Protein AF-A0A9C7SFV2-F1 (afdb_monomer)

Structure (mmCIF, N/CA/C/O backbone):
data_AF-A0A9C7SFV2-F1
#
_entry.id   AF-A0A9C7SFV2-F1
#
loop_
_atom_site.group_PDB
_atom_site.id
_atom_site.type_symbol
_atom_site.label_atom_id
_atom_site.label_alt_id
_atom_site.label_comp_id
_atom_site.label_asym_id
_atom_site.label_entity_id
_atom_site.label_seq_id
_atom_site.pdbx_PDB_ins_code
_atom_site.Cartn_x
_atom_site.Cartn_y
_atom_site.Cartn_z
_atom_site.occupancy
_atom_site.B_iso_or_equiv
_atom_site.auth_seq_id
_atom_site.auth_comp_id
_atom_site.auth_asym_id
_atom_site.auth_atom_id
_atom_site.pdbx_PDB_model_num
ATOM 1 N N . ARG A 1 1 ? -19.597 -15.035 5.549 1.00 70.75 1 ARG A N 1
ATOM 2 C CA . ARG A 1 1 ? -18.941 -16.147 6.290 1.00 70.75 1 ARG A CA 1
ATOM 3 C C . ARG A 1 1 ? -18.843 -15.930 7.818 1.00 70.75 1 ARG A C 1
ATOM 5 O O . ARG A 1 1 ? -18.248 -16.754 8.489 1.00 70.75 1 ARG A O 1
ATOM 12 N N . GLY A 1 2 ? -19.430 -14.870 8.405 1.00 85.75 2 GLY A N 1
ATOM 13 C CA . GLY A 1 2 ? -19.580 -14.756 9.872 1.00 85.75 2 GLY A CA 1
ATOM 14 C C . GLY A 1 2 ? -18.321 -14.407 10.684 1.00 85.75 2 GLY A C 1
ATOM 15 O O . GLY A 1 2 ? -18.354 -14.499 11.907 1.00 85.75 2 GLY A O 1
ATOM 16 N N . TYR A 1 3 ? -17.222 -13.999 10.039 1.00 90.50 3 TYR A N 1
ATOM 17 C CA . TYR A 1 3 ? -15.955 -13.683 10.717 1.00 90.50 3 TYR A CA 1
ATOM 18 C C . TYR A 1 3 ? -15.870 -12.260 11.283 1.00 90.50 3 TYR A C 1
ATOM 20 O O . TYR A 1 3 ? -15.064 -12.026 12.174 1.00 90.50 3 TYR A O 1
ATOM 28 N N . ALA A 1 4 ? -16.742 -11.353 10.839 1.00 96.12 4 ALA A N 1
ATOM 29 C CA . ALA A 1 4 ? -16.866 -9.987 11.348 1.00 96.12 4 ALA A CA 1
ATOM 30 C C . ALA A 1 4 ? -18.292 -9.700 11.870 1.00 96.12 4 ALA A C 1
ATOM 32 O O . ALA A 1 4 ? -19.032 -8.902 11.286 1.00 96.12 4 ALA A O 1
ATOM 33 N N . PRO A 1 5 ? -18.764 -10.437 12.895 1.00 97.31 5 PRO A N 1
ATOM 34 C CA . PRO A 1 5 ? -20.148 -10.347 13.352 1.00 97.31 5 PRO A CA 1
ATOM 35 C C . PRO A 1 5 ? -20.505 -8.988 13.965 1.00 97.31 5 PRO A C 1
ATOM 37 O O . PRO A 1 5 ? -21.679 -8.616 13.931 1.00 97.31 5 PRO A O 1
ATOM 40 N N . TYR A 1 6 ? -19.547 -8.258 14.547 1.00 97.88 6 TYR A N 1
ATOM 41 C CA . TYR A 1 6 ? -19.823 -6.934 15.096 1.00 97.88 6 TYR A CA 1
ATOM 42 C C . TYR A 1 6 ? -19.957 -5.885 13.998 1.00 97.88 6 TYR A C 1
ATOM 44 O O . TYR A 1 6 ? -20.965 -5.185 13.964 1.00 97.88 6 TYR A O 1
ATOM 52 N N . MET A 1 7 ? -19.015 -5.840 13.055 1.00 97.50 7 MET A N 1
ATOM 53 C CA . MET A 1 7 ? -19.108 -4.950 11.895 1.00 97.50 7 MET A CA 1
ATOM 54 C C . MET A 1 7 ? -20.394 -5.202 11.101 1.00 97.50 7 MET A C 1
ATOM 56 O O . MET A 1 7 ? -21.111 -4.255 10.791 1.00 97.50 7 MET A O 1
ATOM 60 N N . LYS A 1 8 ? -20.767 -6.474 10.873 1.00 97.25 8 LYS A N 1
ATOM 61 C CA . LYS A 1 8 ? -22.055 -6.813 10.241 1.00 97.25 8 LYS A CA 1
ATOM 62 C C . LYS A 1 8 ? -23.239 -6.227 11.015 1.00 97.25 8 LYS A C 1
ATOM 64 O O . LYS A 1 8 ? -24.141 -5.665 10.412 1.00 97.25 8 LYS A O 1
ATOM 69 N N . ARG A 1 9 ? -23.230 -6.323 12.347 1.00 97.19 9 ARG A N 1
ATOM 70 C CA . ARG A 1 9 ? -24.301 -5.778 13.192 1.00 97.19 9 ARG A CA 1
ATOM 71 C C . ARG A 1 9 ? -24.433 -4.259 13.060 1.00 97.19 9 ARG A C 1
ATOM 73 O O . ARG A 1 9 ? -25.557 -3.774 13.066 1.00 97.19 9 ARG A O 1
ATOM 80 N N . LEU A 1 10 ? -23.322 -3.528 12.951 1.00 97.00 10 LEU A N 1
ATOM 81 C CA . LEU A 1 10 ? -23.346 -2.075 12.736 1.00 97.00 10 LEU A CA 1
ATOM 82 C C . LEU A 1 10 ? -24.000 -1.713 11.392 1.00 97.00 10 LEU A C 1
ATOM 84 O O . LEU A 1 10 ? -24.747 -0.739 11.323 1.00 97.00 10 LEU A O 1
ATOM 88 N N . LEU A 1 11 ? -23.780 -2.529 10.353 1.00 96.50 11 LEU A N 1
ATOM 89 C CA . LEU A 1 11 ? -24.451 -2.382 9.054 1.00 96.50 11 LEU A CA 1
ATOM 90 C C . LEU A 1 11 ? -25.938 -2.734 9.134 1.00 96.50 11 LEU A C 1
ATOM 92 O O . LEU A 1 11 ? -26.773 -1.963 8.673 1.00 96.50 11 LEU A O 1
ATOM 96 N N . ASP A 1 12 ? -26.275 -3.871 9.752 1.00 96.88 12 ASP A N 1
ATOM 97 C CA . ASP A 1 12 ? -27.659 -4.349 9.878 1.00 96.88 12 ASP A CA 1
ATOM 98 C C . ASP A 1 12 ? -28.542 -3.349 10.647 1.00 96.88 12 ASP A C 1
ATOM 100 O O . ASP A 1 12 ? -29.736 -3.239 10.383 1.00 96.88 12 ASP A O 1
ATOM 104 N N . ARG A 1 13 ? -27.958 -2.606 11.597 1.00 95.94 13 ARG A N 1
ATOM 105 C CA . ARG A 1 13 ? -28.638 -1.544 12.357 1.00 95.94 13 ARG A CA 1
ATOM 106 C C . ARG A 1 13 ? -28.690 -0.195 11.638 1.00 95.94 13 ARG A C 1
ATOM 108 O O . ARG A 1 13 ? -29.302 0.733 12.152 1.00 95.94 13 ARG A O 1
ATOM 115 N N . GLY A 1 14 ? -28.028 -0.066 10.490 1.00 94.44 14 GLY A N 1
ATOM 116 C CA . GLY A 1 14 ? -27.928 1.190 9.751 1.00 94.44 14 GLY A CA 1
ATOM 117 C C . GLY A 1 14 ? -27.063 2.261 10.424 1.00 94.44 14 GLY A C 1
ATOM 118 O O . GLY A 1 14 ? -27.128 3.415 10.006 1.00 94.44 14 GLY A O 1
ATOM 119 N N . GLU A 1 15 ? -26.255 1.901 11.429 1.00 94.94 15 GLU A N 1
ATOM 120 C CA . GLU A 1 15 ? -25.358 2.833 12.129 1.00 94.94 15 GLU A CA 1
ATOM 121 C C . GLU A 1 15 ? -24.201 3.269 11.209 1.00 94.94 15 GLU A C 1
ATOM 123 O O . GLU A 1 15 ? -23.866 4.454 11.123 1.00 94.94 15 GLU A O 1
ATOM 128 N N . LEU A 1 16 ? -23.630 2.312 10.467 1.00 96.94 16 LEU A N 1
ATOM 129 C CA . LEU A 1 16 ? -22.589 2.552 9.468 1.00 96.94 16 LEU A CA 1
ATOM 130 C C . LEU A 1 16 ? -23.074 2.174 8.060 1.00 96.94 16 LEU A C 1
ATOM 132 O O . LEU A 1 16 ? -23.883 1.261 7.888 1.00 96.94 16 LEU A O 1
ATOM 136 N N . ALA A 1 17 ? -22.545 2.859 7.050 1.00 96.81 17 ALA A N 1
ATOM 137 C CA . ALA A 1 17 ? -22.591 2.454 5.648 1.00 96.81 17 ALA A CA 1
ATOM 138 C C . ALA A 1 17 ? -21.253 1.809 5.261 1.00 96.81 17 ALA A C 1
ATOM 140 O O . ALA A 1 17 ? -20.227 2.167 5.831 1.00 96.81 17 ALA A O 1
ATOM 141 N N . LEU A 1 18 ? -21.265 0.864 4.317 1.00 96.75 18 LEU A N 1
ATOM 142 C CA . LEU A 1 18 ? -20.073 0.219 3.759 1.00 96.75 18 LEU A CA 1
ATOM 143 C C . LEU A 1 18 ? -19.935 0.625 2.296 1.00 96.75 18 LEU A C 1
ATOM 145 O O . LEU A 1 18 ? -20.880 0.450 1.528 1.00 96.75 18 LEU A O 1
ATOM 149 N N . ALA A 1 19 ? -18.752 1.080 1.905 1.00 96.06 19 ALA A N 1
ATOM 150 C CA . ALA A 1 19 ? -18.443 1.384 0.518 1.00 96.06 19 ALA A CA 1
ATOM 151 C C . ALA A 1 19 ? -17.022 0.938 0.156 1.00 96.06 19 ALA A C 1
ATOM 153 O O . ALA A 1 19 ? -16.149 0.790 1.018 1.00 96.06 19 ALA A O 1
ATOM 154 N N . ARG A 1 20 ? -16.820 0.688 -1.138 1.00 95.31 20 ARG A N 1
ATOM 155 C CA . ARG A 1 20 ? -15.498 0.500 -1.741 1.00 95.31 20 ARG A CA 1
ATOM 156 C C . ARG A 1 20 ? -14.969 1.858 -2.191 1.00 95.31 20 ARG A C 1
ATOM 158 O O . ARG A 1 20 ? -15.758 2.725 -2.553 1.00 95.31 20 ARG A O 1
ATOM 165 N N . TRP A 1 21 ? -13.656 2.018 -2.168 1.00 95.75 21 TRP A N 1
ATOM 166 C CA . TRP A 1 21 ? -12.962 3.219 -2.632 1.00 95.75 21 TRP A CA 1
ATOM 167 C C . TRP A 1 21 ? -11.650 2.811 -3.317 1.00 95.75 21 TRP A C 1
ATOM 169 O O . TRP A 1 21 ? -11.270 1.644 -3.210 1.00 95.75 21 TRP A O 1
ATOM 179 N N . ARG A 1 22 ? -10.983 3.719 -4.045 1.00 95.81 22 ARG A N 1
ATOM 180 C CA . ARG A 1 22 ? -9.689 3.426 -4.689 1.00 95.81 22 ARG A CA 1
ATOM 181 C C . ARG A 1 22 ? -8.538 4.019 -3.884 1.00 95.81 22 ARG A C 1
ATOM 183 O O . ARG A 1 22 ? -8.490 5.229 -3.675 1.00 95.81 22 ARG A O 1
ATOM 190 N N . CYS A 1 23 ? -7.587 3.181 -3.468 1.00 94.62 23 CYS A N 1
ATOM 191 C CA . CYS A 1 23 ? -6.387 3.654 -2.762 1.00 94.62 23 CYS A CA 1
ATOM 192 C C . CYS A 1 23 ? -5.416 4.426 -3.658 1.00 94.62 23 CYS A C 1
ATOM 194 O O . CYS A 1 23 ? -4.643 5.243 -3.155 1.00 94.62 23 CYS A O 1
ATOM 196 N N . GLY A 1 24 ? -5.497 4.210 -4.972 1.00 95.12 24 GLY A N 1
ATOM 197 C CA . GLY A 1 24 ? -4.515 4.684 -5.938 1.00 95.12 24 GLY A CA 1
ATOM 198 C C . GLY A 1 24 ? -3.248 3.828 -5.935 1.00 95.12 24 GLY A C 1
ATOM 199 O O . GLY A 1 24 ? -3.134 2.852 -5.184 1.00 95.12 24 GLY A O 1
ATOM 200 N N . LEU A 1 25 ? -2.302 4.201 -6.795 1.00 95.38 25 LEU A N 1
ATOM 201 C CA . LEU A 1 25 ? -1.016 3.530 -6.942 1.00 95.38 25 LEU A CA 1
ATOM 202 C C . LEU A 1 25 ? 0.107 4.378 -6.294 1.00 95.38 25 LEU A C 1
ATOM 204 O O . LEU A 1 25 ? 0.155 5.594 -6.515 1.00 95.38 25 LEU A O 1
ATOM 208 N N . PRO A 1 26 ? 0.999 3.768 -5.491 1.00 96.38 26 PRO A N 1
ATOM 209 C CA . PRO A 1 26 ? 1.027 2.349 -5.135 1.00 96.38 26 PRO A CA 1
ATOM 210 C C . PRO A 1 26 ? -0.010 1.981 -4.059 1.00 96.38 26 PRO A C 1
ATOM 212 O O . PRO A 1 26 ? -0.221 2.725 -3.100 1.00 96.38 26 PRO A O 1
ATOM 215 N N . SER A 1 27 ? -0.596 0.783 -4.157 1.00 95.06 27 SER A N 1
ATOM 216 C CA . SER A 1 27 ? -1.582 0.251 -3.197 1.00 95.06 27 SER A CA 1
ATOM 217 C C . SER A 1 27 ? -0.908 -0.260 -1.908 1.00 95.06 27 SER A C 1
ATOM 219 O O . SER A 1 27 ? -0.926 -1.444 -1.568 1.00 95.06 27 SER A O 1
ATOM 221 N N . THR A 1 28 ? -0.224 0.640 -1.196 1.00 94.25 28 THR A N 1
ATOM 222 C CA . THR A 1 28 ? 0.614 0.327 -0.025 1.00 94.25 28 THR A CA 1
ATOM 223 C C . THR A 1 28 ? 0.261 1.191 1.181 1.00 94.25 28 THR A C 1
ATOM 225 O O . THR A 1 28 ? -0.110 2.356 1.037 1.00 94.25 28 THR A O 1
ATOM 228 N N . THR A 1 29 ? 0.461 0.655 2.388 1.00 92.06 29 THR A N 1
ATOM 229 C CA . THR A 1 29 ? 0.274 1.390 3.649 1.00 92.06 29 THR A CA 1
ATOM 230 C C . THR A 1 29 ? 0.966 2.756 3.712 1.00 92.06 29 THR A C 1
ATOM 232 O O . THR A 1 29 ? 0.291 3.709 4.098 1.00 92.06 29 THR A O 1
ATOM 235 N N . PRO A 1 30 ? 2.263 2.931 3.363 1.00 93.06 30 PRO A N 1
ATOM 236 C CA . PRO A 1 30 ? 2.891 4.252 3.412 1.00 93.06 30 PRO A CA 1
ATOM 237 C C . PRO A 1 30 ? 2.193 5.269 2.503 1.00 93.06 30 PRO A C 1
ATOM 239 O O . PRO A 1 30 ? 1.894 6.363 2.971 1.00 93.06 30 PRO A O 1
ATOM 242 N N . ALA A 1 31 ? 1.869 4.916 1.255 1.00 95.69 31 ALA A N 1
ATOM 243 C CA . ALA A 1 31 ? 1.201 5.831 0.328 1.00 95.69 31 ALA A CA 1
ATOM 244 C C . ALA A 1 31 ? -0.256 6.122 0.726 1.00 95.69 31 ALA A C 1
ATOM 246 O O . ALA A 1 31 ? -0.725 7.257 0.611 1.00 95.69 31 ALA A O 1
ATOM 247 N N . ALA A 1 32 ? -0.971 5.120 1.236 1.00 96.44 32 ALA A N 1
ATOM 248 C CA . ALA A 1 32 ? -2.342 5.292 1.694 1.00 96.44 32 ALA A CA 1
ATOM 249 C C . ALA A 1 32 ? -2.419 6.146 2.970 1.00 96.44 32 ALA A C 1
ATOM 251 O O . ALA A 1 32 ? -3.215 7.080 3.035 1.00 96.44 32 ALA A O 1
ATOM 252 N N . GLN A 1 33 ? -1.567 5.882 3.968 1.00 95.62 33 GLN A N 1
ATOM 253 C CA . GLN A 1 33 ? -1.532 6.684 5.196 1.00 95.62 33 GLN A CA 1
ATOM 254 C C . GLN A 1 33 ? -1.042 8.107 4.942 1.00 95.62 33 GLN A C 1
ATOM 256 O O . GLN A 1 33 ? -1.628 9.030 5.495 1.00 95.62 33 GLN A O 1
ATOM 261 N N . ALA A 1 34 ? -0.038 8.297 4.082 1.00 95.88 34 ALA A N 1
ATOM 262 C CA . ALA A 1 34 ? 0.384 9.614 3.609 1.00 95.88 34 ALA A CA 1
ATOM 263 C C . ALA A 1 34 ? -0.806 10.416 3.067 1.00 95.88 34 ALA A C 1
ATOM 265 O O . ALA A 1 34 ? -1.126 11.491 3.580 1.00 95.88 34 ALA A O 1
ATOM 266 N N . GLY A 1 35 ? -1.524 9.823 2.107 1.00 96.44 35 GLY A N 1
ATOM 267 C CA . GLY A 1 35 ? -2.679 10.446 1.473 1.00 96.44 35 GLY A CA 1
ATOM 268 C C . GLY A 1 35 ? -3.774 10.769 2.484 1.00 96.44 35 GLY A C 1
ATOM 269 O O . GLY A 1 35 ? -4.193 11.916 2.577 1.00 96.44 35 GLY A O 1
ATOM 270 N N . ILE A 1 36 ? -4.189 9.794 3.297 1.00 96.56 36 ILE A N 1
ATOM 271 C CA . ILE A 1 36 ? -5.265 9.974 4.284 1.00 96.56 36 ILE A CA 1
ATOM 272 C C . ILE A 1 36 ? -4.888 11.004 5.355 1.00 96.56 36 ILE A C 1
ATOM 274 O O . ILE A 1 36 ? -5.740 11.792 5.763 1.00 96.56 36 ILE A O 1
ATOM 278 N N . MET A 1 37 ? -3.644 10.984 5.848 1.00 95.81 37 MET A N 1
ATOM 279 C CA . MET A 1 37 ? -3.244 11.764 7.022 1.00 95.81 37 MET A CA 1
ATOM 280 C C . MET A 1 37 ? -2.739 13.164 6.699 1.00 95.81 37 MET A C 1
ATOM 282 O O . MET A 1 37 ? -2.879 14.028 7.559 1.00 95.81 37 MET A O 1
ATOM 286 N N . TYR A 1 38 ? -2.182 13.393 5.509 1.00 95.62 38 TYR A N 1
ATOM 287 C CA . TYR A 1 38 ? -1.574 14.673 5.124 1.00 95.62 38 TYR A CA 1
ATOM 288 C C . TYR A 1 38 ? -2.113 15.248 3.809 1.00 95.62 38 TYR A C 1
ATOM 290 O O . TYR A 1 38 ? -1.727 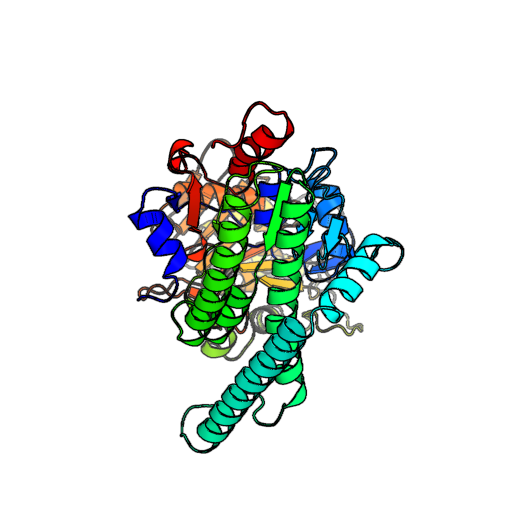16.352 3.438 1.00 95.62 38 TYR A O 1
ATOM 298 N N . GLY A 1 39 ? -2.984 14.530 3.093 1.00 95.56 39 GLY A N 1
ATOM 299 C CA . GLY A 1 39 ? -3.533 14.989 1.812 1.00 95.56 39 GLY A CA 1
ATOM 300 C C . GLY A 1 39 ? -2.531 14.937 0.663 1.00 95.56 39 GLY A C 1
ATOM 301 O O . GLY A 1 39 ? -2.774 15.520 -0.390 1.00 95.56 39 GLY A O 1
ATOM 302 N N . GLU A 1 40 ? -1.413 14.238 0.851 1.00 94.62 40 GLU A N 1
ATOM 303 C CA . GLU A 1 40 ? -0.369 14.067 -0.149 1.00 94.62 40 GLU A CA 1
ATOM 304 C C . GLU A 1 40 ? 0.247 12.678 -0.039 1.00 94.62 40 GLU A C 1
ATOM 306 O O . GLU A 1 40 ? 0.431 12.152 1.053 1.00 94.62 40 GLU A O 1
ATOM 311 N N . ASN A 1 41 ? 0.586 12.088 -1.176 1.00 95.19 41 ASN A N 1
ATOM 312 C CA . ASN A 1 41 ? 1.361 10.852 -1.260 1.00 95.19 41 ASN A CA 1
ATOM 313 C C . ASN A 1 41 ? 2.217 10.799 -2.533 1.00 95.19 41 ASN A C 1
ATOM 315 O O . ASN A 1 41 ? 2.470 9.723 -3.077 1.00 95.19 41 ASN A O 1
ATOM 319 N N . PHE A 1 42 ? 2.594 11.965 -3.059 1.00 94.94 42 PHE A N 1
ATOM 320 C CA . PHE A 1 42 ? 3.573 12.105 -4.127 1.00 94.94 42 PHE A CA 1
ATOM 321 C C . PHE A 1 42 ? 4.944 11.597 -3.676 1.00 94.94 42 PHE A C 1
ATOM 323 O O . PHE A 1 42 ? 5.315 11.754 -2.512 1.00 94.94 42 PHE A O 1
ATOM 330 N N . ASP A 1 43 ? 5.680 10.997 -4.612 1.00 94.62 43 ASP A N 1
ATOM 331 C CA . ASP A 1 43 ? 7.052 10.528 -4.402 1.00 94.62 43 ASP A CA 1
ATOM 332 C C . ASP A 1 43 ? 7.197 9.438 -3.315 1.00 94.62 43 ASP A C 1
ATOM 334 O O . ASP A 1 43 ? 8.226 9.289 -2.659 1.00 94.62 43 ASP A O 1
ATOM 338 N N . ILE A 1 44 ? 6.149 8.623 -3.150 1.00 95.88 44 ILE A N 1
ATOM 339 C CA . ILE A 1 44 ? 6.198 7.331 -2.454 1.00 95.88 44 ILE A CA 1
ATOM 340 C C . ILE A 1 44 ? 5.945 6.249 -3.509 1.00 95.88 44 ILE A C 1
ATOM 342 O O . ILE A 1 44 ? 4.791 5.874 -3.725 1.00 95.88 44 ILE A O 1
ATOM 346 N N . PRO A 1 45 ? 6.983 5.765 -4.209 1.00 95.88 45 PRO A N 1
ATOM 347 C CA . PRO A 1 45 ? 6.805 4.880 -5.360 1.00 95.88 45 PRO A CA 1
ATOM 348 C C . PRO A 1 45 ? 6.357 3.468 -4.969 1.00 95.88 45 PRO A C 1
ATOM 350 O O . PRO A 1 45 ? 5.607 2.832 -5.698 1.00 95.88 45 PRO A O 1
ATOM 353 N N . ALA A 1 46 ? 6.761 2.971 -3.797 1.00 94.44 46 ALA A N 1
ATOM 354 C CA . ALA A 1 46 ? 6.416 1.631 -3.332 1.00 94.44 46 ALA A CA 1
ATOM 355 C C . ALA A 1 46 ? 6.634 1.482 -1.818 1.00 94.44 46 ALA A C 1
ATOM 357 O O . ALA A 1 46 ? 7.027 2.420 -1.129 1.00 94.44 46 ALA A O 1
ATOM 358 N N . PHE A 1 47 ? 6.448 0.269 -1.286 1.00 88.06 47 PHE A N 1
ATOM 359 C CA . PHE A 1 47 ? 6.830 -0.052 0.095 1.00 88.06 47 PHE A CA 1
ATOM 360 C C . PHE A 1 47 ? 8.360 -0.074 0.294 1.00 88.06 47 PHE A C 1
ATOM 362 O O . PHE A 1 47 ? 8.868 0.165 1.398 1.00 88.06 47 PHE A O 1
ATOM 369 N N . ARG A 1 48 ? 9.102 -0.381 -0.779 1.00 88.81 48 ARG A N 1
ATOM 370 C CA . ARG A 1 48 ? 10.567 -0.350 -0.847 1.00 88.81 48 ARG A CA 1
ATOM 371 C C . ARG A 1 48 ? 11.010 0.235 -2.179 1.00 88.81 48 ARG A C 1
ATOM 373 O O . ARG A 1 48 ? 10.540 -0.223 -3.216 1.00 88.81 48 ARG A O 1
ATOM 380 N N . TRP A 1 49 ? 11.964 1.155 -2.153 1.00 93.50 49 TRP A N 1
ATOM 381 C CA . TRP A 1 49 ? 12.528 1.773 -3.354 1.00 93.50 49 TRP A CA 1
ATOM 382 C C . TRP A 1 49 ? 13.995 2.137 -3.142 1.00 93.50 49 TRP A C 1
ATOM 384 O O . TRP A 1 49 ? 14.562 1.832 -2.089 1.00 93.50 49 TRP A O 1
ATOM 394 N N . TYR A 1 50 ? 14.619 2.713 -4.162 1.00 92.44 50 TYR A N 1
ATOM 395 C CA . TYR A 1 50 ? 15.998 3.179 -4.123 1.00 92.44 50 TYR A CA 1
ATOM 396 C C . TYR A 1 50 ? 16.051 4.629 -4.607 1.00 92.44 50 TYR A C 1
ATOM 398 O O . TYR A 1 50 ? 15.431 4.967 -5.611 1.00 92.44 50 TYR A O 1
ATOM 406 N N . GLU A 1 51 ? 16.742 5.487 -3.867 1.00 92.06 51 GLU A N 1
ATOM 407 C CA . GLU A 1 51 ? 16.939 6.897 -4.213 1.00 92.06 51 GLU A CA 1
ATOM 408 C C . GLU A 1 51 ? 18.323 7.034 -4.871 1.00 92.06 51 GLU A C 1
ATOM 410 O O . GLU A 1 51 ? 19.341 6.867 -4.194 1.00 92.06 51 GLU A O 1
ATOM 415 N N . LYS A 1 52 ? 18.371 7.240 -6.202 1.00 91.19 52 LYS A N 1
ATOM 416 C CA . LYS A 1 52 ? 19.626 7.254 -6.993 1.00 91.19 52 LYS A CA 1
ATOM 417 C C . LYS A 1 52 ? 20.553 8.409 -6.608 1.00 91.19 52 LYS A C 1
ATOM 419 O O . LYS A 1 52 ? 21.766 8.228 -6.571 1.00 91.19 52 LYS A O 1
ATOM 424 N N . ASP A 1 53 ? 19.972 9.557 -6.283 1.00 87.81 53 ASP A N 1
ATOM 425 C CA . ASP A 1 53 ? 20.657 10.784 -5.869 1.00 87.81 53 ASP A CA 1
ATOM 426 C C . ASP A 1 53 ? 21.459 10.609 -4.567 1.00 87.81 53 ASP A C 1
ATOM 428 O O . ASP A 1 53 ? 22.569 11.124 -4.439 1.00 87.81 53 ASP A O 1
ATOM 432 N N . SER A 1 54 ? 20.924 9.846 -3.612 1.00 86.38 54 SER A N 1
ATOM 433 C CA . SER A 1 54 ? 21.545 9.609 -2.304 1.00 86.38 54 SER A CA 1
ATOM 434 C C . SER A 1 54 ? 22.176 8.221 -2.151 1.00 86.38 54 SER A C 1
ATOM 436 O O . SER A 1 54 ? 22.863 7.960 -1.161 1.00 86.38 54 SER A O 1
ATOM 438 N N . GLY A 1 55 ? 21.925 7.306 -3.090 1.00 85.56 55 GLY A N 1
ATOM 439 C CA . GLY A 1 55 ? 22.306 5.898 -2.985 1.00 85.56 55 GLY A CA 1
ATOM 440 C C . GLY A 1 55 ? 21.579 5.145 -1.862 1.00 85.56 55 GLY A C 1
ATOM 441 O O . GLY A 1 55 ? 22.084 4.140 -1.344 1.00 85.56 55 GLY A O 1
ATOM 442 N N . THR A 1 56 ? 20.413 5.637 -1.429 1.00 84.81 56 THR A N 1
ATOM 443 C CA . THR A 1 56 ? 19.707 5.119 -0.250 1.00 84.81 56 THR A CA 1
ATOM 444 C C . THR A 1 56 ? 18.651 4.087 -0.632 1.00 84.81 56 THR A C 1
ATOM 446 O O . THR A 1 56 ? 17.711 4.357 -1.373 1.00 84.81 56 THR A O 1
ATOM 449 N N . SER A 1 57 ? 18.756 2.892 -0.046 1.00 85.25 57 SER A N 1
ATOM 450 C CA . SER A 1 57 ? 17.735 1.841 -0.128 1.00 85.25 57 SER A CA 1
ATOM 451 C C . SER A 1 57 ? 16.653 2.104 0.921 1.00 85.25 57 SER A C 1
ATOM 453 O O . SER A 1 57 ? 16.860 1.884 2.120 1.00 85.25 57 SER A O 1
ATOM 455 N N . VAL A 1 58 ? 15.496 2.603 0.485 1.00 80.81 58 VAL A N 1
ATOM 456 C CA . VAL A 1 58 ? 14.382 2.926 1.377 1.00 80.81 58 VAL A CA 1
ATOM 457 C C . VAL A 1 58 ? 13.501 1.700 1.607 1.00 80.81 58 VAL A C 1
ATOM 459 O O . VAL A 1 58 ? 13.163 0.945 0.690 1.00 80.81 58 VAL A O 1
ATOM 462 N N . VAL A 1 59 ? 13.138 1.482 2.873 1.00 79.44 59 VAL A N 1
ATOM 463 C CA . VAL A 1 59 ? 12.181 0.462 3.314 1.00 79.44 59 VAL A CA 1
ATOM 464 C C . VAL A 1 59 ? 11.291 1.075 4.384 1.00 79.44 59 VAL A C 1
ATOM 466 O O . VAL A 1 59 ? 11.777 1.430 5.465 1.00 79.44 59 VAL A O 1
ATOM 469 N N . CYS A 1 60 ? 9.980 1.108 4.139 1.00 69.44 60 CYS A N 1
ATOM 470 C CA . CYS A 1 60 ? 8.965 1.568 5.094 1.00 69.44 60 CYS A CA 1
ATOM 471 C C . CYS A 1 60 ? 8.734 0.565 6.244 1.00 69.44 60 CYS A C 1
ATOM 473 O O . CYS A 1 60 ? 7.614 0.222 6.589 1.00 69.44 60 CYS A O 1
ATOM 475 N N . LYS A 1 61 ? 9.813 0.056 6.839 1.00 62.84 61 LYS A N 1
ATOM 476 C CA . LYS A 1 61 ? 9.846 -0.648 8.133 1.00 62.84 61 LYS A CA 1
ATOM 477 C C . LYS A 1 61 ? 10.870 -0.029 9.077 1.00 62.84 61 LYS A C 1
ATOM 479 O O . LYS A 1 61 ? 10.838 -0.300 10.272 1.00 62.84 61 LYS A O 1
ATOM 484 N N . VAL A 1 62 ? 11.786 0.785 8.546 1.00 60.56 62 VAL A N 1
ATOM 485 C CA . VAL A 1 62 ? 12.848 1.426 9.314 1.00 60.56 62 VAL A CA 1
ATOM 486 C C . VAL A 1 62 ? 12.339 2.775 9.823 1.00 60.56 62 VAL A C 1
ATOM 488 O O . VAL A 1 62 ? 12.080 3.657 9.002 1.00 60.56 62 VAL A O 1
ATOM 491 N N . PRO A 1 63 ? 12.237 2.983 11.149 1.00 66.31 63 PRO A N 1
ATOM 492 C CA . PRO A 1 63 ? 11.689 4.208 11.732 1.00 66.31 63 PRO A CA 1
ATOM 493 C C . PRO A 1 63 ? 12.273 5.512 11.185 1.00 66.31 63 PRO A C 1
ATOM 495 O O . PRO A 1 63 ? 11.539 6.411 10.784 1.00 66.31 63 PRO A O 1
ATOM 498 N N . LYS A 1 64 ? 13.608 5.591 11.094 1.00 64.44 64 LYS A N 1
ATOM 499 C CA . LYS A 1 64 ? 14.317 6.774 10.584 1.00 64.44 64 LYS A CA 1
ATOM 500 C C . LYS A 1 64 ? 13.916 7.114 9.143 1.00 64.44 64 LYS A C 1
ATOM 502 O O . LYS A 1 64 ? 13.759 8.285 8.823 1.00 64.44 64 LYS A O 1
ATOM 507 N N . LEU A 1 65 ? 13.738 6.100 8.297 1.00 68.88 65 LEU A N 1
ATOM 508 C CA . LEU A 1 65 ? 13.361 6.285 6.895 1.00 68.88 65 LEU A CA 1
ATOM 509 C C . LEU A 1 65 ? 11.875 6.628 6.764 1.00 68.88 65 LEU A C 1
ATOM 511 O O . LEU A 1 65 ? 11.532 7.568 6.059 1.00 68.88 65 LEU A O 1
ATOM 515 N N . ALA A 1 66 ? 11.002 5.948 7.514 1.00 72.31 66 ALA A N 1
ATOM 516 C CA . ALA A 1 66 ? 9.579 6.289 7.578 1.00 72.31 66 ALA A CA 1
ATOM 517 C C . ALA A 1 66 ? 9.357 7.745 8.027 1.00 72.31 66 ALA A C 1
ATOM 519 O O . ALA A 1 66 ? 8.468 8.427 7.523 1.00 72.31 66 ALA A O 1
ATOM 520 N N . ARG A 1 67 ? 10.201 8.244 8.939 1.00 77.06 67 ARG A N 1
ATOM 521 C CA . ARG A 1 67 ? 10.194 9.643 9.363 1.00 77.06 67 ARG A CA 1
ATOM 522 C C . ARG A 1 67 ? 10.615 10.606 8.256 1.00 77.06 67 ARG A C 1
ATOM 524 O O . ARG A 1 67 ? 9.930 11.601 8.060 1.00 77.06 67 ARG A O 1
ATOM 531 N N . ALA A 1 68 ? 11.702 10.316 7.543 1.00 81.81 68 ALA A N 1
ATOM 532 C CA . ALA A 1 68 ? 12.155 11.160 6.437 1.00 81.81 68 ALA A CA 1
ATOM 533 C C . ALA A 1 68 ? 11.067 11.291 5.353 1.00 81.81 68 ALA A C 1
ATOM 535 O O . ALA A 1 68 ? 10.795 12.385 4.865 1.00 81.81 68 ALA A O 1
ATOM 536 N N . VAL A 1 69 ? 10.378 10.184 5.059 1.00 85.50 69 VAL A N 1
ATOM 537 C CA . VAL A 1 69 ? 9.226 10.156 4.146 1.00 85.50 69 VAL A CA 1
ATOM 538 C C . VAL A 1 69 ? 8.080 11.018 4.678 1.00 85.50 69 VAL A C 1
ATOM 540 O O . VAL A 1 69 ? 7.529 11.823 3.936 1.00 85.50 69 VAL A O 1
ATOM 543 N N . GLN A 1 70 ? 7.739 10.906 5.966 1.00 88.12 70 GLN A N 1
ATOM 544 C CA . GLN A 1 70 ? 6.693 11.736 6.569 1.00 88.12 70 GLN A CA 1
ATOM 545 C C . GLN A 1 70 ? 7.028 13.234 6.504 1.00 88.12 70 GLN A C 1
ATOM 547 O O . GLN A 1 70 ? 6.155 14.032 6.174 1.00 88.12 70 GLN A O 1
ATOM 552 N N . GLU A 1 71 ? 8.267 13.626 6.813 1.00 87.38 71 GLU A N 1
ATOM 553 C CA . GLU A 1 71 ? 8.702 15.029 6.768 1.00 87.38 71 GLU A CA 1
ATOM 554 C C . GLU A 1 71 ? 8.590 15.596 5.338 1.00 87.38 71 GLU A C 1
ATOM 556 O O . GLU A 1 71 ? 8.081 16.706 5.163 1.00 87.38 71 GLU A O 1
ATOM 561 N N . ARG A 1 72 ? 8.952 14.800 4.318 1.00 88.50 72 ARG A N 1
ATOM 562 C CA . ARG A 1 72 ? 8.802 15.152 2.894 1.00 88.50 72 ARG A CA 1
ATOM 563 C C . ARG A 1 72 ? 7.335 15.320 2.486 1.00 88.50 72 ARG A C 1
ATOM 565 O O . ARG A 1 72 ? 6.991 16.291 1.824 1.00 88.50 72 ARG A O 1
ATOM 572 N N . VAL A 1 73 ? 6.472 14.391 2.894 1.00 88.81 73 VAL A N 1
ATOM 573 C CA . VAL A 1 73 ? 5.047 14.363 2.518 1.00 88.81 73 VAL A CA 1
ATOM 574 C C . VAL A 1 73 ? 4.243 15.443 3.228 1.00 88.81 73 VAL A C 1
ATOM 576 O O . VAL A 1 73 ? 3.390 16.083 2.613 1.00 88.81 73 VAL A O 1
ATOM 579 N N . SER A 1 74 ? 4.489 15.638 4.527 1.00 88.25 74 SER A N 1
ATOM 580 C CA . SER A 1 74 ? 3.807 16.673 5.296 1.00 88.25 74 SER A CA 1
ATOM 581 C C . SER A 1 74 ? 4.067 18.025 4.643 1.00 88.25 74 SER A C 1
ATOM 583 O O . SER A 1 74 ? 3.102 18.721 4.358 1.00 88.25 74 SER A O 1
ATOM 585 N N . ALA A 1 75 ? 5.322 18.375 4.328 1.00 85.56 75 ALA A N 1
ATOM 586 C CA . ALA A 1 75 ? 5.673 19.634 3.656 1.00 85.56 75 ALA A CA 1
ATOM 587 C C . ALA A 1 75 ? 4.984 20.879 4.271 1.00 85.56 75 ALA A C 1
ATOM 589 O O . ALA A 1 75 ? 4.626 21.821 3.568 1.00 85.56 75 ALA A O 1
ATOM 590 N N . GLY A 1 76 ? 4.751 20.869 5.591 1.00 79.38 76 GLY A N 1
ATOM 591 C CA . GLY A 1 76 ? 4.045 21.934 6.314 1.00 79.38 76 GLY A CA 1
ATOM 592 C C . GLY A 1 76 ? 2.514 21.808 6.365 1.00 79.38 76 GLY A C 1
ATOM 593 O O . GLY A 1 76 ? 1.870 22.631 7.012 1.00 79.38 76 GLY A O 1
ATOM 594 N N . ARG A 1 77 ? 1.919 20.786 5.738 1.00 87.69 77 ARG A N 1
ATOM 595 C CA . ARG A 1 77 ? 0.493 20.438 5.859 1.00 87.69 77 ARG A CA 1
ATOM 596 C C . ARG A 1 77 ? 0.191 19.888 7.246 1.00 87.69 77 ARG A C 1
ATOM 598 O O . ARG A 1 77 ? 0.983 19.131 7.810 1.00 87.69 77 ARG A O 1
ATOM 605 N N . GLU A 1 78 ? -0.990 20.221 7.759 1.00 90.12 78 GLU A N 1
ATOM 606 C CA . GLU A 1 78 ? -1.441 19.742 9.065 1.00 90.12 78 GLU A CA 1
ATOM 607 C C . GLU A 1 78 ? -1.954 18.301 8.986 1.00 90.12 78 GLU A C 1
ATOM 609 O O . GLU A 1 78 ? -2.840 17.982 8.190 1.00 90.12 78 GLU A O 1
ATOM 614 N N . GLY A 1 79 ? -1.424 17.426 9.835 1.00 93.62 79 GLY A N 1
ATOM 615 C CA . GLY A 1 79 ? -1.876 16.045 9.926 1.00 93.62 79 GLY A CA 1
ATOM 616 C C . GLY A 1 79 ? -3.242 15.905 10.609 1.00 93.62 79 GLY A C 1
ATOM 617 O O . GLY A 1 79 ? -3.527 16.599 11.588 1.00 93.62 79 GLY A O 1
ATOM 618 N N . ILE A 1 80 ? -4.069 14.948 10.158 1.00 94.88 80 ILE A N 1
ATOM 619 C CA . ILE A 1 80 ? -5.442 14.715 10.674 1.00 94.88 80 ILE A CA 1
ATOM 620 C C . ILE A 1 80 ? -5.518 14.355 12.173 1.00 94.88 80 ILE A C 1
ATOM 622 O O . ILE A 1 80 ? -6.608 14.290 12.744 1.00 94.88 80 ILE A O 1
ATOM 626 N N . LEU A 1 81 ? -4.382 14.081 12.822 1.00 93.75 81 LEU A N 1
ATOM 627 C CA . LEU A 1 81 ? -4.288 13.685 14.230 1.00 93.75 81 LEU A CA 1
ATOM 628 C C . LEU A 1 81 ? -3.670 14.770 15.108 1.00 93.75 81 LEU A C 1
ATOM 630 O O . LEU A 1 81 ? -3.327 14.477 16.255 1.00 93.75 81 LEU A O 1
ATOM 634 N N . LYS A 1 82 ? -3.568 16.018 14.636 1.00 90.56 82 LYS A N 1
ATOM 635 C CA . LYS A 1 82 ? -3.052 17.149 15.417 1.00 90.56 82 LYS A CA 1
ATOM 636 C C . LYS A 1 82 ? -3.681 17.217 16.816 1.00 90.56 82 LYS A C 1
ATOM 638 O O . LYS A 1 82 ? -4.891 17.354 16.993 1.00 90.56 82 LYS A O 1
ATOM 643 N N . GLY A 1 83 ? -2.844 17.082 17.848 1.00 85.75 83 GLY A N 1
ATOM 644 C CA . GLY A 1 83 ? -3.275 17.073 19.257 1.00 85.75 83 GLY A CA 1
ATOM 645 C C . GLY A 1 83 ? -3.926 15.766 19.747 1.00 85.75 83 GLY A C 1
ATOM 646 O O . GLY A 1 83 ? -4.224 15.650 20.937 1.00 85.75 83 GLY A O 1
ATOM 647 N N . GLY A 1 84 ? -4.123 14.800 18.852 1.00 91.50 84 GLY A N 1
ATOM 648 C CA . GLY A 1 84 ? -4.725 13.488 19.059 1.00 91.50 84 GLY A CA 1
ATOM 649 C C . GLY A 1 84 ? -3.709 12.375 19.303 1.00 91.50 84 GLY A C 1
ATOM 650 O O . GLY A 1 84 ? -2.653 12.588 19.915 1.00 91.50 84 GLY A O 1
ATOM 651 N N . SER A 1 85 ? -4.055 11.156 18.889 1.00 90.06 85 SER A N 1
ATOM 652 C CA . SER A 1 85 ? -3.294 9.942 19.206 1.00 90.06 85 SER A CA 1
ATOM 653 C C . SER A 1 85 ? -3.199 8.971 18.028 1.00 90.06 85 SER A C 1
ATOM 655 O O . SER A 1 85 ? -4.181 8.716 17.333 1.00 90.06 85 SER A O 1
ATOM 657 N N . SER A 1 86 ? -2.000 8.429 17.821 1.00 89.44 86 SER A N 1
ATOM 658 C CA . SER A 1 86 ? -1.639 7.520 16.732 1.00 89.44 86 SER A CA 1
ATOM 659 C C . SER A 1 86 ? -1.077 6.218 17.312 1.00 89.44 86 SER A C 1
ATOM 661 O O . SER A 1 86 ? -0.175 6.242 18.154 1.00 89.44 86 SER A O 1
ATOM 663 N N . TYR A 1 87 ? -1.628 5.080 16.888 1.00 85.19 87 TYR A N 1
ATOM 664 C CA . TYR A 1 87 ? -1.270 3.751 17.383 1.00 85.19 87 TYR A CA 1
ATOM 665 C C . TYR A 1 87 ? -0.882 2.811 16.241 1.00 85.19 87 TYR A C 1
ATOM 667 O O . TYR A 1 87 ? -1.726 2.460 15.416 1.00 85.19 87 TYR A O 1
ATOM 675 N N . ALA A 1 88 ? 0.372 2.348 16.253 1.00 80.69 88 ALA A N 1
ATOM 676 C CA . ALA A 1 88 ? 0.923 1.363 15.314 1.00 80.69 88 ALA A CA 1
ATOM 677 C C . ALA A 1 88 ? 0.797 1.732 13.825 1.00 80.69 88 ALA A C 1
ATOM 679 O O . ALA A 1 88 ? 0.700 0.868 12.951 1.00 80.69 88 ALA A O 1
ATOM 680 N N . ASN A 1 89 ? 0.796 3.032 13.538 1.00 85.75 89 ASN A N 1
ATOM 681 C CA . ASN A 1 89 ? 0.745 3.555 12.181 1.00 85.75 89 ASN A CA 1
ATOM 682 C C . ASN A 1 89 ? 2.151 3.644 11.566 1.00 85.75 89 ASN A C 1
ATOM 684 O O . ASN A 1 89 ? 3.164 3.601 12.265 1.00 85.75 89 ASN A O 1
ATOM 688 N N . MET A 1 90 ? 2.229 3.786 10.246 1.00 82.19 90 MET A N 1
ATOM 689 C CA . MET A 1 90 ? 3.477 4.162 9.585 1.00 82.19 90 MET A CA 1
ATOM 690 C C . MET A 1 90 ? 3.808 5.624 9.876 1.00 82.19 90 MET A C 1
ATOM 692 O O . MET A 1 90 ? 4.956 5.945 10.176 1.00 82.19 90 MET A O 1
ATOM 696 N N . MET A 1 91 ? 2.779 6.473 9.813 1.00 85.88 91 MET A N 1
ATOM 697 C CA . MET A 1 91 ? 2.854 7.917 10.005 1.00 85.88 91 MET A CA 1
ATOM 698 C C . MET A 1 91 ? 2.109 8.353 11.268 1.00 85.88 91 MET A C 1
ATOM 700 O O . MET A 1 91 ? 1.153 7.706 11.702 1.00 85.88 91 MET A O 1
ATOM 704 N N . ASP A 1 92 ? 2.551 9.442 11.897 1.00 85.25 92 ASP A N 1
ATOM 705 C CA . ASP A 1 92 ? 1.960 9.913 13.150 1.00 85.25 92 ASP A CA 1
ATOM 706 C C . ASP A 1 92 ? 0.792 10.883 12.962 1.00 85.25 92 ASP A C 1
ATOM 708 O O . ASP A 1 92 ? 0.028 11.057 13.911 1.00 85.25 92 ASP A O 1
ATOM 712 N N . GLY A 1 93 ? 0.610 11.460 11.770 1.00 88.25 93 GLY A N 1
ATOM 713 C CA . GLY A 1 93 ? -0.479 12.392 11.477 1.00 88.25 93 GLY A CA 1
ATOM 714 C C . GLY A 1 93 ? -0.462 13.629 12.379 1.00 88.25 93 GLY A C 1
ATOM 715 O O . GLY A 1 93 ? -1.525 14.170 12.670 1.00 88.25 93 GLY A O 1
ATOM 716 N N . ASP A 1 94 ? 0.709 14.027 12.884 1.00 86.31 94 ASP A N 1
ATOM 717 C CA . ASP A 1 94 ? 0.912 15.088 13.883 1.00 86.31 94 ASP A CA 1
ATOM 718 C C . ASP A 1 94 ? 0.286 14.796 15.260 1.00 86.31 94 ASP A C 1
ATOM 720 O O . ASP A 1 94 ? -0.014 15.699 16.058 1.00 86.31 94 ASP A O 1
ATOM 724 N N . ALA A 1 95 ? 0.116 13.512 15.585 1.00 84.50 95 ALA A N 1
ATOM 725 C CA . ALA A 1 95 ? -0.389 13.084 16.879 1.00 84.50 95 ALA A CA 1
ATOM 726 C C . ALA A 1 95 ? 0.496 13.548 18.042 1.00 84.50 95 ALA A C 1
ATOM 728 O O . ALA A 1 95 ? 1.724 13.425 18.046 1.00 84.50 95 ALA A O 1
ATOM 729 N N . ARG A 1 96 ? -0.155 14.010 19.116 1.00 75.56 96 ARG A N 1
ATOM 730 C CA . ARG A 1 96 ? 0.529 14.364 20.367 1.00 75.56 96 ARG A CA 1
ATOM 731 C C . ARG A 1 96 ? 1.079 13.126 21.074 1.00 75.56 96 ARG A C 1
ATOM 733 O O . ARG A 1 96 ? 2.135 13.199 21.706 1.00 75.56 96 ARG A O 1
ATOM 740 N N . LEU A 1 97 ? 0.338 12.021 21.014 1.00 61.53 97 LEU A N 1
ATOM 741 C CA . LEU A 1 97 ? 0.753 10.714 21.510 1.00 61.53 97 LEU A CA 1
ATOM 742 C C . LEU A 1 97 ? 0.894 9.766 20.323 1.00 61.53 97 LEU A C 1
ATOM 744 O O . LEU A 1 97 ? -0.066 9.545 19.597 1.00 61.53 97 LEU A O 1
ATOM 748 N N . SER A 1 98 ? 2.074 9.185 20.155 1.00 59.94 98 SER A N 1
ATOM 749 C CA . SER A 1 98 ? 2.344 8.230 19.087 1.00 59.94 98 SER A CA 1
ATOM 750 C C . SER A 1 98 ? 2.986 6.992 19.703 1.00 59.94 98 SER A C 1
ATOM 752 O O . SER A 1 98 ? 4.078 7.079 20.269 1.00 59.94 98 SER A O 1
ATOM 754 N N . LEU A 1 99 ? 2.272 5.865 19.698 1.00 57.84 99 LEU A N 1
ATOM 755 C CA . LEU A 1 99 ? 2.698 4.615 20.335 1.00 57.84 99 LEU A CA 1
ATOM 756 C C . LEU A 1 99 ? 2.836 3.521 19.279 1.00 57.84 99 LEU A C 1
ATOM 758 O O . LEU A 1 99 ? 1.883 3.204 18.573 1.00 57.84 99 LEU A O 1
ATOM 762 N N . PHE A 1 100 ? 4.034 2.939 19.185 1.00 54.69 100 PHE A N 1
ATOM 763 C CA . PHE A 1 100 ? 4.416 1.956 18.157 1.00 54.69 100 PHE A CA 1
ATOM 764 C C . PHE A 1 100 ? 4.286 2.448 16.707 1.00 54.69 100 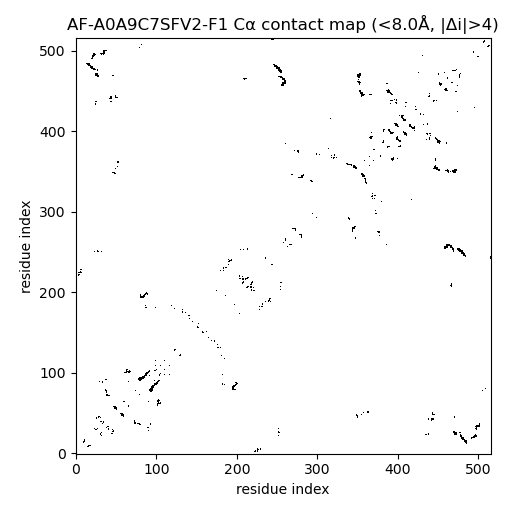PHE A C 1
ATOM 766 O O . PHE A 1 100 ? 4.324 1.644 15.783 1.00 54.69 100 PHE A O 1
ATOM 773 N N . THR A 1 101 ? 4.156 3.756 16.496 1.00 47.38 101 THR A N 1
ATOM 774 C CA . THR A 1 101 ? 4.140 4.357 15.163 1.00 47.38 101 THR A CA 1
ATOM 775 C C . THR A 1 101 ? 5.560 4.470 14.625 1.00 47.38 101 THR A C 1
ATOM 777 O O . THR A 1 101 ? 6.422 5.065 15.279 1.00 47.38 101 THR A O 1
ATOM 780 N N . LEU A 1 102 ? 5.814 3.899 13.447 1.00 43.19 102 LEU A N 1
ATOM 781 C CA . LEU A 1 102 ? 7.169 3.719 12.921 1.00 43.19 102 LEU A CA 1
ATOM 782 C C . LEU A 1 102 ? 7.896 5.053 12.697 1.00 43.19 102 LEU A C 1
ATOM 784 O O . LEU A 1 102 ? 9.026 5.177 13.154 1.00 43.19 102 LEU A O 1
ATOM 788 N N . SER A 1 103 ? 7.265 6.076 12.113 1.00 33.88 103 SER A N 1
ATOM 789 C CA . SER A 1 103 ? 7.888 7.403 11.926 1.00 33.88 103 SER A CA 1
ATOM 790 C C . SER A 1 103 ? 8.205 8.151 13.233 1.00 33.88 103 SER A C 1
ATOM 792 O O . SER A 1 103 ? 9.068 9.030 13.259 1.00 33.88 103 SER A O 1
ATOM 794 N N . ALA A 1 104 ? 7.548 7.793 14.340 1.00 43.53 104 ALA A N 1
ATOM 795 C CA . ALA A 1 104 ? 7.757 8.410 15.650 1.00 43.53 104 ALA A CA 1
ATOM 796 C C . ALA A 1 104 ? 8.801 7.671 16.515 1.00 43.53 104 ALA A C 1
ATOM 798 O O . ALA A 1 104 ? 9.262 8.221 17.526 1.00 43.53 104 ALA A O 1
ATOM 799 N N . LEU A 1 105 ? 9.200 6.445 16.138 1.00 42.59 105 LEU A N 1
ATOM 800 C CA . LEU A 1 105 ? 10.264 5.694 16.812 1.00 42.59 105 LEU A CA 1
ATOM 801 C C . LEU A 1 105 ? 11.614 6.404 16.590 1.00 42.59 105 LEU A C 1
ATOM 803 O O . LEU A 1 105 ? 12.106 6.504 15.471 1.00 42.59 105 LEU A O 1
ATOM 807 N N . GLY A 1 106 ? 12.231 6.896 17.667 1.00 37.62 106 GLY A N 1
ATOM 808 C CA . GLY A 1 106 ? 13.514 7.615 17.613 1.00 37.62 106 GLY A CA 1
ATOM 809 C C . GLY A 1 106 ? 13.427 9.108 17.931 1.00 37.62 106 GLY A C 1
ATOM 810 O O . GLY A 1 106 ? 14.455 9.769 18.065 1.00 37.62 106 GLY A O 1
ATOM 811 N N . ARG A 1 107 ? 12.227 9.655 18.161 1.00 39.88 107 ARG A N 1
ATOM 812 C CA . ARG A 1 107 ? 12.116 10.848 19.011 1.00 39.88 107 ARG A CA 1
ATOM 813 C C . ARG A 1 107 ? 12.577 10.433 20.415 1.00 39.88 107 ARG A C 1
ATOM 815 O O . ARG A 1 107 ? 12.236 9.331 20.848 1.00 39.88 107 ARG A O 1
ATOM 822 N N . GLN A 1 108 ? 13.292 11.290 21.141 1.00 39.28 108 GLN A N 1
ATOM 823 C CA . GLN A 1 108 ? 13.589 11.150 22.580 1.00 39.28 108 GLN A CA 1
ATOM 824 C C . GLN A 1 108 ? 12.298 11.102 23.444 1.00 39.28 108 GLN A C 1
ATOM 826 O O . GLN A 1 108 ? 12.170 11.796 24.427 1.00 39.28 108 GLN A O 1
ATOM 831 N N . ARG A 1 109 ? 11.237 10.379 23.061 1.00 44.91 109 ARG A N 1
ATOM 832 C CA . ARG A 1 109 ? 9.894 10.472 23.663 1.00 44.91 109 ARG A CA 1
ATOM 833 C C . ARG A 1 109 ? 9.230 9.131 23.957 1.00 44.91 109 ARG A C 1
ATOM 835 O O . ARG A 1 109 ? 8.169 9.134 24.581 1.00 44.91 109 ARG A O 1
ATOM 842 N N . PHE A 1 110 ? 9.839 8.005 23.570 1.00 39.81 110 PHE A N 1
ATOM 843 C CA . PHE A 1 110 ? 9.292 6.681 23.894 1.00 39.81 110 PHE A CA 1
ATOM 844 C C . PHE A 1 110 ? 9.329 6.418 25.410 1.00 39.81 110 PHE A C 1
ATOM 846 O O . PHE A 1 110 ? 8.354 5.924 25.968 1.00 39.81 110 PHE A O 1
ATOM 853 N N . PHE A 1 111 ? 10.405 6.852 26.082 1.00 37.22 111 PHE A N 1
ATOM 854 C CA . PHE A 1 111 ? 10.572 6.744 27.538 1.00 37.22 111 PHE A CA 1
ATOM 855 C C . PHE A 1 111 ? 10.532 8.082 28.297 1.00 37.22 111 PHE A C 1
ATOM 857 O O . PHE A 1 111 ? 10.232 8.076 29.485 1.00 37.22 111 PHE A O 1
ATOM 864 N N . GLU A 1 112 ? 10.749 9.233 27.647 1.00 38.50 112 GLU A N 1
ATOM 865 C CA . GLU A 1 112 ? 10.702 10.537 28.342 1.00 38.50 112 GLU A CA 1
ATOM 866 C C . GLU A 1 112 ? 9.286 11.110 28.491 1.00 38.50 112 GLU A C 1
ATOM 868 O O . GLU A 1 112 ? 9.049 11.986 29.324 1.00 38.50 112 GLU A O 1
ATOM 873 N N . SER A 1 113 ? 8.293 10.618 27.738 1.00 45.06 113 SER A N 1
ATOM 874 C CA . SER A 1 113 ? 6.913 10.977 28.055 1.00 45.06 113 SER A CA 1
ATOM 875 C C . SER A 1 113 ? 6.469 10.171 29.280 1.00 45.06 113 SER A C 1
ATOM 877 O O . SER A 1 113 ? 6.153 8.987 29.190 1.00 45.06 113 SER A O 1
ATOM 879 N N . VAL A 1 114 ? 6.372 10.830 30.438 1.00 46.62 114 VAL A N 1
ATOM 880 C CA . VAL A 1 114 ? 5.785 10.292 31.690 1.00 46.62 114 VAL A CA 1
ATOM 881 C C . VAL A 1 114 ? 4.446 9.559 31.437 1.00 46.62 114 VAL A C 1
ATOM 883 O O . VAL A 1 114 ? 4.056 8.648 32.164 1.00 46.62 114 VAL A O 1
ATOM 886 N N . ARG A 1 115 ? 3.752 9.906 30.344 1.00 51.69 115 ARG A N 1
ATOM 887 C CA . ARG A 1 115 ? 2.508 9.281 29.875 1.00 51.69 115 ARG A CA 1
ATOM 888 C C . ARG A 1 115 ? 2.673 7.922 29.179 1.00 51.69 115 ARG A C 1
ATOM 890 O O . ARG A 1 115 ? 1.771 7.104 29.334 1.00 51.69 115 ARG A O 1
ATOM 897 N N . GLY A 1 116 ? 3.756 7.666 28.439 1.00 53.94 116 GLY A N 1
ATOM 898 C CA . GLY A 1 116 ? 4.009 6.377 27.776 1.00 53.94 116 GLY A CA 1
ATOM 899 C C . GLY A 1 116 ? 4.356 5.274 28.778 1.00 53.94 116 GLY A C 1
ATOM 900 O O . GLY A 1 116 ? 3.744 4.206 28.770 1.00 53.94 116 GLY A O 1
ATOM 901 N N . VAL A 1 117 ? 5.241 5.586 29.731 1.00 55.16 117 VAL A N 1
ATOM 902 C CA . VAL A 1 117 ? 5.559 4.702 30.867 1.00 55.16 117 VAL A CA 1
ATOM 903 C C . VAL A 1 117 ? 4.334 4.512 31.764 1.00 55.16 117 VAL A C 1
ATOM 905 O O . VAL A 1 117 ? 3.999 3.383 32.110 1.00 55.16 117 VAL A O 1
ATOM 908 N N . GLY A 1 118 ? 3.594 5.587 32.064 1.00 58.59 118 GLY A N 1
ATOM 909 C CA . GLY A 1 118 ? 2.336 5.498 32.810 1.00 58.59 118 GLY A CA 1
ATOM 910 C C . GLY A 1 118 ? 1.284 4.620 32.122 1.00 58.59 118 GLY A C 1
ATOM 911 O O . GLY A 1 118 ? 0.556 3.898 32.794 1.00 58.59 118 GLY A O 1
ATOM 912 N N . PHE A 1 119 ? 1.224 4.621 30.789 1.00 64.88 119 PHE A N 1
ATOM 913 C CA . PHE A 1 119 ? 0.333 3.747 30.026 1.00 64.88 119 PHE A CA 1
ATOM 914 C C . PHE A 1 119 ? 0.753 2.271 30.092 1.00 64.88 119 PHE A C 1
ATOM 916 O O . PHE A 1 119 ? -0.090 1.407 30.338 1.00 64.88 119 PHE A O 1
ATOM 923 N N . PHE A 1 120 ? 2.047 1.984 29.932 1.00 63.16 120 PHE A N 1
ATOM 924 C CA . PHE A 1 120 ? 2.581 0.628 30.071 1.00 63.16 120 PHE A CA 1
ATOM 925 C C . PHE A 1 120 ? 2.362 0.078 31.489 1.00 63.16 120 PHE A C 1
ATOM 927 O O . PHE A 1 120 ? 1.888 -1.046 31.653 1.00 63.16 120 PHE A O 1
ATOM 934 N N . LEU A 1 121 ? 2.594 0.903 32.514 1.00 63.91 121 LEU A N 1
ATOM 935 C CA . LEU A 1 121 ? 2.292 0.564 33.905 1.00 63.91 121 LEU A CA 1
ATOM 936 C C . LEU A 1 121 ? 0.791 0.334 34.125 1.00 63.91 121 LEU A C 1
ATOM 938 O O . LEU A 1 121 ? 0.421 -0.667 34.728 1.00 63.91 121 LEU A O 1
ATOM 942 N N . LEU A 1 122 ? -0.091 1.188 33.593 1.00 68.94 122 LEU A N 1
ATOM 943 C CA . LEU A 1 122 ? -1.546 0.987 33.670 1.00 68.94 122 LEU A CA 1
ATOM 944 C C . LEU A 1 122 ? -1.996 -0.329 33.023 1.00 68.94 122 LEU A C 1
ATOM 946 O O . LEU A 1 122 ? -2.921 -0.973 33.519 1.00 68.94 122 LEU A O 1
ATOM 950 N N . PHE A 1 123 ? -1.354 -0.733 31.927 1.00 70.25 123 PHE A N 1
ATOM 951 C CA . PHE A 1 123 ? -1.630 -2.013 31.285 1.00 70.25 123 PHE A CA 1
ATOM 952 C C . PHE A 1 123 ? -1.183 -3.188 32.166 1.00 70.25 123 PHE A C 1
ATOM 954 O O . PHE A 1 123 ? -1.973 -4.105 32.396 1.00 70.25 123 PHE A O 1
ATOM 961 N N . LEU A 1 124 ? 0.039 -3.133 32.711 1.00 68.88 124 LEU A N 1
ATOM 962 C CA . LEU A 1 124 ? 0.564 -4.152 33.629 1.00 68.88 124 LEU A CA 1
ATOM 963 C C . LEU A 1 124 ? -0.263 -4.270 34.916 1.00 68.88 124 LEU A C 1
ATOM 965 O O . LEU A 1 124 ? -0.480 -5.372 35.415 1.00 68.88 124 LEU A O 1
ATOM 969 N N . LEU A 1 125 ? -0.796 -3.152 35.409 1.00 74.38 125 LEU A N 1
ATOM 970 C CA . LEU A 1 125 ? -1.695 -3.095 36.564 1.00 74.38 125 LEU A CA 1
ATOM 971 C C . LEU A 1 125 ? -3.116 -3.602 36.258 1.00 74.38 125 LEU A C 1
ATOM 973 O O . LEU A 1 125 ? -3.984 -3.556 37.128 1.00 74.38 125 LEU A O 1
ATOM 977 N N . SER A 1 126 ? -3.380 -4.106 35.047 1.00 74.81 126 SER A N 1
ATOM 978 C CA . SER A 1 126 ? -4.632 -4.771 34.683 1.00 74.81 126 SER A CA 1
ATOM 979 C C . SER A 1 126 ? -4.446 -6.300 34.651 1.00 74.81 126 SER A C 1
ATOM 981 O O . SER A 1 126 ? -4.364 -6.888 33.567 1.00 74.81 126 SER A O 1
ATOM 983 N N . PRO A 1 127 ? -4.416 -6.987 35.813 1.00 72.56 127 PRO A N 1
ATOM 984 C CA . PRO A 1 127 ? -4.011 -8.394 35.916 1.00 72.56 127 PRO A CA 1
ATOM 985 C C . PRO A 1 127 ? -4.864 -9.337 35.062 1.00 72.56 127 PRO A C 1
ATOM 987 O O . PRO A 1 127 ? -4.340 -10.260 34.447 1.00 72.56 127 PRO A O 1
ATOM 990 N N . LEU A 1 128 ? -6.168 -9.069 34.932 1.00 77.38 128 LEU A N 1
ATOM 991 C CA . LEU A 1 128 ? -7.058 -9.860 34.074 1.00 77.38 128 LEU A CA 1
ATOM 992 C C . LEU A 1 128 ? -6.742 -9.705 32.579 1.00 77.38 128 LEU A C 1
ATOM 994 O O . LEU A 1 128 ? -6.877 -10.669 31.825 1.00 77.38 128 LEU A O 1
ATOM 998 N N . ARG A 1 129 ? -6.322 -8.514 32.128 1.00 73.25 129 ARG A N 1
ATOM 999 C CA . ARG A 1 129 ? -5.911 -8.309 30.729 1.00 73.25 129 ARG A CA 1
ATOM 1000 C C . ARG A 1 129 ? -4.576 -8.971 30.459 1.00 73.25 129 ARG A C 1
ATOM 1002 O O . ARG A 1 129 ? -4.463 -9.668 29.458 1.00 73.25 129 ARG A O 1
ATOM 1009 N N . VAL A 1 130 ? -3.612 -8.802 31.364 1.00 76.94 130 VAL A N 1
ATOM 1010 C CA . VAL A 1 130 ? -2.301 -9.451 31.264 1.00 76.94 130 VAL A CA 1
ATOM 1011 C C . VAL A 1 130 ? -2.477 -10.969 31.196 1.00 76.94 130 VAL A C 1
ATOM 1013 O O . VAL A 1 130 ? -2.010 -11.589 30.245 1.00 76.94 130 VAL A O 1
ATOM 1016 N N . ALA A 1 131 ? -3.246 -11.560 32.116 1.00 76.81 131 ALA A N 1
ATOM 1017 C CA . ALA A 1 131 ? -3.538 -12.993 32.107 1.00 76.81 131 ALA A CA 1
ATOM 1018 C C . ALA A 1 131 ? -4.211 -13.437 30.799 1.00 76.81 131 ALA A C 1
ATOM 1020 O O . ALA A 1 131 ? -3.805 -14.427 30.195 1.00 76.81 131 ALA A O 1
ATOM 1021 N N . ARG A 1 132 ? -5.203 -12.682 30.312 1.00 78.75 132 ARG A N 1
ATOM 1022 C CA . ARG A 1 132 ? -5.872 -12.978 29.038 1.00 78.75 132 ARG A CA 1
ATOM 1023 C C . ARG A 1 132 ? -4.907 -12.948 27.853 1.00 78.75 132 ARG A C 1
ATOM 1025 O O . ARG A 1 132 ? -4.983 -13.830 27.004 1.00 78.75 132 ARG A O 1
ATOM 1032 N N . VAL A 1 133 ? -4.030 -11.951 27.782 1.00 76.94 133 VAL A N 1
ATOM 1033 C CA . VAL A 1 133 ? -3.029 -11.811 26.714 1.00 76.94 133 VAL A CA 1
ATOM 1034 C C . VAL A 1 133 ? -2.043 -12.972 26.752 1.00 76.94 133 VAL A C 1
ATOM 1036 O O . VAL A 1 133 ? -1.795 -13.582 25.714 1.00 76.94 133 VAL A O 1
ATOM 1039 N N . VAL A 1 134 ? -1.548 -13.329 27.940 1.00 77.81 134 VAL A N 1
ATOM 1040 C CA . VAL A 1 134 ? -0.651 -14.476 28.137 1.00 77.81 134 VAL A CA 1
ATOM 1041 C C . VAL A 1 134 ? -1.326 -15.776 27.696 1.00 77.81 134 VAL A C 1
ATOM 1043 O O . VAL A 1 134 ? -0.757 -16.517 26.900 1.00 77.81 134 VAL A O 1
ATOM 1046 N N . LEU A 1 135 ? -2.563 -16.027 28.136 1.00 81.44 135 LEU A N 1
ATOM 1047 C CA . LEU A 1 135 ? -3.303 -17.244 27.788 1.00 81.44 135 LEU A CA 1
ATOM 1048 C C . LEU A 1 135 ? -3.631 -17.330 26.293 1.00 81.44 135 LEU A C 1
ATOM 1050 O O . LEU A 1 135 ? -3.496 -18.400 25.704 1.00 81.44 135 LEU A O 1
ATOM 1054 N N . LEU A 1 136 ? -4.040 -16.223 25.663 1.00 77.56 136 LEU A N 1
ATOM 1055 C CA . LEU A 1 136 ? -4.304 -16.187 24.220 1.00 77.56 136 LEU A CA 1
ATOM 1056 C C . LEU A 1 136 ? -3.027 -16.411 23.406 1.00 77.56 136 LEU A C 1
ATOM 1058 O O . LEU A 1 136 ? -3.058 -17.179 22.450 1.00 77.56 136 LEU A O 1
ATOM 1062 N N . SER A 1 137 ? -1.917 -15.787 23.807 1.00 72.62 137 SER A N 1
ATOM 1063 C CA . SER A 1 137 ? -0.622 -15.952 23.133 1.00 72.62 137 SER A CA 1
ATOM 1064 C C . SER A 1 137 ? -0.114 -17.388 23.261 1.00 72.62 137 SER A C 1
ATOM 1066 O O . SER A 1 137 ? 0.306 -17.985 22.272 1.00 72.62 137 SER A O 1
ATOM 1068 N N . LEU A 1 138 ? -0.227 -17.978 24.459 1.00 78.44 138 LEU A N 1
ATOM 1069 C CA . LEU A 1 138 ? 0.114 -19.380 24.698 1.00 78.44 138 LEU A CA 1
ATOM 1070 C C . LEU A 1 138 ? -0.761 -20.316 23.857 1.00 78.44 138 LEU A C 1
ATOM 1072 O O . LEU A 1 138 ? -0.249 -21.242 23.234 1.00 78.44 138 LEU A O 1
ATOM 1076 N N . TRP A 1 139 ? -2.069 -20.067 23.800 1.00 79.88 139 TRP A N 1
ATOM 1077 C CA . TRP A 1 139 ? -2.987 -20.866 22.994 1.00 79.88 139 TRP A CA 1
ATOM 1078 C C . TRP A 1 139 ? -2.668 -20.794 21.495 1.00 79.88 139 TRP A C 1
ATOM 1080 O O . TRP A 1 139 ? -2.594 -21.833 20.840 1.00 79.88 139 TRP A O 1
ATOM 1090 N N . GLU A 1 140 ? -2.458 -19.596 20.941 1.00 74.06 140 GLU A N 1
ATOM 1091 C CA . GLU A 1 140 ? -2.100 -19.435 19.525 1.00 74.06 140 GLU A CA 1
ATOM 1092 C C . GLU A 1 140 ? -0.771 -20.130 19.198 1.00 74.06 140 GLU A C 1
ATOM 1094 O O . GLU A 1 140 ? -0.680 -20.831 18.188 1.00 74.06 140 GLU A O 1
ATOM 1099 N N . TYR A 1 141 ? 0.215 -20.034 20.092 1.00 75.75 141 TYR A N 1
ATOM 1100 C CA . TYR A 1 141 ? 1.480 -20.751 19.965 1.00 75.75 141 TYR A CA 1
ATOM 1101 C C . TYR A 1 141 ? 1.302 -22.278 19.964 1.00 75.75 141 TYR A C 1
ATOM 1103 O O . TYR A 1 141 ? 1.833 -22.959 19.086 1.00 75.75 141 TYR A O 1
ATOM 1111 N N . LEU A 1 142 ? 0.515 -22.828 20.895 1.00 79.06 142 LEU A N 1
ATOM 1112 C CA . LEU A 1 142 ? 0.239 -24.269 20.957 1.00 79.06 142 LEU A CA 1
ATOM 1113 C C . LEU A 1 142 ? -0.470 -24.774 19.692 1.00 79.06 142 LEU A C 1
ATOM 1115 O O . LEU A 1 142 ? -0.133 -25.841 19.177 1.00 79.06 142 LEU A O 1
ATOM 1119 N N . VAL A 1 143 ? -1.418 -24.000 19.155 1.00 77.75 143 VAL A N 1
ATOM 1120 C CA . VAL A 1 143 ? -2.103 -24.327 17.895 1.00 77.75 143 VAL A CA 1
ATOM 1121 C C . VAL A 1 143 ? -1.125 -24.335 16.716 1.00 77.75 143 VAL A C 1
ATOM 1123 O O . VAL A 1 143 ? -1.194 -25.237 15.879 1.00 77.75 143 VAL A O 1
ATOM 1126 N N . GLU A 1 144 ? -0.214 -23.364 16.637 1.00 73.94 144 GLU A N 1
ATOM 1127 C CA . GLU A 1 144 ? 0.801 -23.302 15.578 1.00 73.94 144 GLU A CA 1
ATOM 1128 C C . GLU A 1 144 ? 1.793 -24.473 15.670 1.00 73.94 144 GLU A C 1
ATOM 1130 O O . GLU A 1 144 ? 2.097 -25.111 14.659 1.00 73.94 144 GLU A O 1
ATOM 1135 N N . MET A 1 145 ? 2.229 -24.829 16.881 1.00 75.62 145 MET A N 1
ATOM 1136 C CA . MET A 1 145 ? 3.063 -26.013 17.121 1.00 75.62 145 MET A CA 1
ATOM 1137 C C . MET A 1 145 ? 2.353 -27.305 16.702 1.00 75.62 145 MET A C 1
ATOM 1139 O O . MET A 1 145 ? 2.942 -28.128 16.000 1.00 75.62 145 MET A O 1
ATOM 1143 N N . ALA A 1 146 ? 1.071 -27.464 17.042 1.00 79.19 146 ALA A N 1
ATOM 1144 C CA . ALA A 1 146 ? 0.286 -28.631 16.640 1.00 79.19 146 ALA A CA 1
ATOM 1145 C C . ALA A 1 146 ? 0.137 -28.733 15.112 1.00 79.19 146 ALA A C 1
ATOM 1147 O O . ALA A 1 146 ? 0.309 -29.812 14.545 1.00 79.19 146 ALA A O 1
ATOM 1148 N N . LYS A 1 147 ? -0.130 -27.615 14.421 1.00 74.62 147 LYS A N 1
ATOM 1149 C CA . LYS A 1 147 ? -0.205 -27.580 12.949 1.00 74.62 147 LYS A CA 1
ATOM 1150 C C . LYS A 1 147 ? 1.098 -28.032 12.294 1.00 74.62 147 LYS A C 1
ATOM 1152 O O . LYS A 1 147 ? 1.053 -28.776 11.315 1.00 74.62 147 LYS A O 1
ATOM 1157 N N . ARG A 1 148 ? 2.239 -27.597 12.831 1.00 73.19 148 ARG A N 1
ATOM 1158 C CA . ARG A 1 148 ? 3.567 -27.986 12.336 1.00 73.19 148 ARG A CA 1
ATOM 1159 C C . ARG A 1 148 ? 3.860 -29.450 12.595 1.00 73.19 148 ARG A C 1
ATOM 1161 O O . ARG A 1 148 ? 4.293 -30.134 11.676 1.00 73.19 148 ARG A O 1
ATOM 1168 N N . ALA A 1 149 ? 3.559 -29.931 13.800 1.00 75.06 149 ALA A N 1
ATOM 1169 C CA . ALA A 1 149 ? 3.690 -31.341 14.135 1.00 75.06 149 ALA A CA 1
ATOM 1170 C C . ALA A 1 149 ? 2.867 -32.203 13.167 1.00 75.06 149 ALA A C 1
ATOM 1172 O O . ALA A 1 149 ? 3.408 -33.122 12.570 1.00 75.06 149 ALA A O 1
ATOM 1173 N N . ILE A 1 150 ? 1.603 -31.844 12.910 1.00 76.50 150 ILE A N 1
ATOM 1174 C CA . ILE A 1 150 ? 0.756 -32.536 11.925 1.00 76.50 150 ILE A CA 1
ATOM 1175 C C . ILE A 1 150 ? 1.363 -32.465 10.515 1.00 76.50 150 ILE A C 1
ATOM 1177 O O . ILE A 1 150 ? 1.362 -33.463 9.802 1.00 76.50 150 ILE A O 1
ATOM 1181 N N . ALA A 1 151 ? 1.897 -31.312 10.101 1.00 69.75 151 ALA A N 1
ATOM 1182 C CA . ALA A 1 151 ? 2.490 -31.139 8.774 1.00 69.75 151 ALA A CA 1
ATOM 1183 C C . ALA A 1 151 ? 3.714 -32.043 8.526 1.00 69.75 151 ALA A C 1
ATOM 1185 O O . ALA A 1 151 ? 3.944 -32.420 7.381 1.00 69.75 151 ALA A O 1
ATOM 1186 N N . LEU A 1 152 ? 4.444 -32.456 9.571 1.00 70.62 152 LEU A N 1
ATOM 1187 C CA . LEU A 1 152 ? 5.532 -33.439 9.455 1.00 70.62 152 LEU A CA 1
ATOM 1188 C C . LEU A 1 152 ? 5.041 -34.832 9.034 1.00 70.62 152 LEU A C 1
ATOM 1190 O O . LEU A 1 152 ? 5.802 -35.590 8.439 1.00 70.62 152 LEU A O 1
ATOM 1194 N N . PHE A 1 153 ? 3.778 -35.160 9.315 1.00 73.50 153 PHE A N 1
ATOM 1195 C CA . PHE A 1 153 ? 3.182 -36.470 9.032 1.00 73.50 153 PHE A CA 1
ATOM 1196 C C . PHE A 1 153 ? 2.218 -36.459 7.836 1.00 73.50 153 PHE A C 1
ATOM 1198 O O . PHE A 1 153 ? 1.702 -37.508 7.461 1.00 73.50 153 PHE A O 1
ATOM 1205 N N . VAL A 1 154 ? 1.964 -35.295 7.224 1.00 69.94 154 VAL A N 1
ATOM 1206 C CA . VAL A 1 154 ? 1.056 -35.156 6.074 1.00 69.94 154 VAL A CA 1
ATOM 1207 C C . VAL A 1 154 ? 1.865 -34.887 4.797 1.00 69.94 154 VAL A C 1
ATOM 1209 O O . VAL A 1 154 ? 2.426 -33.795 4.650 1.00 69.94 154 VAL A O 1
ATOM 1212 N N . PRO A 1 155 ? 1.894 -35.831 3.834 1.00 47.38 155 PRO A N 1
ATOM 1213 C CA . PRO A 1 155 ? 2.570 -35.635 2.554 1.00 47.38 155 PRO A CA 1
ATOM 1214 C C . PRO A 1 155 ? 2.052 -34.382 1.833 1.00 47.38 155 PRO A C 1
ATOM 1216 O O . PRO A 1 155 ? 0.847 -34.193 1.681 1.00 47.38 155 PRO A O 1
ATOM 1219 N N . GLY A 1 156 ? 2.963 -33.507 1.399 1.00 54.41 156 GLY A N 1
ATOM 1220 C CA . GLY A 1 156 ? 2.638 -32.294 0.634 1.00 54.41 156 GLY A CA 1
ATOM 1221 C C . GLY A 1 156 ? 2.494 -30.997 1.446 1.00 54.41 156 GLY A C 1
ATOM 1222 O O . GLY A 1 156 ? 2.482 -29.923 0.847 1.00 54.41 156 GLY A O 1
ATOM 1223 N N . ARG A 1 157 ? 2.468 -31.037 2.788 1.00 53.03 157 ARG A N 1
ATOM 1224 C CA . ARG A 1 157 ? 2.522 -29.822 3.630 1.00 53.03 157 ARG A CA 1
ATOM 1225 C C . ARG A 1 157 ? 3.953 -29.538 4.094 1.00 53.03 157 ARG A C 1
ATOM 1227 O O . ARG A 1 157 ? 4.365 -29.975 5.160 1.00 53.03 157 ARG A O 1
ATOM 1234 N N . ARG A 1 158 ? 4.725 -28.779 3.310 1.00 50.78 158 ARG A N 1
ATOM 1235 C CA . ARG A 1 158 ? 6.080 -28.349 3.707 1.00 50.78 158 ARG A CA 1
ATOM 1236 C C . ARG A 1 158 ? 6.040 -26.989 4.405 1.00 50.78 158 ARG A C 1
ATOM 1238 O O . ARG A 1 158 ? 5.834 -25.968 3.759 1.00 50.78 158 ARG A O 1
ATOM 1245 N N . TYR A 1 159 ? 6.290 -26.968 5.714 1.00 52.94 159 TYR A N 1
ATOM 1246 C CA . TYR A 1 159 ? 6.703 -25.744 6.407 1.00 52.94 159 TYR A CA 1
ATOM 1247 C C . TYR A 1 159 ? 8.186 -25.497 6.110 1.00 52.94 159 TYR A C 1
ATOM 1249 O O . TYR A 1 159 ? 9.001 -26.392 6.311 1.00 52.94 159 TYR A O 1
ATOM 1257 N N . ARG A 1 160 ? 8.554 -24.295 5.640 1.00 48.50 160 ARG A N 1
ATOM 1258 C CA . ARG A 1 160 ? 9.943 -23.971 5.244 1.00 48.50 160 ARG A CA 1
ATOM 1259 C C . ARG A 1 160 ? 10.958 -24.049 6.392 1.00 48.50 160 ARG A C 1
ATOM 1261 O O . ARG A 1 160 ? 12.139 -24.242 6.133 1.00 48.50 160 ARG A O 1
ATOM 1268 N N . ARG A 1 161 ? 10.507 -23.925 7.646 1.00 49.94 161 ARG A N 1
ATOM 1269 C CA . ARG A 1 161 ? 11.319 -24.107 8.861 1.00 49.94 161 ARG A CA 1
ATOM 1270 C C . ARG A 1 161 ? 10.533 -24.879 9.927 1.00 49.94 161 ARG A C 1
ATOM 1272 O O . ARG A 1 161 ? 9.941 -24.264 10.813 1.00 49.94 161 ARG A O 1
ATOM 1279 N N . PRO A 1 162 ? 10.482 -26.217 9.856 1.00 50.25 162 PRO A N 1
ATOM 1280 C CA . PRO A 1 162 ? 9.673 -27.012 10.781 1.00 50.25 162 PRO A CA 1
ATOM 1281 C C . PRO A 1 162 ? 10.177 -26.944 12.234 1.00 50.25 162 PRO A C 1
ATOM 1283 O O . PRO A 1 162 ? 9.381 -27.100 13.154 1.00 50.25 162 PRO A O 1
ATOM 1286 N N . PHE A 1 163 ? 11.466 -26.642 12.436 1.00 48.12 163 PHE A N 1
ATOM 1287 C CA . PHE A 1 163 ? 12.135 -26.611 13.744 1.00 48.12 163 PHE A CA 1
ATOM 1288 C C . PHE A 1 163 ? 12.385 -25.198 14.306 1.00 48.12 163 PHE A C 1
ATOM 1290 O O . PHE A 1 163 ? 13.001 -25.061 15.359 1.00 48.12 163 PHE A O 1
ATOM 1297 N N . ASP A 1 164 ? 11.930 -24.134 13.634 1.00 49.62 164 ASP A N 1
ATOM 1298 C CA . ASP A 1 164 ? 12.072 -22.759 14.138 1.00 49.62 164 ASP A CA 1
ATOM 1299 C C . ASP A 1 164 ? 10.929 -22.444 15.111 1.00 49.62 164 ASP A C 1
ATOM 1301 O O . ASP A 1 164 ? 9.807 -22.144 14.698 1.00 49.62 164 ASP A O 1
ATOM 1305 N N . VAL A 1 165 ? 11.200 -22.597 16.407 1.00 54.84 165 VAL A N 1
ATOM 1306 C CA . VAL A 1 165 ? 10.209 -22.491 17.492 1.00 54.84 165 VAL A CA 1
ATOM 1307 C C . VAL A 1 165 ? 10.117 -21.067 18.059 1.00 54.84 165 VAL A C 1
ATOM 1309 O O . VAL A 1 165 ? 9.044 -20.625 18.470 1.00 54.84 165 VAL A O 1
ATOM 1312 N N . LEU A 1 166 ? 11.225 -20.321 18.038 1.00 46.38 166 LEU A N 1
ATOM 1313 C CA . LEU A 1 166 ? 11.361 -19.010 18.686 1.00 46.38 166 LEU A CA 1
ATOM 1314 C C . LEU A 1 166 ? 10.823 -17.853 17.836 1.00 46.38 166 LEU A C 1
ATOM 1316 O O . LEU A 1 166 ? 10.107 -16.999 18.360 1.00 46.38 166 LEU A O 1
ATOM 1320 N N . SER A 1 167 ? 11.119 -17.826 16.532 1.00 49.25 167 SER A N 1
ATOM 1321 C CA . SER A 1 167 ? 10.651 -16.756 15.636 1.00 49.25 167 SER A CA 1
ATOM 1322 C C . SER A 1 167 ? 9.112 -16.651 15.554 1.00 49.25 167 SER A C 1
ATOM 1324 O O . SER A 1 167 ? 8.583 -15.545 15.698 1.00 49.25 167 SER A O 1
ATOM 1326 N N . PRO A 1 168 ? 8.354 -17.760 15.430 1.00 55.38 168 PRO A N 1
ATOM 1327 C CA . PRO A 1 168 ? 6.892 -17.720 15.387 1.00 55.38 168 PRO A CA 1
ATOM 1328 C C . PRO A 1 168 ? 6.263 -17.415 16.745 1.00 55.38 168 PRO A C 1
ATOM 1330 O O . PRO A 1 168 ? 5.250 -16.725 16.796 1.00 55.38 168 PRO A O 1
ATOM 1333 N N . PHE A 1 169 ? 6.855 -17.903 17.845 1.00 55.78 169 PHE A N 1
ATOM 1334 C CA . PHE A 1 169 ? 6.412 -17.555 19.198 1.00 55.78 169 PHE A CA 1
ATOM 1335 C C . PHE A 1 169 ? 6.470 -16.044 19.410 1.00 55.78 169 PHE A C 1
ATOM 1337 O O . PHE A 1 169 ? 5.492 -15.443 19.852 1.00 55.78 169 PHE A O 1
ATOM 1344 N N . LEU A 1 170 ? 7.596 -15.429 19.044 1.00 48.97 170 LEU A N 1
ATOM 1345 C CA . LEU A 1 170 ? 7.795 -13.997 19.201 1.00 48.97 170 LEU A CA 1
ATOM 1346 C C . LEU A 1 170 ? 6.842 -13.196 18.301 1.00 48.97 170 LEU A C 1
ATOM 1348 O O . LEU A 1 170 ? 6.239 -12.241 18.779 1.00 48.97 170 LEU A O 1
ATOM 1352 N N . GLY A 1 171 ? 6.631 -13.616 17.047 1.00 52.34 171 GLY A N 1
ATOM 1353 C CA . GLY A 1 171 ? 5.678 -12.973 16.132 1.00 52.34 171 GLY A CA 1
ATOM 1354 C C . GLY A 1 171 ? 4.226 -13.043 16.621 1.00 52.34 171 GLY A C 1
ATOM 1355 O O . GLY A 1 171 ? 3.548 -12.023 16.707 1.00 52.34 171 GLY A O 1
ATOM 1356 N N . ILE A 1 172 ? 3.762 -14.224 17.039 1.00 59.59 172 ILE A N 1
ATOM 1357 C CA . ILE A 1 172 ? 2.402 -14.429 17.570 1.00 59.59 172 ILE A CA 1
ATOM 1358 C C . ILE A 1 172 ? 2.194 -13.640 18.868 1.00 59.59 172 ILE A C 1
ATOM 1360 O O . ILE A 1 172 ? 1.186 -12.946 19.018 1.00 59.59 172 ILE A O 1
ATOM 1364 N N . LEU A 1 173 ? 3.159 -13.705 19.791 1.00 57.03 173 LEU A N 1
ATOM 1365 C CA . LEU A 1 173 ? 3.123 -12.951 21.041 1.00 57.03 173 LEU A CA 1
ATOM 1366 C C . LEU A 1 173 ? 3.043 -11.450 20.757 1.00 57.03 173 LEU A C 1
ATOM 1368 O O . LEU A 1 173 ? 2.159 -10.783 21.285 1.00 57.03 173 LEU A O 1
ATOM 1372 N N . ILE A 1 174 ? 3.903 -10.924 19.883 1.00 55.78 174 ILE A N 1
ATOM 1373 C CA . ILE A 1 174 ? 3.894 -9.510 19.494 1.00 55.78 174 ILE A CA 1
ATOM 1374 C C . ILE A 1 174 ? 2.545 -9.134 18.866 1.00 55.78 174 ILE A C 1
ATOM 1376 O O . ILE A 1 174 ? 1.964 -8.131 19.263 1.00 55.78 174 ILE A O 1
ATOM 1380 N N . ASN A 1 175 ? 1.980 -9.955 17.983 1.00 60.62 175 ASN A N 1
ATOM 1381 C CA . ASN A 1 175 ? 0.725 -9.643 17.292 1.00 60.62 175 ASN A CA 1
ATOM 1382 C C . ASN A 1 175 ? -0.500 -9.645 18.211 1.00 60.62 175 ASN A C 1
ATOM 1384 O O . ASN A 1 175 ? -1.375 -8.780 18.097 1.00 60.62 175 ASN A O 1
ATOM 1388 N N . VAL A 1 176 ? -0.572 -10.590 19.151 1.00 69.19 176 VAL A N 1
ATOM 1389 C CA . VAL A 1 176 ? -1.659 -10.654 20.138 1.00 69.19 176 VAL A CA 1
ATOM 1390 C C . VAL A 1 176 ? -1.511 -9.547 21.179 1.00 69.19 176 VAL A C 1
ATOM 1392 O O . VAL A 1 176 ? -2.490 -8.858 21.483 1.00 69.19 176 VAL A O 1
ATOM 1395 N N . VAL A 1 177 ? -0.297 -9.357 21.702 1.00 70.50 177 VAL A N 1
ATOM 1396 C CA . VAL A 1 177 ? 0.013 -8.360 22.732 1.00 70.50 177 VAL A CA 1
ATOM 1397 C C . VAL A 1 177 ? -0.167 -6.949 22.180 1.00 70.50 177 VAL A C 1
ATOM 1399 O O . VAL A 1 177 ? -0.896 -6.163 22.785 1.00 70.50 177 VAL A O 1
ATOM 1402 N N . LEU A 1 178 ? 0.425 -6.622 21.024 1.00 73.62 178 LEU A N 1
ATOM 1403 C CA . LEU A 1 178 ? 0.331 -5.283 20.438 1.00 73.62 178 LEU A CA 1
ATOM 1404 C C . LEU A 1 178 ? -1.118 -4.909 20.140 1.00 73.62 178 LEU A C 1
ATOM 1406 O O . LEU A 1 178 ? -1.525 -3.807 20.496 1.00 73.62 178 LEU A O 1
ATOM 1410 N N . ARG A 1 179 ? -1.929 -5.824 19.597 1.00 82.19 179 ARG A N 1
ATOM 1411 C CA . ARG A 1 179 ? -3.359 -5.572 19.352 1.00 82.19 179 ARG A CA 1
ATOM 1412 C C . ARG A 1 179 ? -4.118 -5.195 20.632 1.00 82.19 179 ARG A C 1
ATOM 1414 O O . ARG A 1 179 ? -4.933 -4.271 20.619 1.00 82.19 179 ARG A O 1
ATOM 1421 N N . GLU A 1 180 ? -3.879 -5.900 21.736 1.00 82.19 180 GLU A N 1
ATOM 1422 C CA . GLU A 1 180 ? -4.546 -5.624 23.020 1.00 82.19 180 GLU A CA 1
ATOM 1423 C C . GLU A 1 180 ? -4.022 -4.333 23.673 1.00 82.19 180 GLU A C 1
ATOM 1425 O O . GLU A 1 180 ? -4.809 -3.549 24.210 1.00 82.19 180 GLU A O 1
ATOM 1430 N N . ILE A 1 181 ? -2.717 -4.057 23.564 1.00 79.69 181 ILE A N 1
ATOM 1431 C CA . ILE A 1 181 ? -2.107 -2.804 24.028 1.00 79.69 181 ILE A CA 1
ATOM 1432 C C . ILE A 1 181 ? -2.661 -1.608 23.239 1.00 79.69 181 ILE A C 1
ATOM 1434 O O . ILE A 1 181 ? -3.101 -0.633 23.844 1.00 79.69 181 ILE A O 1
ATOM 1438 N N . GLN A 1 182 ? -2.704 -1.685 21.908 1.00 85.81 182 GLN A N 1
ATOM 1439 C CA . GLN A 1 182 ? -3.272 -0.644 21.041 1.00 85.81 182 GLN A CA 1
ATOM 1440 C C . GLN A 1 182 ? -4.737 -0.367 21.401 1.00 85.81 182 GLN A C 1
ATOM 1442 O O . GLN A 1 182 ? -5.115 0.782 21.623 1.00 85.81 182 GLN A O 1
ATOM 1447 N N . THR A 1 183 ? -5.548 -1.422 21.549 1.00 90.25 183 THR A N 1
ATOM 1448 C CA . THR A 1 183 ? -6.967 -1.287 21.915 1.00 90.25 183 THR A CA 1
ATOM 1449 C C . THR A 1 183 ? -7.134 -0.617 23.275 1.00 90.25 183 THR A C 1
ATOM 1451 O O . THR A 1 183 ? -7.987 0.256 23.448 1.00 90.25 183 THR A O 1
ATOM 1454 N N . PHE A 1 184 ? -6.314 -1.000 24.256 1.00 86.00 184 PHE A N 1
ATOM 1455 C CA . PHE A 1 184 ? -6.332 -0.362 25.566 1.00 86.00 184 PHE A CA 1
ATOM 1456 C C . PHE A 1 184 ? -5.969 1.124 25.488 1.00 86.00 184 PHE A C 1
ATOM 1458 O O . PHE A 1 184 ? -6.618 1.932 26.152 1.00 86.00 184 PHE A O 1
ATOM 1465 N N . GLY A 1 185 ? -4.995 1.480 24.650 1.00 85.12 185 GLY A N 1
ATOM 1466 C CA . GLY A 1 185 ? -4.601 2.862 24.377 1.00 85.12 185 GLY A CA 1
ATOM 1467 C C . GLY A 1 185 ? -5.771 3.697 23.895 1.00 85.12 185 GLY A C 1
ATOM 1468 O O . GLY A 1 185 ? -6.148 4.670 24.547 1.00 85.12 185 GLY A O 1
ATOM 1469 N N . VAL A 1 186 ? -6.424 3.228 22.834 1.00 92.31 186 VAL A N 1
ATOM 1470 C CA . VAL A 1 186 ? -7.614 3.873 22.270 1.00 92.31 186 VAL A CA 1
ATOM 1471 C C . VAL A 1 186 ? -8.702 4.057 23.327 1.00 92.31 186 VAL A C 1
ATOM 1473 O O . VAL A 1 186 ? -9.275 5.136 23.445 1.00 92.31 186 VAL A O 1
ATOM 1476 N N . ILE A 1 187 ? -8.969 3.030 24.139 1.00 91.19 187 ILE A N 1
ATOM 1477 C CA . ILE A 1 187 ? -9.963 3.108 25.217 1.00 91.19 187 ILE A CA 1
ATOM 1478 C C . ILE A 1 187 ? -9.606 4.223 26.211 1.00 91.19 187 ILE A C 1
ATOM 1480 O O . ILE A 1 187 ? -10.466 5.042 26.535 1.00 91.19 187 ILE A O 1
ATOM 1484 N N . VAL A 1 188 ? -8.356 4.281 26.681 1.00 87.12 188 VAL A N 1
ATOM 1485 C CA . VAL A 1 188 ? -7.877 5.317 27.615 1.00 87.12 188 VAL A CA 1
ATOM 1486 C C . VAL A 1 188 ? -7.993 6.716 27.008 1.00 87.12 188 VAL A C 1
ATOM 1488 O O . VAL A 1 188 ? -8.386 7.655 27.701 1.00 87.12 188 VAL A O 1
ATOM 1491 N N . ASP A 1 189 ? -7.700 6.870 25.724 1.00 90.44 189 ASP A N 1
ATOM 1492 C CA . ASP A 1 189 ? -7.764 8.173 25.067 1.00 90.44 189 ASP A CA 1
ATOM 1493 C C . ASP A 1 189 ? -9.199 8.627 24.774 1.00 90.44 189 ASP A C 1
ATOM 1495 O O . ASP A 1 189 ? -9.490 9.823 24.891 1.00 90.44 189 ASP A O 1
ATOM 1499 N N . ILE A 1 190 ? -10.132 7.690 24.560 1.00 92.44 190 ILE A N 1
ATOM 1500 C CA . ILE A 1 190 ? -11.573 7.984 24.582 1.00 92.44 190 ILE A CA 1
ATOM 1501 C C . ILE A 1 190 ? -11.973 8.547 25.952 1.00 92.44 190 ILE A C 1
ATOM 1503 O O . ILE A 1 190 ? -12.599 9.607 26.007 1.00 92.44 190 ILE A O 1
ATOM 1507 N N . TYR A 1 191 ? -11.560 7.912 27.059 1.00 89.31 191 TYR A N 1
ATOM 1508 C CA . TYR A 1 191 ? -11.827 8.416 28.418 1.00 89.31 191 TYR A CA 1
ATOM 1509 C C . TYR A 1 191 ? -11.259 9.821 28.656 1.00 89.31 191 TYR A C 1
ATOM 1511 O O . TYR A 1 191 ? -11.884 10.641 29.335 1.00 89.31 191 TYR A O 1
ATOM 1519 N N . ARG A 1 192 ? -10.074 10.104 28.107 1.00 87.94 192 ARG A N 1
ATOM 1520 C CA . ARG A 1 192 ? 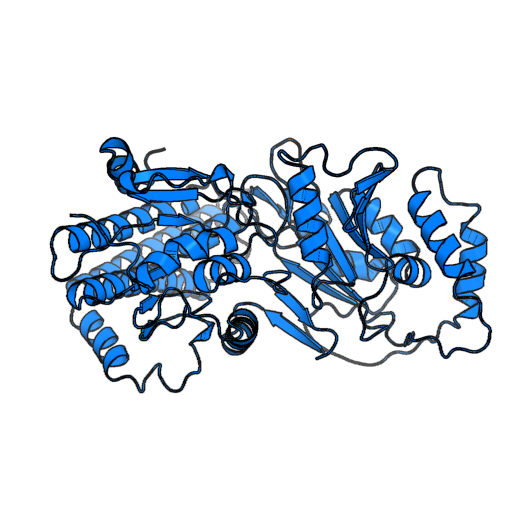-9.415 11.413 28.216 1.00 87.94 192 ARG A CA 1
ATOM 1521 C C . ARG A 1 192 ? -10.032 12.480 27.310 1.00 87.94 192 ARG A C 1
ATOM 1523 O O . ARG A 1 192 ? -9.772 13.660 27.535 1.00 87.94 192 ARG A O 1
ATOM 1530 N N . GLY A 1 193 ? -10.845 12.094 26.328 1.00 90.25 193 GLY A N 1
ATOM 1531 C CA . GLY A 1 193 ? -11.449 13.017 25.368 1.00 90.25 193 GLY A CA 1
ATOM 1532 C C . GLY A 1 193 ? -10.451 13.556 24.338 1.00 90.25 193 GLY A C 1
ATOM 1533 O O . GLY A 1 193 ? -10.532 14.736 23.987 1.00 90.25 193 GLY A O 1
ATOM 1534 N N . MET A 1 194 ? -9.486 12.735 23.902 1.00 90.50 194 MET A N 1
ATOM 1535 C CA . MET A 1 194 ? -8.519 13.125 22.865 1.00 90.50 194 MET A CA 1
ATOM 1536 C C . MET A 1 194 ? -9.220 13.534 21.560 1.00 90.50 194 MET A C 1
ATOM 1538 O O . MET A 1 194 ? -10.266 12.991 21.234 1.00 90.50 194 MET A O 1
ATOM 1542 N N . PRO A 1 195 ? -8.701 14.516 20.804 1.00 91.31 195 PRO A N 1
ATOM 1543 C CA . PRO A 1 195 ? -9.454 15.089 19.695 1.00 91.31 195 PRO A CA 1
ATOM 1544 C C . PRO A 1 195 ? -9.661 14.173 18.498 1.00 91.31 195 PRO A C 1
ATOM 1546 O O . PRO A 1 195 ? -10.742 14.180 17.914 1.00 91.31 195 PRO A O 1
ATOM 1549 N N . ALA A 1 196 ? -8.651 13.375 18.180 1.00 94.25 196 ALA A N 1
ATOM 1550 C CA . ALA A 1 196 ? -8.669 12.395 17.112 1.00 94.25 196 ALA A CA 1
ATOM 1551 C C . ALA A 1 196 ? -7.834 11.189 17.551 1.00 94.25 196 ALA A C 1
ATOM 1553 O O . ALA A 1 196 ? -6.838 11.347 18.262 1.00 94.25 196 ALA A O 1
ATOM 1554 N N . ILE A 1 197 ? -8.255 9.987 17.166 1.00 95.25 197 ILE A N 1
ATOM 1555 C CA . ILE A 1 197 ? -7.563 8.742 17.503 1.00 95.25 197 ILE A CA 1
ATOM 1556 C C . ILE A 1 197 ? -7.539 7.866 16.253 1.00 95.25 197 ILE A C 1
ATOM 1558 O O . ILE A 1 197 ? -8.597 7.559 15.707 1.00 95.25 197 ILE A O 1
ATOM 1562 N N . TYR A 1 198 ? -6.350 7.439 15.831 1.00 95.75 198 TYR A N 1
ATOM 1563 C CA . TYR A 1 198 ? -6.168 6.510 14.715 1.00 95.75 198 TYR A CA 1
ATOM 1564 C C . TYR A 1 198 ? -5.353 5.305 15.170 1.00 95.75 198 TYR A C 1
ATOM 1566 O O . TYR A 1 198 ? -4.264 5.450 15.730 1.00 95.75 198 TYR A O 1
ATOM 1574 N N . VAL A 1 199 ? -5.864 4.106 14.907 1.00 94.50 199 VAL A N 1
ATOM 1575 C CA . VAL A 1 199 ? -5.214 2.841 15.260 1.00 94.50 199 VAL A CA 1
ATOM 1576 C C . VAL A 1 199 ? -5.171 1.919 14.052 1.00 94.50 199 VAL A C 1
ATOM 1578 O O . VAL A 1 199 ? -6.185 1.737 13.381 1.00 94.50 199 VAL A O 1
ATOM 1581 N N . ASN A 1 200 ? -4.010 1.318 13.803 1.00 92.50 200 ASN A N 1
ATOM 1582 C CA . ASN A 1 200 ? -3.821 0.345 12.735 1.00 92.50 200 ASN A CA 1
ATOM 1583 C C . ASN A 1 200 ? -3.608 -1.073 13.289 1.00 92.50 200 ASN A C 1
ATOM 1585 O O . ASN A 1 200 ? -2.757 -1.296 14.150 1.00 92.50 200 ASN A O 1
ATOM 1589 N N . TYR A 1 201 ? -4.360 -2.041 12.756 1.00 91.44 201 TYR A N 1
ATOM 1590 C CA . TYR A 1 201 ? -4.269 -3.458 13.117 1.00 91.44 201 TYR A CA 1
ATOM 1591 C C . TYR A 1 201 ? -3.765 -4.296 11.934 1.00 91.44 201 TYR A C 1
ATOM 1593 O O . TYR A 1 201 ? -4.548 -4.786 11.126 1.00 91.44 201 TYR A O 1
ATOM 1601 N N . TYR A 1 202 ? -2.460 -4.554 11.889 1.00 84.12 202 TYR A N 1
ATOM 1602 C CA . TYR A 1 202 ? -1.779 -5.225 10.769 1.00 84.12 202 TYR A CA 1
ATOM 1603 C C . TYR A 1 202 ? -1.980 -6.757 10.701 1.00 84.12 202 TYR A C 1
ATOM 1605 O O . TYR A 1 202 ? -1.600 -7.401 9.730 1.00 84.12 202 TYR A O 1
ATOM 1613 N N . SER A 1 203 ? -2.608 -7.371 11.713 1.00 84.25 203 SER A N 1
ATOM 1614 C CA . SER A 1 203 ? -2.680 -8.842 11.829 1.00 84.25 203 SER A CA 1
ATOM 1615 C C . SER A 1 203 ? -3.401 -9.563 10.677 1.00 84.25 203 SER A C 1
ATOM 1617 O O . SER A 1 203 ? -3.139 -10.741 10.449 1.00 84.25 203 SER A O 1
ATOM 1619 N N . TYR A 1 204 ? -4.332 -8.898 9.979 1.00 91.19 204 TYR A N 1
ATOM 1620 C CA . TYR A 1 204 ? -4.988 -9.491 8.806 1.00 91.19 204 TYR A CA 1
ATOM 1621 C C . TYR A 1 204 ? -4.038 -9.547 7.612 1.00 91.19 204 TYR A C 1
ATOM 1623 O O . TYR A 1 204 ? -3.962 -10.580 6.955 1.00 91.19 204 TYR A O 1
ATOM 1631 N N . ASP A 1 205 ? -3.323 -8.453 7.368 1.00 90.12 205 ASP A N 1
ATOM 1632 C CA . ASP A 1 205 ? -2.399 -8.296 6.250 1.00 90.12 205 ASP A CA 1
ATOM 1633 C C . ASP A 1 205 ? -1.266 -9.333 6.306 1.00 90.12 205 ASP A C 1
ATOM 1635 O O . ASP A 1 205 ? -1.086 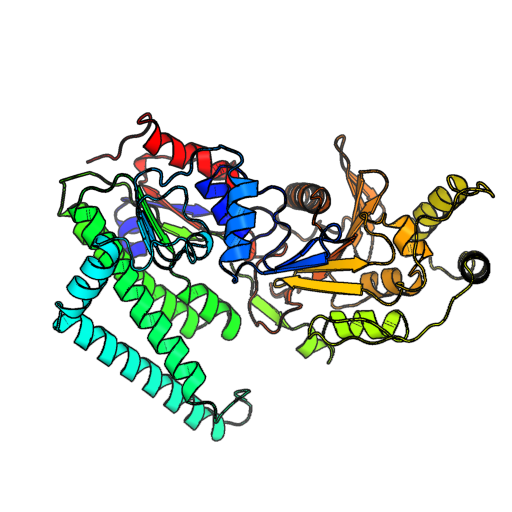-10.126 5.382 1.00 90.12 205 ASP A O 1
ATOM 1639 N N . GLU A 1 206 ? -0.619 -9.453 7.469 1.00 82.19 206 GLU A N 1
ATOM 1640 C CA . GLU A 1 206 ? 0.435 -10.445 7.707 1.00 82.19 206 GLU A CA 1
ATOM 1641 C C . GLU A 1 206 ? -0.059 -11.883 7.473 1.00 82.19 206 GLU A C 1
ATOM 1643 O O . GLU A 1 206 ? 0.595 -12.686 6.805 1.00 82.19 206 GLU A O 1
ATOM 1648 N N . ALA A 1 207 ? -1.252 -12.215 7.976 1.00 83.62 207 ALA A N 1
ATOM 1649 C CA . ALA A 1 207 ? -1.843 -13.530 7.754 1.00 83.62 207 ALA A CA 1
ATOM 1650 C C . ALA A 1 207 ? -2.218 -13.752 6.278 1.00 83.62 207 ALA A C 1
ATOM 1652 O O . ALA A 1 207 ? -2.055 -14.858 5.757 1.00 83.62 207 ALA A O 1
ATOM 1653 N N . ALA A 1 208 ? -2.715 -12.724 5.592 1.00 89.00 208 ALA A N 1
ATOM 1654 C CA . ALA A 1 208 ? -3.116 -12.820 4.198 1.00 89.00 208 ALA A CA 1
ATOM 1655 C C . ALA A 1 208 ? -1.911 -13.047 3.273 1.00 89.00 208 ALA A C 1
ATOM 1657 O O . ALA A 1 208 ? -2.000 -13.914 2.405 1.00 89.00 208 ALA A O 1
ATOM 1658 N N . HIS A 1 209 ? -0.778 -12.378 3.505 1.00 84.75 209 HIS A N 1
ATOM 1659 C CA . HIS A 1 209 ? 0.457 -12.595 2.742 1.00 84.75 209 HIS A CA 1
ATOM 1660 C C . HIS A 1 209 ? 0.965 -14.042 2.795 1.00 84.75 209 HIS A C 1
ATOM 1662 O O . HIS A 1 209 ? 1.449 -14.569 1.789 1.00 84.75 209 HIS A O 1
ATOM 1668 N N . HIS A 1 210 ? 0.844 -14.694 3.956 1.00 78.75 210 HIS A N 1
ATOM 1669 C CA . HIS A 1 210 ? 1.359 -16.049 4.177 1.00 78.75 210 HIS A CA 1
ATOM 1670 C C . HIS A 1 210 ? 0.374 -17.164 3.820 1.00 78.75 210 HIS A C 1
ATOM 1672 O O . HIS A 1 210 ? 0.796 -18.229 3.371 1.00 78.75 210 HIS A O 1
ATOM 1678 N N . PHE A 1 211 ? -0.926 -16.948 4.032 1.00 83.12 211 PHE A N 1
ATOM 1679 C CA . PHE A 1 211 ? -1.939 -18.005 3.908 1.00 83.12 211 PHE A CA 1
ATOM 1680 C C . PHE A 1 211 ? -2.972 -17.747 2.805 1.00 83.12 211 PHE A C 1
ATOM 1682 O O . PHE A 1 211 ? -3.732 -18.652 2.456 1.00 83.12 211 PHE A O 1
ATOM 1689 N N . GLY A 1 212 ? -3.019 -16.538 2.248 1.00 88.69 212 GLY A N 1
ATOM 1690 C CA . GLY A 1 212 ? -4.022 -16.095 1.284 1.00 88.69 212 GLY A CA 1
ATOM 1691 C C . GLY A 1 212 ? -5.138 -15.260 1.933 1.00 88.69 212 GLY A C 1
ATOM 1692 O O . GLY A 1 212 ? -5.456 -15.455 3.114 1.00 88.69 212 GLY A O 1
ATOM 1693 N N . PRO A 1 213 ? -5.807 -14.373 1.169 1.00 92.19 213 PRO A N 1
ATOM 1694 C CA . PRO A 1 213 ? -6.751 -13.392 1.717 1.00 92.19 213 PRO A CA 1
ATOM 1695 C C . PRO A 1 213 ? -8.046 -14.025 2.241 1.00 92.19 213 PRO A C 1
ATOM 1697 O O . PRO A 1 213 ? -8.698 -13.490 3.130 1.00 92.19 213 PRO A O 1
ATOM 1700 N N . THR A 1 214 ? -8.430 -15.194 1.724 1.00 92.81 214 THR A N 1
ATOM 1701 C CA . THR A 1 214 ? -9.645 -15.911 2.150 1.00 92.81 214 THR A CA 1
ATOM 1702 C C . THR A 1 214 ? -9.354 -17.131 3.023 1.00 92.81 214 THR A C 1
ATOM 1704 O O . THR A 1 214 ? -10.213 -18.009 3.158 1.00 92.81 214 THR A O 1
ATOM 1707 N N . SER A 1 215 ? -8.139 -17.225 3.567 1.00 88.50 215 SER A N 1
ATOM 1708 C CA . SER A 1 215 ? -7.720 -18.324 4.435 1.00 88.50 215 SER A CA 1
ATOM 1709 C C . SER A 1 215 ? -8.420 -18.285 5.793 1.00 88.50 215 SER A C 1
ATOM 1711 O O . SER A 1 215 ? -8.944 -17.259 6.240 1.00 88.50 215 SER A O 1
ATOM 1713 N N . VAL A 1 216 ? -8.429 -19.428 6.479 1.00 88.44 216 VAL A N 1
ATOM 1714 C CA . VAL A 1 216 ? -8.965 -19.516 7.843 1.00 88.44 216 VAL A CA 1
ATOM 1715 C C . VAL A 1 216 ? -8.142 -18.641 8.793 1.00 88.44 216 VAL A C 1
ATOM 1717 O O . VAL A 1 216 ? -8.702 -18.041 9.708 1.00 88.44 216 VAL A O 1
ATOM 1720 N N . GLU A 1 217 ? -6.835 -18.550 8.573 1.00 85.44 217 GLU A N 1
ATOM 1721 C CA . GLU A 1 217 ? -5.874 -17.740 9.318 1.00 85.44 217 GLU A CA 1
ATOM 1722 C C . GLU A 1 217 ? -6.169 -16.243 9.171 1.00 85.44 217 GLU A C 1
ATOM 1724 O O . GLU A 1 217 ? -6.393 -15.574 10.184 1.00 85.44 217 GLU A O 1
ATOM 1729 N N . ALA A 1 218 ? -6.292 -15.742 7.937 1.00 89.00 218 ALA A N 1
ATOM 1730 C CA . ALA A 1 218 ? -6.653 -14.347 7.675 1.00 89.00 218 ALA A CA 1
ATOM 1731 C C . ALA A 1 218 ? -8.018 -14.001 8.293 1.00 89.00 218 ALA A C 1
ATOM 1733 O O . ALA A 1 218 ? -8.172 -13.008 9.007 1.00 89.00 218 ALA A O 1
ATOM 1734 N N . PHE A 1 219 ? -9.017 -14.873 8.142 1.00 93.75 219 PHE A N 1
ATOM 1735 C CA . PHE A 1 219 ? -10.330 -14.643 8.743 1.00 93.75 219 PHE A CA 1
ATOM 1736 C C . PHE A 1 219 ? -10.359 -14.763 10.276 1.00 93.75 219 PHE A C 1
ATOM 1738 O O . PHE A 1 219 ? -11.171 -14.096 10.929 1.00 93.75 219 PHE A O 1
ATOM 1745 N N . LYS A 1 220 ? -9.483 -15.568 10.888 1.00 89.12 220 LYS A N 1
ATOM 1746 C CA . LYS A 1 220 ? -9.288 -15.577 12.348 1.00 89.12 220 LYS A CA 1
ATOM 1747 C C . LYS A 1 220 ? -8.694 -14.253 12.827 1.00 89.12 220 LYS A C 1
ATOM 1749 O O . LYS A 1 220 ? -9.191 -13.719 13.822 1.00 89.12 220 LYS A O 1
ATOM 1754 N N . ALA A 1 221 ? -7.708 -13.707 12.113 1.00 88.75 221 ALA A N 1
ATOM 1755 C CA . ALA A 1 221 ? -7.148 -12.390 12.405 1.00 88.75 221 ALA A CA 1
ATOM 1756 C C . ALA A 1 221 ? -8.224 -11.294 12.304 1.00 88.75 221 ALA A C 1
ATOM 1758 O O . ALA A 1 221 ? -8.425 -10.552 13.268 1.00 88.75 221 ALA A O 1
ATOM 1759 N N . LEU A 1 222 ? -9.020 -11.292 11.224 1.00 94.00 222 LEU A N 1
ATOM 1760 C CA . LEU A 1 222 ? -10.160 -10.381 11.049 1.00 94.00 222 LEU A CA 1
ATOM 1761 C C . LEU A 1 222 ? -11.165 -10.476 12.205 1.00 94.00 222 LEU A C 1
ATOM 1763 O O . LEU A 1 222 ? -11.624 -9.460 12.722 1.00 94.00 222 LEU A O 1
ATOM 1767 N N . ARG A 1 223 ? -11.473 -11.691 12.672 1.00 93.69 223 ARG A N 1
ATOM 1768 C CA . ARG A 1 223 ? -12.352 -11.895 13.833 1.00 93.69 223 ARG A CA 1
ATOM 1769 C C . ARG A 1 223 ? -11.751 -11.356 15.130 1.00 93.69 223 ARG A C 1
ATOM 1771 O O . ARG A 1 223 ? -12.488 -10.939 16.025 1.00 93.69 223 ARG A O 1
ATOM 1778 N N . GLY A 1 224 ? -10.429 -11.394 15.265 1.00 90.94 224 GLY A N 1
ATOM 1779 C CA . GLY A 1 224 ? -9.713 -10.746 16.359 1.00 90.94 224 GLY A CA 1
ATOM 1780 C C . GLY A 1 224 ? -9.852 -9.224 16.311 1.00 90.94 224 GLY A C 1
ATOM 1781 O O . GLY A 1 224 ? -10.156 -8.621 17.338 1.00 90.94 224 GLY A O 1
ATOM 1782 N N . ILE A 1 225 ? -9.717 -8.625 15.124 1.00 94.62 225 ILE A N 1
ATOM 1783 C CA . ILE A 1 225 ? -9.904 -7.183 14.890 1.00 94.62 225 ILE A CA 1
ATOM 1784 C C . ILE A 1 225 ? -11.357 -6.764 15.179 1.00 94.62 225 ILE A C 1
ATOM 1786 O O . ILE A 1 225 ? -11.580 -5.821 15.936 1.00 94.62 225 ILE A O 1
ATOM 1790 N N . ASP A 1 226 ? -12.353 -7.518 14.698 1.00 97.00 226 ASP A N 1
ATOM 1791 C CA . ASP A 1 226 ? -13.787 -7.274 14.954 1.00 97.00 226 ASP A CA 1
ATOM 1792 C C . ASP A 1 226 ? -14.115 -7.219 16.460 1.00 97.00 226 ASP A C 1
ATOM 1794 O O . ASP A 1 226 ? -14.903 -6.384 16.915 1.00 97.00 226 ASP A O 1
ATOM 1798 N N . LYS A 1 227 ? -13.451 -8.055 17.273 1.00 95.12 227 LYS A N 1
ATOM 1799 C CA . LYS A 1 227 ? -13.573 -8.002 18.739 1.00 95.12 227 LYS A CA 1
ATOM 1800 C C . LYS A 1 227 ? -12.996 -6.714 19.333 1.00 95.12 227 LYS A C 1
ATOM 1802 O O . LYS A 1 227 ? -13.562 -6.238 20.316 1.00 95.12 227 LYS A O 1
ATOM 1807 N N . GLN A 1 228 ? -11.906 -6.170 18.791 1.00 95.19 228 GLN A N 1
ATOM 1808 C CA . GLN A 1 228 ? -11.339 -4.904 19.275 1.00 95.19 228 GLN A CA 1
ATOM 1809 C C . GLN A 1 228 ? -12.210 -3.715 18.887 1.00 95.19 228 GLN A C 1
ATOM 1811 O O . GLN A 1 228 ? -12.526 -2.891 19.744 1.00 95.19 228 GLN A O 1
ATOM 1816 N N . ILE A 1 229 ? -12.708 -3.694 17.648 1.00 97.31 229 ILE A N 1
ATOM 1817 C CA . ILE A 1 229 ? -13.678 -2.694 17.181 1.00 97.31 229 ILE A CA 1
ATOM 1818 C C . ILE A 1 229 ? -14.900 -2.676 18.107 1.00 97.31 229 ILE A C 1
ATOM 1820 O O . ILE A 1 229 ? -15.307 -1.614 18.573 1.00 97.31 229 ILE A O 1
ATOM 1824 N N . LYS A 1 230 ? -15.428 -3.852 18.476 1.00 97.44 230 LYS A N 1
ATOM 1825 C CA . LYS A 1 230 ? -16.521 -3.967 19.453 1.00 97.44 230 LYS A CA 1
ATOM 1826 C C . LYS A 1 230 ? -16.196 -3.347 20.810 1.00 97.44 230 LYS A C 1
ATOM 1828 O O . LYS A 1 230 ? -17.076 -2.757 21.437 1.00 97.44 230 LYS A O 1
ATOM 1833 N N . GLN A 1 231 ? -14.978 -3.537 21.313 1.00 95.69 231 GLN A N 1
ATOM 1834 C CA . GLN A 1 231 ? -14.570 -2.959 22.594 1.00 95.69 231 GLN A CA 1
ATOM 1835 C C . GLN A 1 231 ? -14.491 -1.434 22.503 1.00 95.69 231 GLN A C 1
ATOM 1837 O O . GLN A 1 231 ? -15.066 -0.756 23.353 1.00 95.69 231 GLN A O 1
ATOM 1842 N N . ILE A 1 232 ? -13.850 -0.914 21.455 1.00 96.50 232 ILE A N 1
ATOM 1843 C CA . ILE A 1 232 ? -13.711 0.524 21.200 1.00 96.50 232 ILE A CA 1
ATOM 1844 C C . ILE A 1 232 ? -15.087 1.177 21.078 1.00 96.50 232 ILE A C 1
ATOM 1846 O O . ILE A 1 232 ? -15.385 2.119 21.808 1.00 96.50 232 ILE A O 1
ATOM 1850 N N . ASP A 1 233 ? -15.961 0.635 20.233 1.00 96.50 233 ASP A N 1
ATOM 1851 C CA . ASP A 1 233 ? -17.283 1.206 19.982 1.00 96.50 233 ASP A CA 1
ATOM 1852 C C . ASP A 1 233 ? -18.200 1.158 21.219 1.00 96.50 233 ASP A C 1
ATOM 1854 O O . ASP A 1 233 ? -18.934 2.102 21.517 1.00 96.50 233 ASP A O 1
ATOM 1858 N N . ARG A 1 234 ? -18.099 0.099 22.033 1.00 95.25 234 ARG A N 1
ATOM 1859 C CA . ARG A 1 234 ? -18.811 0.020 23.317 1.00 95.25 234 ARG A CA 1
ATOM 1860 C C . ARG A 1 234 ? -18.363 1.104 24.300 1.00 95.25 234 ARG A C 1
ATOM 1862 O O . ARG A 1 234 ? -19.189 1.588 25.071 1.00 95.25 234 ARG A O 1
ATOM 1869 N N . ILE A 1 235 ? -17.075 1.445 24.332 1.00 94.44 235 ILE A N 1
ATOM 1870 C CA . ILE A 1 235 ? -16.564 2.521 25.193 1.00 94.44 235 ILE A CA 1
ATOM 1871 C C . ILE A 1 235 ? -16.964 3.878 24.613 1.00 94.44 235 ILE A C 1
ATOM 1873 O O . ILE A 1 235 ? -17.520 4.690 25.349 1.00 94.44 235 ILE A O 1
ATOM 1877 N N . ARG A 1 236 ? -16.792 4.077 23.301 1.00 94.00 236 ARG A N 1
ATOM 1878 C CA . ARG A 1 236 ? -17.222 5.273 22.558 1.00 94.00 236 ARG A CA 1
ATOM 1879 C C . ARG A 1 236 ? -18.679 5.643 22.840 1.00 94.00 236 ARG A C 1
ATOM 1881 O O . ARG A 1 236 ? -18.983 6.793 23.123 1.00 94.00 236 ARG A O 1
ATOM 1888 N N . THR A 1 237 ? -19.582 4.666 22.788 1.00 92.31 237 THR A N 1
ATOM 1889 C CA . THR A 1 237 ? -21.024 4.902 22.973 1.00 92.31 237 THR A CA 1
ATOM 1890 C C . THR A 1 237 ? -21.419 5.152 24.429 1.00 92.31 237 THR A C 1
ATOM 1892 O O . THR A 1 237 ? -22.377 5.885 24.677 1.00 92.31 237 THR A O 1
ATOM 1895 N N . ARG A 1 238 ? -20.693 4.572 25.397 1.00 91.00 238 ARG A N 1
ATOM 1896 C CA . ARG A 1 238 ? -20.981 4.699 26.839 1.00 91.00 238 ARG A CA 1
ATOM 1897 C C . ARG A 1 238 ? -20.374 5.941 27.480 1.00 91.00 238 ARG A C 1
ATOM 1899 O O . ARG A 1 238 ? -20.973 6.494 28.396 1.00 91.00 238 ARG A O 1
ATOM 1906 N N . TYR A 1 239 ? -19.186 6.349 27.046 1.00 87.56 239 TYR A N 1
ATOM 1907 C CA . TYR A 1 239 ? -18.458 7.470 27.629 1.00 87.56 239 TYR A CA 1
ATOM 1908 C C . TYR A 1 239 ? -18.553 8.685 26.718 1.00 87.56 239 TYR A C 1
ATOM 1910 O O . TYR A 1 239 ? -17.856 8.783 25.717 1.00 87.56 239 TYR A O 1
ATOM 1918 N N . ARG A 1 240 ? -19.411 9.634 27.099 1.00 83.62 240 ARG A N 1
ATOM 1919 C CA . ARG A 1 240 ? -19.754 10.816 26.295 1.00 83.62 240 ARG A CA 1
ATOM 1920 C C . ARG A 1 240 ? -19.023 12.093 26.731 1.00 83.62 240 ARG A C 1
ATOM 1922 O O . ARG A 1 240 ? -19.529 13.187 26.531 1.00 83.62 240 ARG A O 1
ATOM 1929 N N . ARG A 1 241 ? -17.820 11.978 27.322 1.00 86.94 241 ARG A N 1
ATOM 1930 C CA . ARG A 1 241 ? -16.980 13.158 27.639 1.00 86.94 241 ARG A CA 1
ATOM 1931 C C . ARG A 1 241 ? -16.637 13.950 26.371 1.00 86.94 241 ARG A C 1
ATOM 1933 O O . ARG A 1 241 ? -16.576 15.173 26.407 1.00 86.94 241 ARG A O 1
ATOM 1940 N N . ARG A 1 242 ? -16.395 13.231 25.275 1.00 89.50 242 ARG A N 1
ATOM 1941 C CA . ARG A 1 242 ? -16.278 13.746 23.913 1.00 89.50 242 ARG A CA 1
ATOM 1942 C C . ARG A 1 242 ? -16.969 12.759 22.986 1.00 89.50 242 ARG A C 1
ATOM 1944 O O . ARG A 1 242 ? -16.890 11.553 23.210 1.00 89.50 242 ARG A O 1
ATOM 1951 N N . GLU A 1 243 ? -17.632 13.271 21.964 1.00 90.94 243 GLU A N 1
ATOM 1952 C CA . GLU A 1 243 ? -18.263 12.443 20.945 1.00 90.94 243 GLU A CA 1
ATOM 1953 C C . GLU A 1 243 ? -17.276 12.104 19.834 1.00 90.94 243 GLU A C 1
ATOM 1955 O O . GLU A 1 243 ? -16.409 12.909 19.498 1.00 90.94 243 GLU A O 1
ATOM 1960 N N . TYR A 1 244 ? -17.406 10.906 19.269 1.00 94.19 244 TYR A N 1
ATOM 1961 C CA . TYR A 1 244 ? -16.543 10.437 18.191 1.00 94.19 244 TYR A CA 1
ATOM 1962 C C . TYR A 1 244 ? -17.369 9.761 17.118 1.00 94.19 244 TYR A C 1
ATOM 1964 O O . TYR A 1 244 ? -18.245 8.948 17.421 1.00 94.19 244 TYR A O 1
ATOM 1972 N N . ASP A 1 245 ? -16.995 10.006 15.872 1.00 95.69 245 ASP A N 1
ATOM 1973 C CA . ASP A 1 245 ? -17.439 9.211 14.741 1.00 95.69 245 ASP A CA 1
ATOM 1974 C C . ASP A 1 245 ? -16.503 8.035 14.512 1.00 95.69 245 ASP A C 1
ATOM 1976 O O . ASP A 1 245 ? -15.284 8.194 14.450 1.00 95.69 245 ASP A O 1
ATOM 1980 N N . LEU A 1 246 ? -17.083 6.842 14.388 1.00 96.75 246 LEU A N 1
ATOM 1981 C CA . LEU A 1 246 ? -16.328 5.624 14.135 1.00 96.75 246 LEU A CA 1
ATOM 1982 C C . LEU A 1 246 ? -16.197 5.393 12.630 1.00 96.75 246 LEU A C 1
ATOM 1984 O O . LEU A 1 246 ? -17.188 5.110 11.961 1.00 96.75 246 LEU A O 1
ATOM 1988 N N . HIS A 1 247 ? -14.963 5.446 12.142 1.00 97.62 247 HIS A N 1
ATOM 1989 C CA . HIS A 1 247 ? -14.591 5.015 10.799 1.00 97.62 247 HIS A CA 1
ATOM 1990 C C . HIS A 1 247 ? -13.785 3.717 10.901 1.00 97.62 247 HIS A C 1
ATOM 1992 O O . HIS A 1 247 ? -12.925 3.586 11.773 1.00 97.62 247 HIS A O 1
ATOM 1998 N N . ILE A 1 248 ? -14.078 2.747 10.036 1.00 98.06 248 ILE A N 1
ATOM 1999 C CA . ILE A 1 248 ? -13.343 1.480 9.938 1.00 98.06 248 ILE A CA 1
ATOM 2000 C C . ILE A 1 248 ? -12.956 1.312 8.478 1.00 98.06 248 ILE A C 1
ATOM 2002 O O . ILE A 1 248 ? -13.836 1.137 7.645 1.00 98.06 248 ILE A O 1
ATOM 2006 N N . LEU A 1 249 ? -11.672 1.359 8.150 1.00 97.25 249 LEU A N 1
ATOM 2007 C CA . LEU A 1 249 ? -11.214 1.266 6.766 1.00 97.25 249 LEU A CA 1
ATOM 2008 C C . LEU A 1 249 ? -10.056 0.287 6.618 1.00 97.25 249 LEU A C 1
ATOM 2010 O O . LEU A 1 249 ? -9.342 0.011 7.581 1.00 97.25 249 LEU A O 1
ATOM 2014 N N . SER A 1 250 ? -9.903 -0.218 5.400 1.00 97.00 250 SER A N 1
ATOM 2015 C CA . SER A 1 250 ? -8.663 -0.811 4.907 1.00 97.00 250 SER A CA 1
ATOM 2016 C C . SER A 1 250 ? -7.928 0.263 4.109 1.00 97.00 250 SER A C 1
ATOM 2018 O O . SER A 1 250 ? -8.572 1.010 3.376 1.00 97.00 250 SER A O 1
ATOM 2020 N N . ASP A 1 251 ? -6.617 0.366 4.265 1.00 95.06 251 ASP A N 1
ATOM 2021 C CA . ASP A 1 251 ? -5.753 1.298 3.533 1.00 95.06 251 ASP A CA 1
ATOM 2022 C C . ASP A 1 251 ? -5.508 0.843 2.084 1.00 95.06 251 ASP A C 1
ATOM 2024 O O . ASP A 1 251 ? -5.448 1.666 1.174 1.00 95.06 251 ASP A O 1
ATOM 2028 N N . HIS A 1 252 ? -5.454 -0.469 1.868 1.00 96.12 252 HIS A N 1
ATOM 2029 C CA . HIS A 1 252 ? -5.457 -1.121 0.560 1.00 96.12 252 HIS A CA 1
ATOM 2030 C C . HIS A 1 252 ? -6.266 -2.425 0.603 1.00 96.12 252 HIS A C 1
ATOM 2032 O O . HIS A 1 252 ? -6.721 -2.871 1.664 1.00 96.12 252 HIS A O 1
ATOM 2038 N N . GLY A 1 253 ? -6.500 -3.029 -0.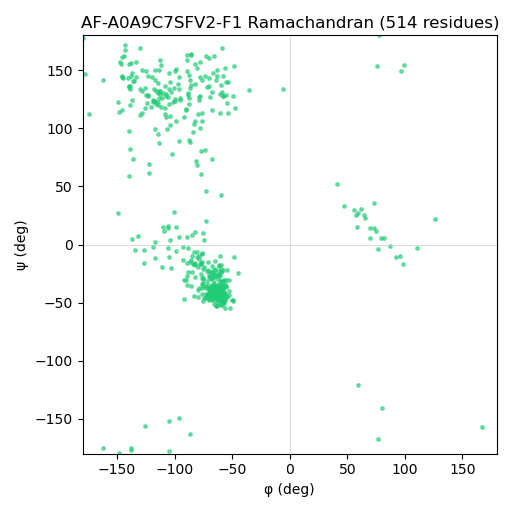561 1.00 95.50 253 GLY A N 1
ATOM 2039 C CA . GLY A 1 253 ? -7.040 -4.381 -0.647 1.00 95.50 253 GLY A CA 1
ATOM 2040 C C . GLY A 1 253 ? -5.950 -5.456 -0.600 1.00 95.50 253 GLY A C 1
ATOM 2041 O O . GLY A 1 253 ? -4.808 -5.202 -0.227 1.00 95.50 253 GLY A O 1
ATOM 2042 N N . MET A 1 254 ? -6.293 -6.675 -1.020 1.00 95.50 254 MET A N 1
ATOM 2043 C CA . MET A 1 254 ? -5.347 -7.792 -1.095 1.00 95.50 254 MET A CA 1
ATOM 2044 C C . MET A 1 254 ? -5.728 -8.748 -2.228 1.00 95.50 254 MET A C 1
ATOM 2046 O O . MET A 1 254 ? -6.832 -9.302 -2.219 1.00 95.50 254 MET A O 1
ATOM 2050 N N . THR A 1 255 ? -4.814 -8.987 -3.168 1.00 96.19 255 THR A N 1
ATOM 2051 C CA . THR A 1 255 ? -5.036 -9.885 -4.311 1.00 96.19 255 THR A CA 1
ATOM 2052 C C . THR A 1 255 ? -4.318 -11.221 -4.078 1.00 96.19 255 THR A C 1
ATOM 2054 O O . THR A 1 255 ? -3.141 -11.219 -3.717 1.00 96.19 255 THR A O 1
ATOM 2057 N N . PRO A 1 256 ? -4.977 -12.382 -4.270 1.00 96.06 256 PRO A N 1
ATOM 2058 C CA . PRO A 1 256 ? -4.291 -13.673 -4.306 1.00 96.06 256 PRO A CA 1
ATOM 2059 C C . PRO A 1 256 ? -3.152 -13.677 -5.331 1.00 96.06 256 PRO A C 1
ATOM 2061 O O . PRO A 1 256 ? -3.315 -13.165 -6.438 1.00 96.06 256 PRO A O 1
ATOM 2064 N N . SER A 1 257 ? -2.015 -14.279 -5.007 1.00 95.00 257 SER A N 1
ATOM 2065 C CA . SER A 1 257 ? -0.860 -14.237 -5.899 1.00 95.00 257 SER A CA 1
ATOM 2066 C C . SER A 1 257 ? -0.039 -15.517 -5.903 1.00 95.00 257 SER A C 1
ATOM 2068 O O . SER A 1 257 ? -0.183 -16.388 -5.042 1.00 95.00 257 SER A O 1
ATOM 2070 N N . VAL A 1 258 ? 0.785 -15.660 -6.939 1.00 94.69 258 VAL A N 1
ATOM 2071 C CA . VAL A 1 258 ? 1.746 -16.753 -7.077 1.00 94.69 258 VAL A CA 1
ATOM 2072 C C . VAL A 1 258 ? 3.156 -16.158 -7.108 1.00 94.69 258 VAL A C 1
ATOM 2074 O O . VAL A 1 258 ? 3.424 -15.314 -7.968 1.00 94.69 258 VAL A O 1
ATOM 2077 N N . PRO A 1 259 ? 4.068 -16.577 -6.211 1.00 94.19 259 PRO A N 1
ATOM 2078 C CA . PRO A 1 259 ? 5.446 -16.103 -6.230 1.00 94.19 259 PRO A CA 1
ATOM 2079 C C . PRO A 1 259 ? 6.154 -16.409 -7.555 1.00 94.19 259 PRO A C 1
ATOM 2081 O O . PRO A 1 259 ? 6.185 -17.554 -8.014 1.00 94.19 259 PRO A O 1
ATOM 2084 N N . PHE A 1 260 ? 6.807 -15.403 -8.130 1.00 95.00 260 PHE A N 1
ATOM 2085 C CA . PHE A 1 260 ? 7.613 -15.502 -9.346 1.00 95.00 260 PHE A CA 1
ATOM 2086 C C . PHE A 1 260 ? 8.693 -16.579 -9.196 1.00 95.00 260 PHE A C 1
ATOM 2088 O O . PHE A 1 260 ? 8.859 -17.429 -10.068 1.00 95.00 260 PHE A O 1
ATOM 2095 N N . GLN A 1 261 ? 9.358 -16.619 -8.037 1.00 92.44 261 GLN A N 1
ATOM 2096 C CA . GLN A 1 261 ? 10.376 -17.623 -7.729 1.00 92.44 261 GLN A CA 1
ATOM 2097 C C . GLN A 1 261 ? 9.829 -19.053 -7.729 1.00 92.44 261 GLN A C 1
ATOM 2099 O O . GLN A 1 261 ? 10.536 -19.978 -8.125 1.00 92.44 261 GLN A O 1
ATOM 2104 N N . GLN A 1 262 ? 8.575 -19.251 -7.321 1.00 91.00 262 GLN A N 1
ATOM 2105 C CA . GLN A 1 262 ? 7.953 -20.572 -7.334 1.00 91.00 262 GLN A CA 1
ATOM 2106 C C . GLN A 1 262 ? 7.649 -21.044 -8.763 1.00 91.00 262 GLN A C 1
ATOM 2108 O O . GLN A 1 262 ? 7.751 -22.237 -9.036 1.00 91.00 262 GLN A O 1
ATOM 2113 N N . LEU A 1 263 ? 7.286 -20.125 -9.662 1.00 93.12 263 LEU A N 1
ATOM 2114 C CA . LEU A 1 263 ? 6.975 -20.441 -11.058 1.00 93.12 263 LEU A CA 1
ATOM 2115 C C . LEU A 1 263 ? 8.228 -20.625 -11.919 1.00 93.12 263 LEU A C 1
ATOM 2117 O O . LEU A 1 263 ? 8.255 -21.510 -12.770 1.00 93.12 263 LEU A O 1
ATOM 2121 N N . TYR A 1 264 ? 9.255 -19.802 -11.700 1.00 94.38 264 TYR A N 1
ATOM 2122 C CA . TYR A 1 264 ? 10.404 -19.686 -12.608 1.00 94.38 264 TYR A CA 1
ATOM 2123 C C . TYR A 1 264 ? 11.743 -20.097 -11.976 1.00 94.38 264 TYR A C 1
ATOM 2125 O O . TYR A 1 264 ? 12.789 -19.993 -12.614 1.00 94.38 264 TYR A O 1
ATOM 2133 N N . GLY A 1 265 ? 11.741 -20.557 -10.721 1.00 93.12 265 GLY A N 1
ATOM 2134 C CA . GLY A 1 265 ? 12.923 -21.097 -10.037 1.00 93.12 265 GLY A CA 1
ATOM 2135 C C . GLY A 1 265 ? 14.008 -20.071 -9.681 1.00 93.12 265 GLY A C 1
ATOM 2136 O O . GLY A 1 265 ? 15.075 -20.458 -9.211 1.00 93.12 265 GLY A O 1
ATOM 2137 N N . CYS A 1 266 ? 13.766 -18.777 -9.895 1.00 92.88 266 CYS A N 1
ATOM 2138 C CA . CYS A 1 266 ? 14.681 -17.682 -9.567 1.00 92.88 266 CYS A CA 1
ATOM 2139 C C . CYS A 1 266 ? 13.901 -16.421 -9.177 1.00 92.88 266 CYS A C 1
ATOM 2141 O O . CYS A 1 266 ? 12.733 -16.276 -9.534 1.00 92.88 266 CYS A O 1
ATOM 2143 N N . THR A 1 267 ? 14.516 -15.515 -8.419 1.00 93.06 267 THR A N 1
ATOM 2144 C CA . THR A 1 267 ? 13.908 -14.206 -8.127 1.00 93.06 267 THR A CA 1
ATOM 2145 C C . THR A 1 267 ? 13.941 -13.306 -9.364 1.00 93.06 267 THR A C 1
ATOM 2147 O O . THR A 1 267 ? 14.735 -13.531 -10.277 1.00 93.06 267 THR A O 1
ATOM 2150 N N . LEU A 1 268 ? 13.121 -12.249 -9.395 1.00 94.44 268 LEU A N 1
ATOM 2151 C CA . LEU A 1 268 ? 13.160 -11.268 -10.488 1.00 94.44 268 LEU A CA 1
ATOM 2152 C C . LEU A 1 268 ? 14.559 -10.643 -10.645 1.00 94.44 268 LEU A C 1
ATOM 2154 O O . LEU A 1 268 ? 15.053 -10.513 -11.761 1.00 94.44 268 LEU A O 1
ATOM 2158 N N . GLY A 1 269 ? 15.223 -10.320 -9.530 1.00 91.06 269 GLY A N 1
ATOM 2159 C CA . GLY A 1 269 ? 16.594 -9.802 -9.545 1.00 91.06 269 GLY A CA 1
ATOM 2160 C C . GLY A 1 269 ? 17.594 -10.792 -10.146 1.00 91.06 269 GLY A C 1
ATOM 2161 O O . GLY A 1 269 ? 18.384 -10.414 -11.002 1.00 91.06 269 GLY A O 1
ATOM 2162 N N . GLN A 1 270 ? 17.508 -12.076 -9.779 1.00 91.56 270 GLN A N 1
ATOM 2163 C CA . GLN A 1 270 ? 18.337 -13.132 -10.376 1.00 91.56 270 GLN A CA 1
ATOM 2164 C C . GLN A 1 270 ? 18.039 -13.340 -11.865 1.00 91.56 270 GLN A C 1
ATOM 2166 O O . GLN A 1 270 ? 18.948 -13.653 -12.630 1.00 91.56 270 GLN A O 1
ATOM 2171 N N . TYR A 1 271 ? 16.778 -13.193 -12.280 1.00 94.00 271 TYR A N 1
ATOM 2172 C CA . TYR A 1 271 ? 16.410 -13.249 -13.689 1.00 94.00 271 TYR A CA 1
ATOM 2173 C C . TYR A 1 271 ? 17.079 -12.111 -14.464 1.00 94.00 271 TYR A C 1
ATOM 2175 O O . TYR A 1 271 ? 17.800 -12.403 -15.409 1.00 94.00 271 TYR A O 1
ATOM 2183 N N . ILE A 1 272 ? 16.928 -10.856 -14.022 1.00 92.56 272 ILE A N 1
ATOM 2184 C CA . ILE A 1 272 ? 17.553 -9.674 -14.648 1.00 92.56 272 ILE A CA 1
ATOM 2185 C C . ILE A 1 272 ? 19.079 -9.818 -14.689 1.00 92.56 272 ILE A C 1
ATOM 2187 O O . ILE A 1 272 ? 19.686 -9.604 -15.735 1.00 92.56 272 ILE A O 1
ATOM 2191 N N . ALA A 1 273 ? 19.686 -10.278 -13.591 1.00 87.31 273 ALA A N 1
ATOM 2192 C CA . ALA A 1 273 ? 21.121 -10.536 -13.494 1.00 87.31 273 ALA A CA 1
ATOM 2193 C C . ALA A 1 273 ? 21.659 -11.442 -14.602 1.00 87.31 273 ALA A C 1
ATOM 2195 O O . ALA A 1 273 ? 22.703 -11.170 -15.186 1.00 87.31 273 ALA A O 1
ATOM 2196 N N . ARG A 1 274 ? 20.929 -12.515 -14.919 1.00 88.81 274 ARG A N 1
ATOM 2197 C CA . ARG A 1 274 ? 21.335 -13.471 -15.957 1.00 88.81 274 ARG A CA 1
ATOM 2198 C C . ARG A 1 274 ? 21.290 -12.884 -17.365 1.00 88.81 274 ARG A C 1
ATOM 2200 O O . ARG A 1 274 ? 21.972 -13.406 -18.236 1.00 88.81 274 ARG A O 1
ATOM 2207 N N . GLN A 1 275 ? 20.487 -11.847 -17.589 1.00 85.25 275 GLN A N 1
ATOM 2208 C CA . GLN A 1 275 ? 20.288 -11.265 -18.916 1.00 85.25 275 GLN A CA 1
ATOM 2209 C C . GLN A 1 275 ? 21.296 -10.175 -19.267 1.00 85.25 275 GLN A C 1
ATOM 2211 O O . GLN A 1 275 ? 21.531 -9.921 -20.446 1.00 85.25 275 GLN A O 1
ATOM 2216 N N . VAL A 1 276 ? 21.887 -9.538 -18.255 1.00 81.44 276 VAL A N 1
ATOM 2217 C CA . VAL A 1 276 ? 22.856 -8.449 -18.440 1.00 81.44 276 VAL A CA 1
ATOM 2218 C C . VAL A 1 276 ? 24.289 -8.977 -18.618 1.00 81.44 276 VAL A C 1
ATOM 2220 O O . VAL A 1 276 ? 25.134 -8.258 -19.137 1.00 81.44 276 VAL A O 1
ATOM 2223 N N . GLY A 1 277 ? 24.554 -10.248 -18.282 1.00 63.06 277 GLY A N 1
ATOM 2224 C CA . GLY A 1 277 ? 25.925 -10.752 -18.131 1.00 63.06 277 GLY A CA 1
ATOM 2225 C C . GLY A 1 277 ? 26.520 -10.263 -16.804 1.00 63.06 277 GLY A C 1
ATOM 2226 O O . GLY A 1 277 ? 26.036 -9.294 -16.236 1.00 63.06 277 GLY A O 1
ATOM 2227 N N . GLU A 1 278 ? 27.473 -11.003 -16.241 1.00 39.41 278 GLU A N 1
ATOM 2228 C CA . GLU A 1 278 ? 27.932 -10.930 -14.841 1.00 39.41 278 GLU A CA 1
ATOM 2229 C C . GLU A 1 278 ? 27.951 -9.538 -14.166 1.00 39.41 278 GLU A C 1
ATOM 2231 O O . GLU A 1 278 ? 28.508 -8.577 -14.686 1.00 39.41 278 GLU A O 1
ATOM 2236 N N . GLY A 1 279 ? 27.403 -9.476 -12.938 1.00 40.06 279 GLY A N 1
ATOM 2237 C CA . GLY A 1 279 ? 27.637 -8.369 -12.001 1.00 40.06 279 GLY A CA 1
ATOM 2238 C C . GLY A 1 279 ? 26.418 -7.653 -11.412 1.00 40.06 279 GLY A C 1
ATOM 2239 O O . GLY A 1 279 ? 26.576 -6.520 -10.981 1.00 40.06 279 GLY A O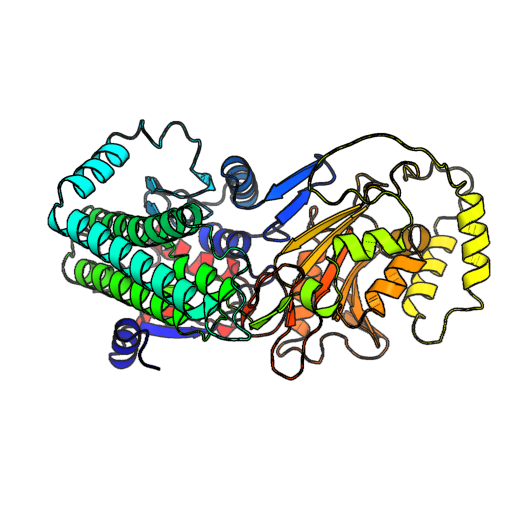 1
ATOM 2240 N N . VAL A 1 280 ? 25.218 -8.248 -11.359 1.00 40.72 280 VAL A N 1
ATOM 2241 C CA . VAL A 1 280 ? 24.057 -7.572 -10.740 1.00 40.72 280 VAL A CA 1
ATOM 2242 C C . VAL A 1 280 ? 24.071 -7.671 -9.217 1.00 40.72 280 VAL A C 1
ATOM 2244 O O . VAL A 1 280 ? 23.865 -8.734 -8.627 1.00 40.72 280 VAL A O 1
ATOM 2247 N N . PHE A 1 281 ? 24.267 -6.513 -8.589 1.00 48.22 281 PHE A N 1
ATOM 2248 C CA . PHE A 1 281 ? 24.192 -6.289 -7.151 1.00 48.22 281 PHE A CA 1
ATOM 2249 C C . PHE A 1 281 ? 22.729 -6.297 -6.676 1.00 48.22 281 PHE A C 1
ATOM 2251 O O . PHE A 1 281 ? 22.093 -5.265 -6.471 1.00 48.22 281 PHE A O 1
ATOM 2258 N N . THR A 1 282 ? 22.166 -7.487 -6.469 1.00 39.78 282 THR A N 1
ATOM 2259 C CA . THR A 1 282 ? 20.930 -7.632 -5.689 1.00 39.78 282 THR A CA 1
ATOM 2260 C C . THR A 1 282 ? 21.238 -7.324 -4.223 1.00 39.78 282 THR A C 1
ATOM 2262 O O . THR A 1 282 ? 22.147 -7.932 -3.670 1.00 39.78 282 THR A O 1
ATOM 2265 N N . ASP A 1 283 ? 20.505 -6.411 -3.582 1.00 39.56 283 ASP A N 1
ATOM 2266 C CA . ASP A 1 283 ? 20.688 -6.031 -2.170 1.00 39.56 283 ASP A CA 1
ATOM 2267 C C . ASP A 1 283 ? 20.321 -7.187 -1.201 1.00 39.56 283 ASP A C 1
ATOM 2269 O O . ASP A 1 283 ? 19.267 -7.182 -0.570 1.00 39.56 283 ASP A O 1
ATOM 2273 N N . GLU A 1 284 ? 21.189 -8.201 -1.127 1.00 37.56 284 GLU A N 1
ATOM 2274 C CA . GLU A 1 284 ? 21.866 -8.637 0.098 1.00 37.56 284 GLU A CA 1
ATOM 2275 C C . GLU A 1 284 ? 23.334 -8.175 -0.050 1.00 37.56 284 GLU A C 1
ATOM 2277 O O . GLU A 1 284 ? 24.112 -8.764 -0.796 1.00 37.56 284 GLU A O 1
ATOM 2282 N N . ARG A 1 285 ? 23.698 -7.044 0.571 1.00 32.69 285 ARG A N 1
ATOM 2283 C CA . ARG A 1 285 ? 25.012 -6.380 0.415 1.00 32.69 285 ARG A CA 1
ATOM 2284 C C . ARG A 1 285 ? 26.233 -7.304 0.578 1.00 32.69 285 ARG A C 1
ATOM 2286 O O . ARG A 1 285 ? 26.441 -7.830 1.666 1.00 32.69 285 ARG A O 1
ATOM 2293 N N . TRP A 1 286 ? 27.139 -7.273 -0.408 1.00 26.38 286 TRP A N 1
ATOM 2294 C CA . TRP A 1 286 ? 28.601 -7.148 -0.241 1.00 26.38 286 TRP A CA 1
ATOM 2295 C C . TRP A 1 286 ? 29.261 -6.710 -1.560 1.00 26.38 286 TRP A C 1
ATOM 2297 O O . TRP A 1 286 ? 28.843 -7.129 -2.633 1.00 26.38 286 TRP A O 1
ATOM 2307 N N . GLY A 1 287 ? 30.279 -5.848 -1.482 1.00 29.66 287 GLY A N 1
ATOM 2308 C CA . GLY A 1 287 ? 31.012 -5.343 -2.648 1.00 29.66 287 GLY A CA 1
ATOM 2309 C C . GLY A 1 287 ? 32.333 -6.070 -2.912 1.00 29.66 287 GLY A C 1
ATOM 2310 O O . GLY A 1 287 ? 32.983 -6.505 -1.962 1.00 29.66 287 GLY A O 1
ATOM 2311 N N . LYS A 1 288 ? 32.744 -6.128 -4.188 1.00 26.48 288 LYS A N 1
ATOM 2312 C CA . LYS A 1 288 ? 34.046 -5.650 -4.701 1.00 26.48 288 LYS A CA 1
ATOM 2313 C C . LYS A 1 288 ? 34.181 -5.819 -6.227 1.00 26.48 288 LYS A C 1
ATOM 2315 O O . LYS A 1 288 ? 33.667 -6.767 -6.799 1.00 26.48 288 LYS A O 1
ATOM 2320 N N . GLU A 1 289 ? 34.902 -4.844 -6.783 1.00 30.22 289 GLU A N 1
ATOM 2321 C CA . GLU A 1 289 ? 35.602 -4.669 -8.070 1.00 30.22 289 GLU A CA 1
ATOM 2322 C C . GLU A 1 289 ? 35.707 -5.835 -9.077 1.00 30.22 289 GLU A C 1
ATOM 2324 O O . GLU A 1 289 ? 36.197 -6.915 -8.758 1.00 30.22 289 GLU A O 1
ATOM 2329 N N . GLY A 1 290 ? 35.432 -5.507 -10.347 1.00 25.89 290 GLY A N 1
ATOM 2330 C CA . GLY A 1 290 ? 35.874 -6.234 -11.542 1.00 25.89 290 GLY A CA 1
ATOM 2331 C C . GLY A 1 290 ? 35.478 -5.482 -12.820 1.00 25.89 290 GLY A C 1
ATOM 2332 O O . GLY A 1 290 ? 34.296 -5.322 -13.089 1.00 25.89 290 GLY A O 1
ATOM 2333 N N . ARG A 1 291 ? 36.469 -4.967 -13.560 1.00 30.08 291 ARG A N 1
ATOM 2334 C CA . ARG A 1 291 ? 36.345 -4.202 -14.818 1.00 30.08 291 ARG A CA 1
ATOM 2335 C C . ARG A 1 291 ? 36.027 -5.105 -16.013 1.00 30.08 291 ARG A C 1
ATOM 2337 O O . ARG A 1 291 ? 36.753 -6.072 -16.185 1.00 30.08 291 ARG A O 1
ATOM 2344 N N . GLU A 1 292 ? 35.168 -4.633 -16.921 1.00 31.03 292 GLU A N 1
ATOM 2345 C CA . GLU A 1 292 ? 35.388 -4.660 -18.381 1.00 31.03 292 GLU A CA 1
ATOM 2346 C C . GLU A 1 292 ? 34.758 -3.398 -19.006 1.00 31.03 292 GLU A C 1
ATOM 2348 O O . GLU A 1 292 ? 33.553 -3.171 -18.919 1.00 31.03 292 GLU A O 1
ATOM 2353 N N . THR A 1 293 ? 35.581 -2.529 -19.597 1.00 31.28 293 THR A N 1
ATOM 2354 C CA . THR A 1 293 ? 35.128 -1.381 -20.397 1.00 31.28 293 THR A CA 1
ATOM 2355 C C . THR A 1 293 ? 34.700 -1.897 -21.765 1.00 31.28 293 THR A C 1
ATOM 2357 O O . THR A 1 293 ? 35.544 -2.154 -22.619 1.00 31.28 293 THR A O 1
ATOM 2360 N N . ILE A 1 294 ? 33.395 -2.062 -21.978 1.00 38.38 294 ILE A N 1
ATOM 2361 C CA . ILE A 1 294 ? 32.849 -2.232 -23.327 1.00 38.38 294 ILE A CA 1
ATOM 2362 C C . ILE A 1 294 ? 32.848 -0.844 -23.970 1.00 38.38 294 ILE A C 1
ATOM 2364 O O . ILE A 1 294 ? 32.144 0.056 -23.511 1.00 38.38 294 ILE A O 1
ATOM 2368 N N . GLU A 1 295 ? 33.679 -0.656 -24.995 1.00 40.16 295 GLU A N 1
ATOM 2369 C CA . GLU A 1 295 ? 33.738 0.584 -25.767 1.00 40.16 295 GLU A CA 1
ATOM 2370 C C . GLU A 1 295 ? 32.357 0.881 -26.371 1.00 40.16 295 GLU A C 1
ATOM 2372 O O . GLU A 1 295 ? 31.764 0.037 -27.044 1.00 40.16 295 GLU A O 1
ATOM 2377 N N . ALA A 1 296 ? 31.836 2.093 -26.146 1.00 38.62 296 ALA A N 1
ATOM 2378 C CA . ALA A 1 296 ? 30.527 2.538 -26.641 1.00 38.62 296 ALA A CA 1
ATOM 2379 C C . ALA A 1 296 ? 30.365 2.378 -28.170 1.00 38.62 296 ALA A C 1
ATOM 2381 O O . ALA A 1 296 ? 29.248 2.257 -28.671 1.00 38.62 296 ALA A O 1
ATOM 2382 N N . GLN A 1 297 ? 31.480 2.314 -28.905 1.00 37.62 297 GLN A N 1
ATOM 2383 C CA . GLN A 1 297 ? 31.523 2.057 -30.345 1.00 37.62 297 GLN A CA 1
ATOM 2384 C C . GLN A 1 297 ? 31.082 0.628 -30.707 1.00 37.62 297 GLN A C 1
ATOM 2386 O O . GLN A 1 297 ? 30.355 0.452 -31.682 1.00 37.62 297 GLN A O 1
ATOM 2391 N N . PHE A 1 298 ? 31.421 -0.373 -29.888 1.00 41.28 298 PHE A N 1
ATOM 2392 C CA . PHE A 1 298 ? 31.034 -1.770 -30.114 1.00 41.28 298 PHE A CA 1
ATOM 2393 C C . PHE A 1 298 ? 29.526 -1.984 -29.907 1.00 41.28 298 PHE A C 1
ATOM 2395 O O . PHE A 1 298 ? 28.874 -2.675 -30.687 1.00 41.28 298 PHE A O 1
ATOM 2402 N N . LEU A 1 299 ? 28.947 -1.310 -28.904 1.00 42.75 299 LEU A N 1
ATOM 2403 C CA . LEU A 1 299 ? 27.502 -1.308 -28.652 1.00 42.75 299 LEU A CA 1
ATOM 2404 C C . LEU A 1 299 ? 26.737 -0.690 -29.838 1.00 42.75 299 LEU A C 1
ATOM 2406 O O . LEU A 1 299 ? 25.731 -1.239 -30.276 1.00 42.75 299 LEU A O 1
ATOM 2410 N N . MET A 1 300 ? 27.247 0.413 -30.398 1.00 40.28 300 MET A N 1
ATOM 2411 C CA . MET A 1 300 ? 26.665 1.091 -31.567 1.00 40.28 300 MET A CA 1
ATOM 2412 C C . MET A 1 300 ? 26.726 0.254 -32.855 1.00 40.28 300 MET A C 1
ATOM 2414 O O . MET A 1 300 ? 25.813 0.320 -33.682 1.00 40.28 300 MET A O 1
ATOM 2418 N N . GLU A 1 301 ? 27.772 -0.551 -33.034 1.00 44.09 301 GLU A N 1
ATOM 2419 C CA . GLU A 1 301 ? 27.922 -1.439 -34.193 1.00 44.09 301 GLU A CA 1
ATOM 2420 C C . GLU A 1 301 ? 27.018 -2.685 -34.083 1.00 44.09 301 GLU A C 1
ATOM 2422 O O . GLU A 1 301 ? 26.381 -3.082 -35.064 1.00 44.09 301 GLU A O 1
ATOM 2427 N N . GLU A 1 302 ? 26.849 -3.232 -32.873 1.00 43.19 302 GLU A N 1
ATOM 2428 C CA . GLU A 1 302 ? 25.898 -4.316 -32.582 1.00 43.19 302 GLU A CA 1
ATOM 2429 C C . GLU A 1 302 ? 24.430 -3.857 -32.738 1.00 43.19 302 GLU A C 1
ATOM 2431 O O . GLU A 1 302 ? 23.585 -4.600 -33.251 1.00 43.19 302 GLU A O 1
ATOM 2436 N N . LEU A 1 303 ? 24.139 -2.596 -32.389 1.00 40.66 303 LEU A N 1
ATOM 2437 C CA . LEU A 1 303 ? 22.829 -1.949 -32.538 1.00 40.66 303 LEU A CA 1
ATOM 2438 C C . LEU A 1 303 ? 22.386 -1.814 -34.006 1.00 40.66 303 LEU A C 1
ATOM 2440 O O . LEU A 1 303 ? 21.239 -2.136 -34.323 1.00 40.66 303 LEU A O 1
ATOM 2444 N N . LYS A 1 304 ? 23.291 -1.446 -34.925 1.00 45.38 304 LYS A N 1
ATOM 2445 C CA . LYS A 1 304 ? 23.003 -1.407 -36.378 1.00 45.38 304 LYS A CA 1
ATOM 2446 C C . LYS A 1 304 ? 22.740 -2.797 -36.973 1.00 45.38 304 LYS A C 1
ATOM 2448 O O . LYS A 1 304 ? 21.984 -2.934 -37.932 1.00 45.38 304 LYS A O 1
ATOM 2453 N N . GLY A 1 305 ? 23.313 -3.851 -36.389 1.00 41.34 305 GLY A N 1
ATOM 2454 C CA . GLY A 1 305 ? 23.058 -5.240 -36.792 1.00 41.34 305 GLY A CA 1
ATOM 2455 C C . GLY A 1 305 ? 21.691 -5.793 -36.355 1.00 41.34 305 GLY A C 1
ATOM 2456 O O . GLY A 1 305 ? 21.208 -6.777 -36.926 1.00 41.34 305 GLY A O 1
ATOM 2457 N N . LEU A 1 306 ? 21.047 -5.175 -35.357 1.00 42.62 306 LEU A N 1
ATOM 2458 C CA . LEU A 1 306 ? 19.772 -5.618 -34.776 1.00 42.62 306 LEU A CA 1
ATOM 2459 C C . LEU A 1 306 ? 18.533 -5.125 -35.542 1.00 42.62 306 LEU A C 1
ATOM 2461 O O . LEU A 1 306 ? 17.505 -5.813 -35.512 1.00 42.62 306 LEU A O 1
ATOM 2465 N N . GLU A 1 307 ? 18.632 -4.024 -36.295 1.00 41.22 307 GLU A N 1
ATOM 2466 C CA . GLU A 1 307 ? 17.543 -3.484 -37.134 1.00 41.22 307 GLU A CA 1
ATOM 2467 C C . GLU A 1 307 ? 16.997 -4.516 -38.139 1.00 41.22 307 GLU A C 1
ATOM 2469 O O . GLU A 1 307 ? 15.802 -4.538 -38.432 1.00 41.22 307 GLU A O 1
ATOM 2474 N N . GLY A 1 308 ? 17.840 -5.447 -38.606 1.00 39.66 308 GLY A N 1
ATOM 2475 C CA . GLY A 1 308 ? 17.456 -6.497 -39.556 1.00 39.66 308 GLY A CA 1
ATOM 2476 C C . GLY A 1 308 ? 16.838 -7.768 -38.947 1.00 39.66 308 GLY A C 1
ATOM 2477 O O . GLY A 1 308 ? 16.356 -8.620 -39.695 1.00 39.66 308 GLY A O 1
ATOM 2478 N N . ARG A 1 309 ? 16.856 -7.946 -37.614 1.00 40.88 309 ARG A N 1
ATOM 2479 C CA . ARG A 1 309 ? 16.458 -9.208 -36.936 1.00 40.88 309 ARG A CA 1
ATOM 2480 C C . ARG A 1 309 ? 15.275 -9.084 -35.970 1.00 40.88 309 ARG A C 1
ATOM 2482 O O . ARG A 1 309 ? 14.839 -10.093 -35.405 1.00 40.88 309 ARG A O 1
ATOM 2489 N N . LEU A 1 310 ? 14.730 -7.887 -35.775 1.00 41.56 310 LEU A N 1
ATOM 2490 C CA . LEU A 1 310 ? 13.608 -7.659 -34.865 1.00 41.56 310 LEU A CA 1
ATOM 2491 C C . LEU A 1 310 ? 12.263 -7.888 -35.578 1.00 41.56 310 LEU A C 1
ATOM 2493 O O . LEU A 1 310 ? 11.940 -7.276 -36.591 1.00 41.56 310 LEU A O 1
ATOM 2497 N N . SER A 1 311 ? 11.466 -8.825 -35.055 1.00 44.41 311 SER A N 1
ATOM 2498 C CA . SER A 1 311 ? 10.142 -9.154 -35.602 1.00 44.41 311 SER A CA 1
ATOM 2499 C C . SER A 1 311 ? 9.146 -7.989 -35.464 1.00 44.41 311 SER A C 1
ATOM 2501 O O . SER A 1 311 ? 9.300 -7.140 -34.586 1.00 44.41 311 SER A O 1
ATOM 2503 N N . LYS A 1 312 ? 8.045 -8.020 -36.242 1.00 43.44 312 LYS A N 1
ATOM 2504 C CA . LYS A 1 312 ? 6.904 -7.067 -36.210 1.00 43.44 312 LYS A CA 1
ATOM 2505 C C . LYS A 1 312 ? 6.323 -6.757 -34.808 1.00 43.44 312 LYS A C 1
ATOM 2507 O O . LYS A 1 312 ? 5.518 -5.843 -34.685 1.00 43.44 312 LYS A O 1
ATOM 2512 N N . ARG A 1 313 ? 6.709 -7.500 -33.762 1.00 41.53 313 ARG A N 1
ATOM 2513 C CA . ARG A 1 313 ? 6.262 -7.352 -32.365 1.00 41.53 313 ARG A CA 1
ATOM 2514 C C . ARG A 1 313 ? 7.059 -6.324 -31.541 1.00 41.53 313 ARG A C 1
ATOM 2516 O O . ARG A 1 313 ? 6.588 -5.941 -30.482 1.00 41.53 313 ARG A O 1
ATOM 2523 N N . GLY A 1 314 ? 8.220 -5.858 -32.019 1.00 45.72 314 GLY A N 1
ATOM 2524 C CA . GLY A 1 314 ? 9.082 -4.877 -31.330 1.00 45.72 314 GLY A CA 1
ATOM 2525 C C . GLY A 1 314 ? 9.063 -3.463 -31.925 1.00 45.72 314 GLY A C 1
ATOM 2526 O O . GLY A 1 314 ? 9.949 -2.669 -31.628 1.00 45.72 314 GLY A O 1
ATOM 2527 N N . GLY A 1 315 ? 8.095 -3.141 -32.791 1.00 55.03 315 GLY A N 1
ATOM 2528 C CA . GLY A 1 315 ? 8.119 -1.913 -33.599 1.00 55.03 315 GLY A CA 1
ATOM 2529 C C . GLY A 1 315 ? 8.128 -0.602 -32.802 1.00 55.03 315 GLY A C 1
ATOM 2530 O O . GLY A 1 315 ? 8.665 0.383 -33.292 1.00 55.03 315 GLY A O 1
ATOM 2531 N N . ALA A 1 316 ? 7.582 -0.586 -31.582 1.00 55.00 316 ALA A N 1
ATOM 2532 C CA . ALA A 1 316 ? 7.651 0.581 -30.700 1.00 55.00 316 ALA A CA 1
ATOM 2533 C C . ALA A 1 316 ? 9.082 0.828 -30.188 1.00 55.00 316 ALA A C 1
ATOM 2535 O O . ALA A 1 316 ? 9.564 1.953 -30.245 1.00 55.00 316 ALA A O 1
ATOM 2536 N N . LEU A 1 317 ? 9.787 -0.236 -29.787 1.00 52.50 317 LEU A N 1
ATOM 2537 C CA . LEU A 1 317 ? 11.166 -0.166 -29.299 1.00 52.50 317 LEU A CA 1
ATOM 2538 C C . LEU A 1 317 ? 12.135 0.310 -30.390 1.00 52.50 317 LEU A C 1
ATOM 2540 O O . LEU A 1 317 ? 12.970 1.169 -30.145 1.00 52.50 317 LEU A O 1
ATOM 2544 N N . VAL A 1 318 ? 11.966 -0.195 -31.615 1.00 57.81 318 VAL A N 1
ATOM 2545 C CA . VAL A 1 318 ? 12.781 0.211 -32.772 1.00 57.81 318 VAL A CA 1
ATOM 2546 C C . VAL A 1 318 ? 12.583 1.693 -33.113 1.00 57.81 318 VAL A C 1
ATOM 2548 O O . VAL A 1 318 ? 13.550 2.378 -33.422 1.00 57.81 318 VAL A O 1
ATOM 2551 N N . ARG A 1 319 ? 11.352 2.217 -33.018 1.00 60.47 319 ARG A N 1
ATOM 2552 C CA . ARG A 1 319 ? 11.081 3.647 -33.254 1.00 60.47 319 ARG A CA 1
ATOM 2553 C C . ARG A 1 319 ? 11.686 4.550 -32.180 1.00 60.47 319 ARG A C 1
ATOM 2555 O O . ARG A 1 319 ? 12.223 5.595 -32.526 1.00 60.47 319 ARG A O 1
ATOM 2562 N N . LEU A 1 320 ? 11.604 4.143 -30.912 1.00 59.97 320 LEU A N 1
ATOM 2563 C CA . LEU A 1 320 ? 12.208 4.871 -29.790 1.00 59.97 320 LEU A CA 1
ATOM 2564 C C . LEU A 1 320 ? 13.733 4.936 -29.934 1.00 59.97 320 LEU A C 1
ATOM 2566 O O . LEU A 1 320 ? 14.322 6.005 -29.823 1.00 59.97 320 LEU A O 1
ATOM 2570 N N . MET A 1 321 ? 14.360 3.808 -30.281 1.00 56.34 321 MET A N 1
ATOM 2571 C CA . MET A 1 321 ? 15.796 3.753 -30.567 1.00 56.34 321 MET A CA 1
ATOM 2572 C C . MET A 1 321 ? 16.184 4.623 -31.769 1.00 56.34 321 MET A C 1
ATOM 2574 O O . MET A 1 321 ? 17.184 5.329 -31.700 1.00 56.34 321 MET A O 1
ATOM 2578 N N . GLY A 1 322 ? 15.388 4.601 -32.845 1.00 54.84 322 GLY A N 1
ATOM 2579 C CA . GLY A 1 322 ? 15.623 5.422 -34.036 1.00 54.84 322 GLY A CA 1
ATOM 2580 C C . GLY A 1 322 ? 15.594 6.923 -33.739 1.00 54.84 322 GLY A C 1
ATOM 2581 O O . GLY A 1 322 ? 16.525 7.626 -34.114 1.00 54.84 322 GLY A O 1
ATOM 2582 N N . ARG A 1 323 ? 14.588 7.401 -32.990 1.00 59.03 323 ARG A N 1
ATOM 2583 C CA . ARG A 1 323 ? 14.486 8.819 -32.590 1.00 59.03 323 ARG A CA 1
ATOM 2584 C C . ARG A 1 323 ? 15.648 9.265 -31.699 1.00 59.03 323 ARG A C 1
ATOM 2586 O O . ARG A 1 323 ? 16.243 10.304 -31.955 1.00 59.03 323 ARG A O 1
ATOM 2593 N N . PHE A 1 324 ? 16.021 8.453 -30.711 1.00 56.94 324 PHE A N 1
ATOM 2594 C CA . PHE A 1 324 ? 17.146 8.749 -29.821 1.00 56.94 324 PHE A CA 1
ATOM 2595 C C . PHE A 1 324 ? 18.489 8.820 -30.564 1.00 56.94 324 PHE A C 1
ATOM 2597 O O . PHE A 1 324 ? 19.301 9.713 -30.317 1.00 56.94 324 PHE A O 1
ATOM 2604 N N . LEU A 1 325 ? 18.723 7.891 -31.498 1.00 57.69 325 LEU A N 1
ATOM 2605 C CA . LEU A 1 325 ? 19.922 7.894 -32.338 1.00 57.69 325 LEU A CA 1
ATOM 2606 C C . LEU A 1 325 ? 19.937 9.076 -33.319 1.00 57.69 325 LEU A C 1
ATOM 2608 O O . LEU A 1 325 ? 21.012 9.549 -33.659 1.00 57.69 325 LEU A O 1
ATOM 2612 N N . GLU A 1 326 ? 18.789 9.582 -33.763 1.00 56.28 326 GLU A N 1
ATOM 2613 C CA . GLU A 1 326 ? 18.728 10.777 -34.616 1.00 56.28 326 GLU A CA 1
ATOM 2614 C C . GLU A 1 326 ? 18.975 12.080 -33.831 1.00 56.28 326 GLU A C 1
ATOM 2616 O O . GLU A 1 326 ? 19.641 12.976 -34.349 1.00 56.28 326 GLU A O 1
ATOM 2621 N N . GLU A 1 327 ? 18.509 12.184 -32.579 1.00 55.41 327 GLU A N 1
ATOM 2622 C CA . GLU A 1 327 ? 18.635 13.403 -31.758 1.00 55.41 327 GLU A CA 1
ATOM 2623 C C . GLU A 1 327 ? 19.992 13.562 -31.044 1.00 55.41 327 GLU A C 1
ATOM 2625 O O . GLU A 1 327 ? 20.421 14.692 -30.810 1.00 55.41 327 GLU A O 1
ATOM 2630 N N . ARG A 1 328 ? 20.696 12.466 -30.711 1.00 55.81 328 ARG A N 1
ATOM 2631 C CA . ARG A 1 328 ? 21.961 12.499 -29.936 1.00 55.81 328 ARG A CA 1
ATOM 2632 C C . ARG A 1 328 ? 23.234 12.156 -30.720 1.00 55.81 328 ARG A C 1
ATOM 2634 O O . ARG A 1 328 ? 24.297 11.998 -30.120 1.00 55.81 328 ARG A O 1
ATOM 2641 N N . VAL A 1 329 ? 23.195 12.086 -32.053 1.00 45.47 329 VAL A N 1
ATOM 2642 C CA . VAL A 1 329 ? 24.418 11.955 -32.876 1.00 45.47 329 VAL A CA 1
ATOM 2643 C C . VAL A 1 329 ? 25.076 13.331 -33.058 1.00 45.47 329 VAL A C 1
ATOM 2645 O O . VAL A 1 329 ? 25.059 13.938 -34.125 1.00 45.47 329 VAL A O 1
ATOM 2648 N N . GLY A 1 330 ? 25.670 13.825 -31.971 1.00 45.09 330 GLY A N 1
ATOM 2649 C CA . GLY A 1 330 ? 26.660 14.901 -31.954 1.00 45.09 330 GLY A CA 1
ATOM 2650 C C . GLY A 1 330 ? 28.010 14.331 -31.489 1.00 45.09 330 GLY A C 1
ATOM 2651 O O . GLY A 1 330 ? 28.047 13.703 -30.435 1.00 45.09 330 GLY A O 1
ATOM 2652 N N . PRO A 1 331 ? 29.123 14.491 -32.230 1.00 41.25 331 PRO A N 1
ATOM 2653 C CA . PRO A 1 331 ? 30.372 13.782 -31.934 1.00 41.25 331 PRO A CA 1
ATOM 2654 C C . PRO A 1 331 ? 31.192 14.289 -30.725 1.00 41.25 331 PRO A C 1
ATOM 2656 O O . PRO A 1 331 ? 32.324 13.841 -30.569 1.00 41.25 331 PRO A O 1
ATOM 2659 N N . GLU A 1 332 ? 30.683 15.186 -29.869 1.00 42.84 332 GLU A N 1
ATOM 2660 C CA . GLU A 1 332 ? 31.527 15.888 -28.875 1.00 42.84 332 GLU A CA 1
ATOM 2661 C C . GLU A 1 332 ? 30.965 16.038 -27.443 1.00 42.84 332 GLU A C 1
ATOM 2663 O O . GLU A 1 332 ? 31.635 16.644 -26.609 1.00 42.84 332 GLU A O 1
ATOM 2668 N N . GLU A 1 333 ? 29.806 15.472 -27.087 1.00 46.25 333 GLU A N 1
ATOM 2669 C CA . GLU A 1 333 ? 29.357 15.486 -25.680 1.00 46.25 333 GLU A CA 1
ATOM 2670 C C . GLU A 1 333 ? 29.887 14.267 -24.907 1.00 46.25 333 GLU A C 1
ATOM 2672 O O . GLU A 1 333 ? 29.733 13.122 -25.339 1.00 46.25 333 GLU A O 1
ATOM 2677 N N . GLU A 1 334 ? 30.514 14.503 -23.743 1.00 52.12 334 GLU A N 1
ATOM 2678 C CA . GLU A 1 334 ? 30.803 13.444 -22.769 1.00 52.12 334 GLU A CA 1
ATOM 2679 C C . GLU A 1 334 ? 29.496 12.712 -22.455 1.00 52.12 334 GLU A C 1
ATOM 2681 O O . GLU A 1 334 ? 28.564 13.279 -21.883 1.00 52.12 334 GLU A O 1
ATOM 2686 N N . MET A 1 335 ? 29.413 11.444 -22.862 1.00 57.22 335 MET A N 1
ATOM 2687 C CA . MET A 1 335 ? 28.224 10.633 -22.627 1.00 57.22 335 MET A CA 1
ATOM 2688 C C . MET A 1 335 ? 27.959 10.580 -21.114 1.00 57.22 335 MET A C 1
ATOM 2690 O O . MET A 1 335 ? 28.866 10.209 -20.365 1.00 57.22 335 MET A O 1
ATOM 2694 N N . PRO A 1 336 ? 26.741 10.894 -20.635 1.00 69.38 336 PRO A N 1
ATOM 2695 C CA . PRO A 1 336 ? 26.435 11.044 -19.206 1.00 69.38 336 PRO A CA 1
ATOM 2696 C C . PRO A 1 336 ? 26.386 9.703 -18.443 1.00 69.38 336 PRO A C 1
ATOM 2698 O O . PRO A 1 336 ? 25.757 9.597 -17.389 1.00 69.38 336 PRO A O 1
ATOM 2701 N N . TRP A 1 337 ? 27.008 8.655 -18.985 1.00 80.12 337 TRP A N 1
ATOM 2702 C CA . TRP A 1 337 ? 26.898 7.274 -18.541 1.00 80.12 337 TRP A CA 1
ATOM 2703 C C . TRP A 1 337 ? 28.250 6.729 -18.085 1.00 80.12 337 TRP A C 1
ATOM 2705 O O . TRP A 1 337 ? 29.207 6.647 -18.853 1.00 80.12 337 TRP A O 1
ATOM 2715 N N . ASP A 1 338 ? 28.299 6.245 -16.851 1.00 83.75 338 ASP A N 1
ATOM 2716 C CA . ASP A 1 338 ? 29.416 5.468 -16.332 1.00 83.75 338 ASP A CA 1
ATOM 2717 C C . ASP A 1 338 ? 29.225 3.982 -16.671 1.00 83.75 338 ASP A C 1
ATOM 2719 O O . ASP A 1 338 ? 28.659 3.203 -15.897 1.00 83.75 338 ASP A O 1
ATOM 2723 N N . LEU A 1 339 ? 29.711 3.571 -17.847 1.00 82.31 339 LEU A N 1
ATOM 2724 C CA . LEU A 1 339 ? 29.602 2.187 -18.329 1.00 82.31 339 LEU A CA 1
ATOM 2725 C C . LEU A 1 339 ? 30.302 1.163 -17.419 1.00 82.31 339 LEU A C 1
ATOM 2727 O O . LEU A 1 339 ? 29.950 -0.016 -17.466 1.00 82.31 339 LEU A O 1
ATOM 2731 N N . SER A 1 340 ? 31.228 1.583 -16.546 1.00 80.00 340 SER A N 1
ATOM 2732 C CA . SER A 1 340 ? 31.824 0.678 -15.551 1.00 80.00 340 SER A CA 1
ATOM 2733 C C . SER A 1 340 ? 30.797 0.187 -14.522 1.00 80.00 340 SER A C 1
ATOM 2735 O O . SER A 1 340 ? 30.956 -0.884 -13.936 1.00 80.00 340 SER A O 1
ATOM 2737 N N . ARG A 1 341 ? 29.699 0.933 -14.356 1.00 82.62 341 ARG A N 1
ATOM 2738 C CA . ARG A 1 341 ? 28.568 0.617 -13.479 1.00 82.62 341 ARG A CA 1
ATOM 2739 C C . ARG A 1 341 ? 27.394 -0.016 -14.222 1.00 82.62 341 ARG A C 1
ATOM 2741 O O . ARG A 1 341 ? 26.306 -0.113 -13.663 1.00 82.62 341 ARG A O 1
ATOM 2748 N N . ARG A 1 342 ? 27.587 -0.501 -15.454 1.00 80.69 342 ARG A N 1
ATOM 2749 C CA . ARG A 1 342 ? 26.530 -1.176 -16.235 1.00 80.69 342 ARG A CA 1
ATOM 2750 C C . ARG A 1 342 ? 25.938 -2.402 -15.519 1.00 80.69 342 ARG A C 1
ATOM 2752 O O . ARG A 1 342 ? 24.755 -2.684 -15.666 1.00 80.69 342 ARG A O 1
ATOM 2759 N N . GLY A 1 343 ? 26.732 -3.113 -14.716 1.00 80.12 343 GLY A N 1
ATOM 2760 C CA . GLY A 1 343 ? 26.244 -4.217 -13.877 1.00 80.12 343 GLY A CA 1
ATOM 2761 C C . GLY A 1 343 ? 25.512 -3.768 -12.603 1.00 80.12 343 GLY A C 1
ATOM 2762 O O . GLY A 1 343 ? 24.771 -4.545 -12.007 1.00 80.12 343 GLY A O 1
ATOM 2763 N N . ASP A 1 344 ? 25.668 -2.512 -12.179 1.00 87.38 344 ASP A N 1
ATOM 2764 C CA . ASP A 1 344 ? 25.076 -1.971 -10.953 1.00 87.38 344 ASP A CA 1
ATOM 2765 C C . ASP A 1 344 ? 23.584 -1.660 -11.157 1.00 87.38 344 ASP A C 1
ATOM 2767 O O . ASP A 1 344 ? 23.164 -0.534 -11.436 1.00 87.38 344 ASP A O 1
ATOM 2771 N N . ILE A 1 345 ? 22.780 -2.720 -11.061 1.00 91.44 345 ILE A N 1
ATOM 2772 C CA . ILE A 1 345 ? 21.330 -2.694 -11.229 1.00 91.44 345 ILE A CA 1
ATOM 2773 C C . ILE A 1 345 ? 20.667 -3.037 -9.902 1.00 91.44 345 ILE A C 1
ATOM 2775 O O . ILE A 1 345 ? 20.813 -4.144 -9.378 1.00 91.44 345 ILE A O 1
ATOM 2779 N N . VAL A 1 346 ? 19.862 -2.111 -9.391 1.00 92.44 346 VAL A N 1
ATOM 2780 C CA . VAL A 1 346 ? 19.110 -2.303 -8.150 1.00 92.44 346 VAL A CA 1
ATOM 2781 C C . VAL A 1 346 ? 17.673 -2.678 -8.487 1.00 92.44 346 VAL A C 1
ATOM 2783 O O . VAL A 1 346 ? 16.962 -1.940 -9.163 1.00 92.44 346 VAL A O 1
ATOM 2786 N N . VAL A 1 347 ? 17.214 -3.821 -7.972 1.00 95.12 347 VAL A N 1
ATOM 2787 C CA . VAL A 1 347 ? 15.834 -4.300 -8.144 1.00 95.12 347 VAL A CA 1
ATOM 2788 C C . VAL A 1 347 ? 15.108 -4.246 -6.803 1.00 95.12 347 VAL A C 1
ATOM 2790 O O . VAL A 1 347 ? 15.494 -4.918 -5.844 1.00 95.12 347 VAL A O 1
ATOM 2793 N N . ARG A 1 348 ? 14.033 -3.456 -6.723 1.00 94.06 348 ARG A N 1
ATOM 2794 C CA . ARG A 1 348 ? 13.222 -3.273 -5.509 1.00 94.06 348 ARG A CA 1
ATOM 2795 C C . ARG A 1 348 ? 11.805 -3.769 -5.738 1.00 94.06 348 ARG A C 1
ATOM 2797 O O . ARG A 1 348 ? 10.977 -3.081 -6.324 1.00 94.06 348 ARG A O 1
ATOM 2804 N N . SER A 1 349 ? 11.534 -4.984 -5.268 1.00 92.19 349 SER A N 1
ATOM 2805 C CA . SER A 1 349 ? 10.207 -5.604 -5.333 1.00 92.19 349 SER A CA 1
ATOM 2806 C C . SER A 1 349 ? 9.327 -5.199 -4.143 1.00 92.19 349 SER A C 1
ATOM 2808 O O . SER A 1 349 ? 9.777 -5.167 -2.993 1.00 92.19 349 SER A O 1
ATOM 2810 N N . SER A 1 350 ? 8.064 -4.901 -4.437 1.00 89.88 350 SER A N 1
ATOM 2811 C CA . SER A 1 350 ? 6.982 -4.654 -3.480 1.00 89.88 350 SER A CA 1
ATOM 2812 C C . SER A 1 350 ? 5.711 -5.323 -4.011 1.00 89.88 350 SER A C 1
ATOM 2814 O O . SER A 1 350 ? 5.033 -4.796 -4.894 1.00 89.88 350 SER A O 1
ATOM 2816 N N . GLY A 1 351 ? 5.423 -6.524 -3.515 1.00 91.00 351 GLY A N 1
ATOM 2817 C CA . GLY A 1 351 ? 4.332 -7.367 -3.985 1.00 91.00 351 GLY A CA 1
ATOM 2818 C C . GLY A 1 351 ? 4.468 -7.719 -5.467 1.00 91.00 351 GLY A C 1
ATOM 2819 O O . GLY A 1 351 ? 5.455 -8.317 -5.899 1.00 91.00 351 GLY A O 1
ATOM 2820 N N . SER A 1 352 ? 3.462 -7.345 -6.256 1.00 94.81 352 SER A N 1
ATOM 2821 C CA . SER A 1 352 ? 3.407 -7.593 -7.702 1.00 94.81 352 SER A CA 1
ATOM 2822 C C . SER A 1 352 ? 4.037 -6.502 -8.557 1.00 94.81 352 SER A C 1
ATOM 2824 O O . SER A 1 352 ? 3.904 -6.542 -9.778 1.00 94.81 352 SER A O 1
ATOM 2826 N N . MET A 1 353 ? 4.678 -5.521 -7.929 1.00 97.44 353 MET A N 1
ATOM 2827 C CA . MET A 1 353 ? 5.354 -4.419 -8.593 1.00 97.44 353 MET A CA 1
ATOM 2828 C C . MET A 1 353 ? 6.840 -4.434 -8.239 1.00 97.44 353 MET A C 1
ATOM 2830 O O . MET A 1 353 ? 7.219 -4.780 -7.117 1.00 97.44 353 MET A O 1
ATOM 2834 N N . ALA A 1 354 ? 7.698 -4.067 -9.183 1.00 97.69 354 ALA A N 1
ATOM 2835 C CA . ALA A 1 354 ? 9.118 -3.893 -8.925 1.00 97.69 354 ALA A CA 1
ATOM 2836 C C . ALA A 1 354 ? 9.663 -2.668 -9.652 1.00 97.69 354 ALA A C 1
ATOM 2838 O O . ALA A 1 354 ? 9.395 -2.482 -10.833 1.00 97.69 354 ALA A O 1
ATOM 2839 N N . HIS A 1 355 ? 10.468 -1.876 -8.953 1.00 98.12 355 HIS A N 1
ATOM 2840 C CA . HIS A 1 355 ? 11.245 -0.798 -9.554 1.00 98.12 355 HIS A CA 1
ATOM 2841 C C . HIS A 1 355 ? 12.661 -1.294 -9.851 1.00 98.12 355 HIS A C 1
ATOM 2843 O O . HIS A 1 355 ? 13.285 -1.941 -9.001 1.00 98.12 355 HIS A O 1
ATOM 2849 N N . ILE A 1 356 ? 13.154 -0.996 -11.048 1.00 97.56 356 ILE A N 1
ATOM 2850 C CA . ILE A 1 356 ? 14.515 -1.283 -11.499 1.00 97.56 356 ILE A CA 1
ATOM 2851 C C . ILE A 1 356 ? 15.240 0.045 -11.667 1.00 97.56 356 ILE A C 1
ATOM 2853 O O . ILE A 1 356 ? 14.707 0.962 -12.286 1.00 97.56 356 ILE A O 1
ATOM 2857 N N . TYR A 1 357 ? 16.446 0.128 -11.122 1.00 96.50 357 TYR A N 1
ATOM 2858 C CA . TYR A 1 357 ? 17.309 1.299 -11.203 1.00 96.50 357 TYR A CA 1
ATOM 2859 C C . TYR A 1 357 ? 18.639 0.885 -11.825 1.00 96.50 357 TYR A C 1
ATOM 2861 O O . TYR A 1 357 ? 19.257 -0.073 -11.355 1.00 96.50 357 TYR A O 1
ATOM 2869 N N . PHE A 1 358 ? 19.077 1.603 -12.852 1.00 94.00 358 PHE A N 1
ATOM 2870 C CA . PHE A 1 358 ? 20.363 1.412 -13.514 1.00 94.00 358 PHE A CA 1
ATOM 2871 C C . PHE A 1 358 ? 21.315 2.522 -13.060 1.00 94.00 358 PHE A C 1
ATOM 2873 O O . PHE A 1 358 ? 21.144 3.691 -13.415 1.00 94.00 358 PHE A O 1
ATOM 2880 N N . ASN A 1 359 ? 22.337 2.166 -12.280 1.00 91.38 359 ASN A N 1
ATOM 2881 C CA . ASN A 1 359 ? 23.269 3.129 -11.679 1.00 91.38 359 ASN A CA 1
ATOM 2882 C C . ASN A 1 359 ? 24.397 3.584 -12.621 1.00 91.38 359 ASN A C 1
ATOM 2884 O O . ASN A 1 359 ? 25.331 4.260 -12.193 1.00 91.38 359 ASN A O 1
ATOM 2888 N N . VAL A 1 360 ? 24.280 3.251 -13.908 1.00 89.94 360 VAL A N 1
ATOM 2889 C CA . VAL A 1 360 ? 25.089 3.818 -14.996 1.00 89.94 360 VAL A CA 1
ATOM 2890 C C . VAL A 1 360 ? 24.919 5.345 -15.098 1.00 89.94 360 VAL A C 1
ATOM 2892 O O . VAL A 1 360 ? 25.811 6.028 -15.578 1.00 89.94 360 VAL A O 1
ATOM 2895 N N . SER A 1 361 ? 23.803 5.893 -14.605 1.00 89.25 361 SER A N 1
ATOM 2896 C CA . SER A 1 361 ? 23.569 7.333 -14.445 1.00 89.25 361 SER A CA 1
ATOM 2897 C C . SER A 1 361 ? 22.980 7.611 -13.057 1.00 89.25 361 SER A C 1
ATOM 2899 O O . SER A 1 361 ? 22.186 6.795 -12.577 1.00 89.25 361 SER A O 1
ATOM 2901 N N . PRO A 1 362 ? 23.324 8.733 -12.394 1.00 86.12 362 PRO A N 1
ATOM 2902 C CA . PRO A 1 362 ? 22.654 9.166 -11.168 1.00 86.12 362 PRO A CA 1
ATOM 2903 C C . PRO A 1 362 ? 21.230 9.692 -11.420 1.00 86.12 362 PRO A C 1
ATOM 2905 O O . PRO A 1 362 ? 20.405 9.658 -10.509 1.00 86.12 362 PRO A O 1
ATOM 2908 N N . SER A 1 363 ? 20.920 10.136 -12.642 1.00 88.50 363 SER A N 1
ATOM 2909 C CA . SER A 1 363 ? 19.593 10.631 -13.029 1.00 88.50 363 SER A CA 1
ATOM 2910 C C . SER A 1 363 ? 18.694 9.505 -13.554 1.00 88.50 363 SER A C 1
ATOM 2912 O O . SER A 1 363 ? 19.212 8.460 -13.968 1.00 88.50 363 SER A O 1
ATOM 2914 N N . PRO A 1 364 ? 17.357 9.675 -13.539 1.00 91.06 364 PRO A N 1
ATOM 2915 C CA . PRO A 1 364 ? 16.444 8.741 -14.189 1.00 91.06 364 PRO A CA 1
ATOM 2916 C C . PRO A 1 364 ? 16.788 8.558 -15.671 1.00 91.06 364 PRO A C 1
ATOM 2918 O O . PRO A 1 364 ? 17.145 9.534 -16.326 1.00 91.06 364 PRO A O 1
ATOM 2921 N N . LEU A 1 365 ? 16.695 7.325 -16.170 1.00 92.38 365 LEU A N 1
ATOM 2922 C CA . LEU A 1 365 ? 16.905 7.017 -17.588 1.00 92.38 365 LEU A CA 1
ATOM 2923 C C . LEU A 1 365 ? 15.584 6.960 -18.354 1.00 92.38 365 LEU A C 1
ATOM 2925 O O . LEU A 1 365 ? 14.592 6.426 -17.841 1.00 92.38 365 LEU A O 1
ATOM 2929 N N . ASP A 1 366 ? 15.624 7.424 -19.599 1.00 92.19 366 ASP A N 1
ATOM 2930 C CA . ASP A 1 366 ? 14.546 7.225 -20.563 1.00 92.19 366 ASP A CA 1
ATOM 2931 C C . ASP A 1 366 ? 14.571 5.807 -21.156 1.00 92.19 366 ASP A C 1
ATOM 2933 O O . ASP A 1 366 ? 15.587 5.099 -21.157 1.00 92.19 366 ASP A O 1
ATOM 2937 N N . LEU A 1 367 ? 13.422 5.356 -21.659 1.00 89.75 367 LEU A N 1
ATOM 2938 C CA . LEU A 1 367 ? 13.243 4.006 -22.180 1.00 89.75 367 LEU A CA 1
ATOM 2939 C C . LEU A 1 367 ? 14.153 3.754 -23.390 1.00 89.75 367 LEU A C 1
ATOM 2941 O O . LEU A 1 367 ? 14.683 2.648 -23.528 1.00 89.75 367 LEU A O 1
ATOM 2945 N N . SER A 1 368 ? 14.372 4.767 -24.229 1.00 84.06 368 SER A N 1
ATOM 2946 C CA . SER A 1 368 ? 15.327 4.744 -25.337 1.00 84.06 368 SER A CA 1
ATOM 2947 C C . SER A 1 368 ? 16.779 4.587 -24.873 1.00 84.06 368 SER A C 1
ATOM 2949 O O . SER A 1 368 ? 17.500 3.748 -25.418 1.00 84.06 368 SER A O 1
ATOM 2951 N N . GLU A 1 369 ? 17.200 5.281 -23.812 1.00 87.94 369 GLU A N 1
ATOM 2952 C CA . GLU A 1 369 ? 18.534 5.114 -23.217 1.00 87.94 369 GLU A CA 1
ATOM 2953 C C . GLU A 1 369 ? 18.728 3.685 -22.691 1.00 87.94 369 GLU A C 1
ATOM 2955 O O . GLU A 1 369 ? 19.751 3.042 -22.941 1.00 87.94 369 GLU A O 1
ATOM 2960 N N . ILE A 1 370 ? 17.713 3.143 -22.013 1.00 89.94 370 ILE A N 1
ATOM 2961 C CA . ILE A 1 370 ? 17.729 1.765 -21.505 1.00 89.94 370 ILE A CA 1
ATOM 2962 C C . ILE A 1 370 ? 17.757 0.762 -22.662 1.00 89.94 370 ILE A C 1
ATOM 2964 O O . ILE A 1 370 ? 18.447 -0.252 -22.572 1.00 89.94 370 ILE A O 1
ATOM 2968 N N . ALA A 1 371 ? 17.046 1.035 -23.757 1.00 83.94 371 ALA A N 1
ATOM 2969 C CA . ALA A 1 371 ? 17.055 0.199 -24.953 1.00 83.94 371 ALA A CA 1
ATOM 2970 C C . ALA A 1 371 ? 18.439 0.133 -25.613 1.00 83.94 371 ALA A C 1
ATOM 2972 O O . ALA A 1 371 ? 18.845 -0.938 -26.061 1.00 83.94 371 ALA A O 1
ATOM 2973 N N . VAL A 1 372 ? 19.171 1.250 -25.639 1.00 80.44 372 VAL A N 1
ATOM 2974 C CA . VAL A 1 372 ? 20.551 1.311 -26.146 1.00 80.44 372 VAL A CA 1
ATOM 2975 C C . VAL A 1 372 ? 21.507 0.577 -25.204 1.00 80.44 372 VAL A C 1
ATOM 2977 O O . VAL A 1 372 ? 22.298 -0.249 -25.654 1.00 80.44 372 VAL A O 1
ATOM 2980 N N . LEU A 1 373 ? 21.418 0.828 -23.894 1.00 84.31 373 LEU A N 1
ATOM 2981 C CA . LEU A 1 373 ? 22.344 0.278 -22.896 1.00 84.31 373 LEU A CA 1
ATOM 2982 C C . LEU A 1 373 ? 22.083 -1.202 -22.561 1.00 84.31 373 LEU A C 1
ATOM 2984 O O . LEU A 1 373 ? 23.019 -1.929 -22.210 1.00 84.31 373 LEU A O 1
ATOM 2988 N N . TYR A 1 374 ? 20.838 -1.670 -22.675 1.00 85.75 374 TYR A N 1
ATOM 2989 C CA . TYR A 1 374 ? 20.396 -3.023 -22.303 1.00 85.75 374 TYR A CA 1
ATOM 2990 C C . TYR A 1 374 ? 19.400 -3.618 -23.327 1.00 85.75 374 TYR A C 1
ATOM 2992 O O . TYR A 1 374 ? 18.281 -4.004 -22.962 1.00 85.75 374 TYR A O 1
ATOM 3000 N N . PRO A 1 375 ? 19.785 -3.755 -24.611 1.00 74.81 375 PRO A N 1
ATOM 3001 C CA . PRO A 1 375 ? 18.862 -4.095 -25.701 1.00 74.81 375 PRO A CA 1
ATOM 3002 C C . PRO A 1 375 ? 18.193 -5.468 -25.540 1.00 74.81 375 PRO A C 1
ATOM 3004 O O . PRO A 1 375 ? 17.009 -5.640 -25.844 1.00 74.81 375 PRO A O 1
ATOM 3007 N N . SER A 1 376 ? 18.926 -6.461 -25.029 1.00 82.44 376 SER A N 1
ATOM 3008 C CA . SER A 1 376 ? 18.398 -7.805 -24.758 1.00 82.44 376 SER A CA 1
ATOM 3009 C C . SER A 1 376 ? 17.420 -7.820 -23.581 1.00 82.44 376 SER A C 1
ATOM 3011 O O . SER A 1 376 ? 16.396 -8.505 -23.644 1.00 82.44 376 SER A O 1
ATOM 3013 N N . LEU A 1 377 ? 17.711 -7.046 -22.532 1.00 88.62 377 LEU A N 1
ATOM 3014 C CA . LEU A 1 377 ? 16.968 -7.060 -21.276 1.00 88.62 377 LEU A CA 1
ATOM 3015 C C . LEU A 1 377 ? 15.521 -6.620 -21.486 1.00 88.62 377 LEU A C 1
ATOM 3017 O O . LEU A 1 377 ? 14.604 -7.341 -21.099 1.00 88.62 377 LEU A O 1
ATOM 3021 N N . LEU A 1 378 ? 15.299 -5.466 -22.120 1.00 85.75 378 LEU A N 1
ATOM 3022 C CA . LEU A 1 378 ? 13.951 -4.914 -22.265 1.00 85.75 378 LEU A CA 1
ATOM 3023 C C . LEU A 1 378 ? 13.041 -5.857 -23.059 1.00 85.75 378 LEU A C 1
ATOM 3025 O O . LEU A 1 378 ? 11.924 -6.157 -22.634 1.00 85.75 378 LEU A O 1
ATOM 3029 N N . ARG A 1 379 ? 13.552 -6.404 -24.168 1.00 84.75 379 ARG A N 1
ATOM 3030 C CA . ARG A 1 379 ? 12.833 -7.401 -24.965 1.00 84.75 379 ARG A CA 1
ATOM 3031 C C . ARG A 1 379 ? 12.453 -8.624 -24.131 1.00 84.75 379 ARG A C 1
ATOM 3033 O O . ARG A 1 379 ? 11.309 -9.068 -24.179 1.00 84.75 379 ARG A O 1
ATOM 3040 N N . GLN A 1 380 ? 13.396 -9.167 -23.368 1.00 91.38 380 GLN A N 1
ATOM 3041 C CA . GLN A 1 380 ? 13.152 -10.355 -22.557 1.00 91.38 380 GLN A CA 1
ATOM 3042 C C . GLN A 1 380 ? 12.170 -10.089 -21.414 1.00 91.38 380 GLN A C 1
ATOM 3044 O O . GLN A 1 380 ? 11.333 -10.945 -21.141 1.00 91.38 380 GLN A O 1
ATOM 3049 N N . LEU A 1 381 ? 12.209 -8.904 -20.794 1.00 94.62 381 LEU A N 1
ATOM 3050 C CA . LEU A 1 381 ? 11.232 -8.502 -19.779 1.00 94.62 381 LEU A CA 1
ATOM 3051 C C . LEU A 1 381 ? 9.812 -8.434 -20.357 1.00 94.62 381 LEU A C 1
ATOM 3053 O O . LEU A 1 381 ? 8.888 -8.960 -19.740 1.00 94.62 381 LEU A O 1
ATOM 3057 N N . ILE A 1 382 ? 9.644 -7.857 -21.552 1.00 90.81 382 ILE A N 1
ATOM 3058 C CA . ILE A 1 382 ? 8.344 -7.776 -22.244 1.00 90.81 382 ILE A CA 1
ATOM 3059 C C . ILE A 1 382 ? 7.837 -9.175 -22.637 1.00 90.81 382 ILE A C 1
ATOM 3061 O O . ILE A 1 382 ? 6.655 -9.488 -22.476 1.00 90.81 382 ILE A O 1
ATOM 3065 N N . GLU A 1 383 ? 8.718 -10.033 -23.157 1.00 91.44 383 GLU A N 1
ATOM 3066 C CA . GLU A 1 383 ? 8.354 -11.380 -23.616 1.00 91.44 383 GLU A CA 1
ATOM 3067 C C . GLU A 1 383 ? 8.116 -12.363 -22.451 1.00 91.44 383 GLU A C 1
ATOM 3069 O O . GLU A 1 383 ? 7.414 -13.368 -22.628 1.00 91.44 383 GLU A O 1
ATOM 3074 N N . HIS A 1 384 ? 8.651 -12.089 -21.254 1.00 95.69 384 HIS A N 1
ATOM 3075 C CA . HIS A 1 384 ? 8.597 -13.025 -20.137 1.00 95.69 384 HIS A CA 1
ATOM 3076 C C . HIS A 1 384 ? 7.142 -13.354 -19.737 1.00 95.69 384 HIS A C 1
ATOM 3078 O O . HIS A 1 384 ? 6.330 -12.460 -19.475 1.00 95.69 384 HIS A O 1
ATOM 3084 N N . PRO A 1 385 ? 6.765 -14.643 -19.612 1.00 95.19 385 PRO A N 1
ATOM 3085 C CA . PRO A 1 385 ? 5.403 -15.037 -19.246 1.00 95.19 385 PRO A CA 1
ATOM 3086 C C . PRO A 1 385 ? 4.966 -14.460 -17.895 1.00 95.19 385 PRO A C 1
ATOM 3088 O O . PRO A 1 385 ? 3.792 -14.139 -17.725 1.00 95.19 385 PRO A O 1
ATOM 3091 N N . GLY A 1 386 ? 5.921 -14.283 -16.978 1.00 96.31 386 GLY A N 1
ATOM 3092 C CA . GLY A 1 386 ? 5.695 -13.800 -15.622 1.00 96.31 386 GLY A CA 1
ATOM 3093 C C . GLY A 1 386 ? 5.491 -12.295 -15.453 1.00 96.31 386 GLY A C 1
ATOM 3094 O O . GLY A 1 386 ? 5.083 -11.868 -14.375 1.00 96.31 386 GLY A O 1
ATOM 3095 N N . ILE A 1 387 ? 5.779 -11.505 -16.487 1.00 97.19 387 ILE A N 1
ATOM 3096 C CA . ILE A 1 387 ? 5.669 -10.045 -16.466 1.00 97.19 387 ILE A CA 1
ATOM 3097 C C . ILE A 1 387 ? 4.451 -9.657 -17.313 1.00 97.19 387 ILE A C 1
ATOM 3099 O O . ILE A 1 387 ? 4.239 -10.177 -18.412 1.00 97.19 387 ILE A O 1
ATOM 3103 N N . GLY A 1 388 ? 3.592 -8.820 -16.737 1.00 95.19 388 GLY A N 1
ATOM 3104 C CA . GLY A 1 388 ? 2.358 -8.331 -17.345 1.00 95.19 388 GLY A CA 1
ATOM 3105 C C . GLY A 1 388 ? 2.567 -7.018 -18.082 1.00 95.19 388 GLY A C 1
ATOM 3106 O O . GLY A 1 388 ? 2.137 -6.900 -19.228 1.00 95.19 388 GLY A O 1
ATOM 3107 N N . LEU A 1 389 ? 3.249 -6.070 -17.434 1.00 97.00 389 LEU A N 1
ATOM 3108 C CA . LEU A 1 389 ? 3.572 -4.756 -17.986 1.00 97.00 389 LEU A CA 1
ATOM 3109 C C . LEU A 1 389 ? 5.010 -4.360 -17.662 1.00 97.00 389 LEU A C 1
ATOM 3111 O O . LEU A 1 389 ? 5.519 -4.662 -16.577 1.00 97.00 389 LEU A O 1
ATOM 3115 N N . VAL A 1 390 ? 5.598 -3.610 -18.587 1.00 97.62 390 VAL A N 1
ATOM 3116 C CA . VAL A 1 390 ? 6.821 -2.832 -18.393 1.00 97.62 390 VAL A CA 1
ATOM 3117 C C . VAL A 1 390 ? 6.457 -1.366 -18.578 1.00 97.62 390 VAL A C 1
ATOM 3119 O O . VAL A 1 390 ? 5.918 -1.000 -19.617 1.00 97.62 390 VAL A O 1
ATOM 3122 N N . VAL A 1 391 ? 6.723 -0.533 -17.580 1.00 98.12 391 VAL A N 1
ATOM 3123 C CA . VAL A 1 391 ? 6.457 0.907 -17.628 1.00 98.12 391 VAL A CA 1
ATOM 3124 C C . VAL A 1 391 ? 7.777 1.653 -17.531 1.00 98.12 391 VAL A C 1
ATOM 3126 O O . VAL A 1 391 ? 8.603 1.338 -16.675 1.00 98.12 391 VAL A O 1
ATOM 3129 N N . GLY A 1 392 ? 7.969 2.619 -18.416 1.00 96.00 392 GLY A N 1
ATOM 3130 C CA . GLY A 1 392 ? 9.122 3.510 -18.442 1.00 96.00 392 GLY A CA 1
ATOM 3131 C C . GLY A 1 392 ? 8.687 4.940 -18.735 1.00 96.00 392 GLY A C 1
ATOM 3132 O O . GLY A 1 392 ? 7.493 5.238 -18.825 1.00 96.00 392 GLY A O 1
ATOM 3133 N N . ARG A 1 393 ? 9.673 5.811 -18.888 1.00 93.88 393 ARG A N 1
ATOM 3134 C CA . ARG A 1 393 ? 9.498 7.220 -19.232 1.00 93.88 393 ARG A CA 1
ATOM 3135 C C . ARG A 1 393 ? 10.311 7.544 -20.482 1.00 93.88 393 ARG A C 1
ATOM 3137 O O . ARG A 1 393 ? 11.291 6.857 -20.744 1.00 93.88 393 ARG A O 1
ATOM 3144 N N . GLU A 1 394 ? 9.846 8.492 -21.278 1.00 90.06 394 GLU A N 1
ATOM 3145 C CA . GLU A 1 394 ? 10.514 8.930 -22.507 1.00 90.06 394 GLU A CA 1
ATOM 3146 C C . GLU A 1 394 ? 10.212 10.411 -22.720 1.00 90.06 394 GLU A C 1
ATOM 3148 O O . GLU A 1 394 ? 9.049 10.760 -22.907 1.00 90.06 394 GLU A O 1
ATOM 3153 N N . GLY A 1 395 ? 11.209 11.298 -22.650 1.00 85.00 395 GLY A N 1
ATOM 3154 C CA . GLY A 1 395 ? 10.994 12.721 -22.948 1.00 85.00 395 GLY A CA 1
ATOM 3155 C C . GLY A 1 395 ? 9.914 13.403 -22.091 1.00 85.00 395 GLY A C 1
ATOM 3156 O O . GLY A 1 395 ? 9.309 14.380 -22.522 1.00 85.00 395 GLY A O 1
ATOM 3157 N N . GLY A 1 396 ? 9.644 12.886 -20.886 1.00 83.94 396 GLY A N 1
ATOM 3158 C CA . GLY A 1 396 ? 8.566 13.349 -19.999 1.00 83.94 396 GLY A CA 1
ATOM 3159 C C . GLY A 1 396 ? 7.225 12.615 -20.153 1.00 83.94 396 GLY A C 1
ATOM 3160 O O . GLY A 1 396 ? 6.364 12.739 -19.280 1.00 83.94 396 GLY A O 1
ATOM 3161 N N . GLU A 1 397 ? 7.062 11.796 -21.191 1.00 92.75 397 GLU A N 1
ATOM 3162 C CA . GLU A 1 397 ? 5.907 10.919 -21.388 1.00 92.75 397 GLU A CA 1
ATOM 3163 C C . GLU A 1 397 ? 6.057 9.621 -20.581 1.00 92.75 397 GLU A C 1
ATOM 3165 O O . GLU A 1 397 ? 7.161 9.165 -20.273 1.00 92.75 397 GLU A O 1
ATOM 3170 N N . THR A 1 398 ? 4.936 8.980 -20.250 1.00 96.19 398 THR A N 1
ATOM 3171 C CA . THR A 1 398 ? 4.918 7.630 -19.672 1.00 96.19 398 THR A CA 1
ATOM 3172 C C . THR A 1 398 ? 4.611 6.601 -20.747 1.00 96.19 398 THR A C 1
ATOM 3174 O O . THR A 1 398 ? 3.559 6.651 -21.382 1.00 96.19 398 THR A O 1
ATOM 3177 N N . VAL A 1 399 ? 5.485 5.608 -20.893 1.00 96.19 399 VAL A N 1
ATOM 3178 C CA . VAL A 1 399 ? 5.324 4.522 -21.863 1.00 96.19 399 VAL A CA 1
ATOM 3179 C C . VAL A 1 399 ? 4.980 3.228 -21.129 1.00 96.19 399 VAL A C 1
ATOM 3181 O O . VAL A 1 399 ? 5.767 2.718 -20.332 1.00 96.19 399 VAL A O 1
ATOM 3184 N N . ILE A 1 400 ? 3.802 2.673 -21.407 1.00 96.81 400 ILE A N 1
ATOM 3185 C CA . ILE A 1 400 ? 3.276 1.430 -20.832 1.00 96.81 400 ILE A CA 1
ATOM 3186 C C . ILE A 1 400 ? 3.313 0.349 -21.907 1.00 96.81 400 ILE A C 1
ATOM 3188 O O . ILE A 1 400 ? 2.520 0.364 -22.845 1.00 96.81 400 ILE A O 1
ATOM 3192 N N . VAL A 1 401 ? 4.202 -0.625 -21.758 1.00 95.12 401 VAL A N 1
ATOM 3193 C CA . VAL A 1 401 ? 4.410 -1.700 -22.729 1.00 95.12 401 VAL A CA 1
ATOM 3194 C C . VAL A 1 401 ? 3.801 -3.002 -22.217 1.00 95.12 401 VAL A C 1
ATOM 3196 O O . VAL A 1 401 ? 4.181 -3.527 -21.167 1.00 95.12 401 VAL A O 1
ATOM 3199 N N . GLY A 1 402 ? 2.857 -3.542 -22.985 1.00 92.62 402 GLY A N 1
ATOM 3200 C CA . GLY A 1 402 ? 2.336 -4.896 -22.830 1.00 92.62 402 GLY A CA 1
ATOM 3201 C C . GLY A 1 402 ? 2.873 -5.840 -23.908 1.00 92.62 402 GLY A C 1
ATOM 3202 O O . GLY A 1 402 ? 3.645 -5.468 -24.787 1.00 92.62 402 GLY A O 1
ATOM 3203 N N . LYS A 1 403 ? 2.415 -7.095 -23.894 1.00 88.50 403 LYS A N 1
ATOM 3204 C CA . LYS A 1 403 ? 2.898 -8.128 -24.837 1.00 88.50 403 LYS A CA 1
ATOM 3205 C C . LYS A 1 403 ? 2.493 -7.905 -26.295 1.00 88.50 403 LYS A C 1
ATOM 3207 O O . LYS A 1 403 ? 3.096 -8.492 -27.192 1.00 88.50 403 LYS A O 1
ATOM 3212 N N . ARG A 1 404 ? 1.408 -7.162 -26.528 1.00 88.69 404 ARG A N 1
ATOM 3213 C CA . ARG A 1 404 ? 0.775 -6.994 -27.851 1.00 88.69 404 ARG A CA 1
ATOM 3214 C C . ARG A 1 404 ? 0.469 -5.538 -28.206 1.00 88.69 404 ARG A C 1
ATOM 3216 O O . ARG A 1 404 ? -0.155 -5.284 -29.233 1.00 88.69 404 ARG A O 1
ATOM 3223 N N . GLY A 1 405 ? 0.919 -4.597 -27.388 1.00 91.19 405 GLY A N 1
ATOM 3224 C CA . GLY A 1 405 ? 0.757 -3.180 -27.661 1.00 91.19 405 GLY A CA 1
ATOM 3225 C 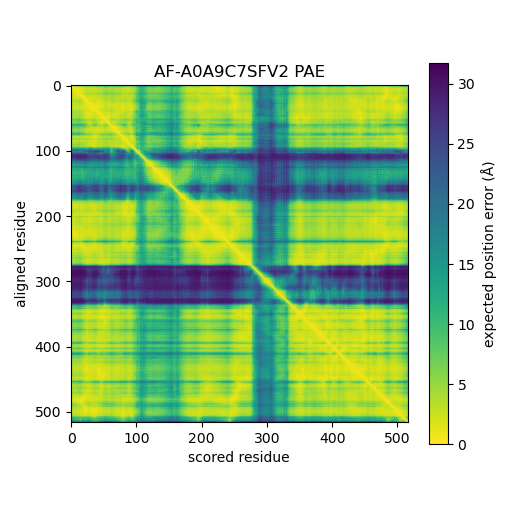C . GLY A 1 405 ? 1.369 -2.306 -26.582 1.00 91.19 405 GLY A C 1
ATOM 3226 O O . GLY A 1 405 ? 1.903 -2.802 -25.586 1.00 91.19 405 GLY A O 1
ATOM 3227 N N . THR A 1 406 ? 1.287 -1.008 -26.822 1.00 93.31 406 THR A N 1
ATOM 3228 C CA . THR A 1 406 ? 1.908 0.040 -26.020 1.00 93.31 406 THR A CA 1
ATOM 3229 C C . THR A 1 406 ? 0.923 1.189 -25.859 1.00 93.31 406 THR A C 1
ATOM 3231 O O . THR A 1 406 ? 0.161 1.472 -26.784 1.00 93.31 406 THR A O 1
ATOM 3234 N N . ILE A 1 407 ? 0.951 1.844 -24.701 1.00 94.38 407 ILE A N 1
ATOM 3235 C CA . ILE A 1 407 ? 0.336 3.157 -24.498 1.00 94.38 407 ILE A CA 1
ATOM 3236 C C . ILE A 1 407 ? 1.446 4.164 -24.233 1.00 94.38 407 ILE A C 1
ATOM 3238 O O . ILE A 1 407 ? 2.295 3.902 -23.383 1.00 94.38 407 ILE A O 1
ATOM 3242 N N . THR A 1 408 ? 1.413 5.299 -24.915 1.00 94.19 408 THR A N 1
ATOM 3243 C CA . THR A 1 408 ? 2.194 6.485 -24.558 1.00 94.19 408 THR A CA 1
ATOM 3244 C C . THR A 1 408 ? 1.230 7.514 -23.983 1.00 94.19 408 THR A C 1
ATOM 3246 O O . THR A 1 408 ? 0.183 7.761 -24.580 1.00 94.19 408 THR A O 1
ATOM 3249 N N . LEU A 1 409 ? 1.528 8.038 -22.795 1.00 93.75 409 LEU A N 1
ATOM 3250 C CA . LEU A 1 409 ? 0.688 9.010 -22.100 1.00 93.75 409 LEU A CA 1
ATOM 3251 C C . LEU A 1 409 ? 1.472 10.258 -21.721 1.00 93.75 409 LEU A C 1
ATOM 3253 O O . LEU A 1 409 ? 2.529 10.161 -21.093 1.00 93.75 409 LEU A O 1
ATOM 3257 N N . ASP A 1 410 ? 0.869 11.407 -21.979 1.00 89.56 410 ASP A N 1
ATOM 3258 C CA . ASP A 1 410 ? 1.328 12.726 -21.564 1.00 89.56 410 ASP A CA 1
ATOM 3259 C C . ASP A 1 410 ? 0.205 13.465 -20.802 1.00 89.56 410 ASP A C 1
ATOM 3261 O O . ASP A 1 410 ? -0.651 12.835 -20.172 1.00 89.56 410 ASP A O 1
ATOM 3265 N N . GLU A 1 411 ? 0.238 14.799 -20.763 1.00 83.12 411 GLU A N 1
ATOM 3266 C CA . GLU A 1 411 ? -0.841 15.603 -20.170 1.00 83.12 411 GLU A CA 1
ATOM 3267 C C . GLU A 1 411 ? -2.058 15.773 -21.098 1.00 83.12 411 GLU A C 1
ATOM 3269 O O . GLU A 1 411 ? -3.149 16.087 -20.614 1.00 83.12 411 GLU A O 1
ATOM 3274 N N . GLU A 1 412 ? -1.897 15.565 -22.406 1.00 84.44 412 GLU A N 1
ATOM 3275 C CA . GLU A 1 412 ? -2.923 15.795 -23.428 1.00 84.44 412 GLU A CA 1
ATOM 3276 C C . GLU A 1 412 ? -3.790 14.551 -23.671 1.00 84.44 412 GLU A C 1
ATOM 3278 O O . GLU A 1 412 ? -4.982 14.671 -23.979 1.00 84.44 412 GLU A O 1
ATOM 3283 N N . GLY A 1 413 ? -3.237 13.349 -23.490 1.00 86.31 413 GLY A N 1
ATOM 3284 C CA . GLY A 1 413 ? -3.998 12.113 -23.607 1.00 86.31 413 GLY A CA 1
ATOM 3285 C C . GLY A 1 413 ? -3.157 10.842 -23.673 1.00 86.31 413 GLY A C 1
ATOM 3286 O O . GLY A 1 413 ? -2.034 10.764 -23.186 1.00 86.31 413 GLY A O 1
ATOM 3287 N N . ALA A 1 414 ? -3.758 9.796 -24.242 1.00 91.56 414 ALA A N 1
ATOM 3288 C CA . ALA A 1 414 ? -3.144 8.484 -24.394 1.00 91.56 414 ALA A CA 1
ATOM 3289 C C . ALA A 1 414 ? -3.151 8.058 -25.867 1.00 91.56 414 ALA A C 1
ATOM 3291 O O . ALA A 1 414 ? -4.217 7.915 -26.472 1.00 91.56 414 ALA A O 1
ATOM 3292 N N . GLU A 1 415 ? -1.974 7.788 -26.428 1.00 92.69 415 GLU A N 1
ATOM 3293 C CA . GLU A 1 415 ? -1.820 7.158 -27.739 1.00 92.69 415 GLU A CA 1
ATOM 3294 C C . GLU A 1 415 ? -1.641 5.646 -27.563 1.00 92.69 415 GLU A C 1
ATOM 3296 O O . GLU A 1 415 ? -0.758 5.193 -26.835 1.00 92.69 415 GLU A O 1
ATOM 3301 N N . ILE A 1 416 ? -2.464 4.841 -28.243 1.00 92.81 416 ILE A N 1
ATOM 3302 C CA . ILE A 1 416 ? -2.403 3.376 -28.170 1.00 92.81 416 ILE A CA 1
ATOM 3303 C C . ILE A 1 416 ? -1.909 2.811 -29.500 1.00 92.81 416 ILE A C 1
ATOM 3305 O O . ILE A 1 416 ? -2.506 3.035 -30.553 1.00 92.81 416 ILE A O 1
ATOM 3309 N N . GLN A 1 417 ? -0.864 1.990 -29.435 1.00 89.38 417 GLN A N 1
ATOM 3310 C CA . GLN A 1 417 ? -0.317 1.265 -30.577 1.00 89.38 417 GLN A CA 1
ATOM 3311 C C . GLN A 1 417 ? -0.481 -0.243 -30.364 1.00 89.38 417 GLN A C 1
ATOM 3313 O O . GLN A 1 417 ? 0.056 -0.808 -29.414 1.00 89.38 417 GLN A O 1
ATOM 3318 N N . GLY A 1 418 ? -1.192 -0.921 -31.270 1.00 92.12 418 GLY A N 1
ATOM 3319 C CA . GLY A 1 418 ? -1.530 -2.341 -31.116 1.00 92.12 418 GLY A CA 1
ATOM 3320 C C . GLY A 1 418 ? -2.723 -2.554 -30.180 1.00 92.12 418 GLY A C 1
ATOM 3321 O O . GLY A 1 418 ? -3.698 -1.809 -30.236 1.00 92.12 418 GLY A O 1
ATOM 3322 N N . GLU A 1 419 ? -2.678 -3.592 -29.343 1.00 92.50 419 GLU A N 1
ATOM 3323 C CA . GLU A 1 419 ? -3.715 -3.831 -28.329 1.00 92.50 419 GLU A CA 1
ATOM 3324 C C . GLU A 1 419 ? -3.470 -2.993 -27.070 1.00 92.50 419 GLU A C 1
ATOM 3326 O O . GLU A 1 419 ? -2.346 -2.948 -26.578 1.00 92.50 419 GLU A O 1
ATOM 3331 N N . ASN A 1 420 ? -4.526 -2.405 -26.495 1.00 94.31 420 ASN A N 1
ATOM 3332 C CA . ASN A 1 420 ? -4.440 -1.697 -25.216 1.00 94.31 420 ASN A CA 1
ATOM 3333 C C . ASN A 1 420 ? -3.982 -2.664 -24.091 1.00 94.31 420 ASN A C 1
ATOM 3335 O O . ASN A 1 420 ? -4.754 -3.554 -23.712 1.00 94.31 420 ASN A O 1
ATOM 3339 N N . PRO A 1 421 ? -2.774 -2.484 -23.514 1.00 93.62 421 PRO A N 1
ATOM 3340 C CA . PRO A 1 421 ? -2.228 -3.334 -22.450 1.00 93.62 421 PRO A CA 1
ATOM 3341 C C . PRO A 1 421 ? -3.073 -3.395 -21.175 1.00 93.62 421 PRO A C 1
ATOM 3343 O O . PRO A 1 421 ? -2.959 -4.354 -20.414 1.00 93.62 421 PRO A O 1
ATOM 3346 N N . LEU A 1 422 ? -3.904 -2.381 -20.931 1.00 95.44 422 LEU A N 1
ATOM 3347 C CA . LEU A 1 422 ? -4.713 -2.240 -19.723 1.00 95.44 422 LEU A CA 1
ATOM 3348 C C . LEU A 1 422 ? -6.161 -2.697 -19.917 1.00 95.44 422 LEU A C 1
ATOM 3350 O O . LEU A 1 422 ? -6.894 -2.763 -18.937 1.00 95.44 422 LEU A O 1
ATOM 3354 N N . ALA A 1 423 ? -6.580 -3.061 -21.136 1.00 92.94 423 ALA A N 1
ATOM 3355 C CA . ALA A 1 423 ? -7.983 -3.346 -21.464 1.00 92.94 423 ALA A CA 1
ATOM 3356 C C . ALA A 1 423 ? -8.631 -4.469 -20.634 1.00 92.94 423 ALA A C 1
ATOM 3358 O O . ALA A 1 423 ? -9.853 -4.533 -20.536 1.00 92.94 423 ALA A O 1
ATOM 3359 N N . SER A 1 424 ? -7.839 -5.371 -20.046 1.00 89.38 424 SER A N 1
ATOM 3360 C CA . SER A 1 424 ? -8.350 -6.426 -19.162 1.00 89.38 424 SER A CA 1
ATOM 3361 C C . SER A 1 424 ? -8.625 -5.962 -17.728 1.00 89.38 424 SER A C 1
ATOM 3363 O O . SER A 1 424 ? -9.183 -6.731 -16.944 1.00 89.38 424 SER A O 1
ATOM 3365 N N . LEU A 1 425 ? -8.186 -4.760 -17.348 1.00 91.44 425 LEU A N 1
ATOM 3366 C CA . LEU A 1 425 ? -8.439 -4.195 -16.026 1.00 91.44 425 LEU A CA 1
ATOM 3367 C C . LEU A 1 425 ? -9.851 -3.592 -15.959 1.00 91.44 425 LEU A C 1
ATOM 3369 O O . LEU A 1 425 ? -10.363 -3.135 -16.978 1.00 91.44 425 LEU A O 1
ATOM 3373 N N . PRO A 1 426 ? -10.486 -3.553 -14.772 1.00 90.69 426 PRO A N 1
ATOM 3374 C CA . PRO A 1 426 ? -11.839 -3.009 -14.641 1.00 90.69 426 PRO A CA 1
ATOM 3375 C C . PRO A 1 426 ? -11.965 -1.521 -15.002 1.00 90.69 426 PRO A C 1
ATOM 3377 O O . PRO A 1 426 ? -13.033 -1.098 -15.429 1.00 90.69 426 PRO A O 1
ATOM 3380 N N . GLU A 1 427 ? -10.902 -0.738 -14.797 1.00 93.06 427 GLU A N 1
ATOM 3381 C CA . GLU A 1 427 ? -10.871 0.719 -14.999 1.00 93.06 427 GLU A CA 1
ATOM 3382 C C . GLU A 1 427 ? -9.568 1.114 -15.730 1.00 93.06 427 GLU A C 1
ATOM 3384 O O . GLU A 1 427 ? -8.631 1.606 -15.093 1.00 93.06 427 GLU A O 1
ATOM 3389 N N . PRO A 1 428 ? -9.450 0.833 -17.044 1.00 94.69 428 PRO A N 1
ATOM 3390 C CA . PRO A 1 428 ? -8.191 0.968 -17.778 1.00 94.69 428 PRO A CA 1
ATOM 3391 C C . PRO A 1 428 ? -7.684 2.413 -17.861 1.00 94.69 428 PRO A C 1
ATOM 3393 O O . PRO A 1 428 ? -6.480 2.633 -17.746 1.00 94.69 428 PRO A O 1
ATOM 3396 N N . GLU A 1 429 ? -8.571 3.398 -18.000 1.00 93.88 429 GLU A N 1
ATOM 3397 C CA . GLU A 1 429 ? -8.205 4.818 -18.076 1.00 93.88 429 GLU A CA 1
ATOM 3398 C C . GLU A 1 429 ? -7.657 5.319 -16.734 1.00 93.88 429 GLU A C 1
ATOM 3400 O O . GLU A 1 429 ? -6.605 5.955 -16.683 1.00 93.88 429 GLU A O 1
ATOM 3405 N N . LEU A 1 430 ? -8.324 4.965 -15.627 1.00 94.31 430 LEU A N 1
ATOM 3406 C CA . LEU A 1 430 ? -7.846 5.294 -14.283 1.00 94.31 430 LEU A CA 1
ATOM 3407 C C . LEU A 1 430 ? -6.505 4.609 -13.997 1.00 94.31 430 LEU A C 1
ATOM 3409 O O . LEU A 1 430 ? -5.612 5.224 -13.417 1.00 94.31 430 LEU A O 1
ATOM 3413 N N . ALA A 1 431 ? -6.346 3.350 -14.409 1.00 95.88 431 ALA A N 1
ATOM 3414 C CA . ALA A 1 431 ? -5.089 2.627 -14.269 1.00 95.88 431 ALA A CA 1
ATOM 3415 C C . ALA A 1 431 ? -3.948 3.308 -15.041 1.00 95.88 431 ALA A C 1
ATOM 3417 O O . ALA A 1 431 ? -2.850 3.437 -14.500 1.00 95.88 431 ALA A O 1
ATOM 3418 N N . ALA A 1 432 ? -4.208 3.781 -16.263 1.00 96.50 432 ALA A N 1
ATOM 3419 C CA . ALA A 1 432 ? -3.223 4.495 -17.069 1.00 96.50 432 ALA A CA 1
ATOM 3420 C C . ALA A 1 432 ? -2.774 5.797 -16.387 1.00 96.50 432 ALA A C 1
ATOM 3422 O O . ALA A 1 432 ? -1.576 6.040 -16.259 1.00 96.50 432 ALA A O 1
ATOM 3423 N N . GLU A 1 433 ? -3.719 6.574 -15.848 1.00 95.44 433 GLU A N 1
ATOM 3424 C CA . GLU A 1 433 ? -3.419 7.810 -15.116 1.00 95.44 433 GLU A CA 1
ATOM 3425 C C . GLU A 1 433 ? -2.632 7.546 -13.819 1.00 95.44 433 GLU A C 1
ATOM 3427 O O . GLU A 1 433 ? -1.679 8.258 -13.498 1.00 95.44 433 GLU A O 1
ATOM 3432 N N . GLN A 1 434 ? -2.966 6.483 -13.079 1.00 96.06 434 GLN A N 1
ATOM 3433 C CA . GLN A 1 434 ? -2.201 6.093 -11.888 1.00 96.06 434 GLN A CA 1
ATOM 3434 C C . GLN A 1 434 ? -0.776 5.628 -12.238 1.00 96.06 434 GLN A C 1
ATOM 3436 O O . GLN A 1 434 ? 0.153 5.907 -11.477 1.00 96.06 434 GLN A O 1
ATOM 3441 N N . LEU A 1 435 ? -0.586 4.948 -13.375 1.00 97.25 435 LEU A N 1
ATOM 3442 C CA . LEU A 1 435 ? 0.736 4.553 -13.872 1.00 97.25 435 LEU A CA 1
ATOM 3443 C C . LEU A 1 435 ? 1.556 5.763 -14.325 1.00 97.25 435 LEU A C 1
ATOM 3445 O O . LEU A 1 435 ? 2.725 5.850 -13.953 1.00 97.25 435 LEU A O 1
ATOM 3449 N N . ARG A 1 436 ? 0.940 6.716 -15.036 1.00 96.44 436 ARG A N 1
ATOM 3450 C CA . ARG A 1 436 ? 1.556 7.997 -15.416 1.00 96.44 436 ARG A CA 1
ATOM 3451 C C . ARG A 1 436 ? 2.035 8.761 -14.188 1.00 96.44 436 ARG A C 1
ATOM 3453 O O . ARG A 1 436 ? 3.202 9.132 -14.092 1.00 96.44 436 ARG A O 1
ATOM 3460 N N . ARG A 1 437 ? 1.168 8.894 -13.181 1.00 95.69 437 ARG A N 1
ATOM 3461 C CA . ARG A 1 437 ? 1.518 9.512 -11.897 1.00 95.69 437 ARG A CA 1
ATOM 3462 C C . ARG A 1 437 ? 2.663 8.786 -11.189 1.00 95.69 437 ARG A C 1
ATOM 3464 O O . ARG A 1 437 ? 3.554 9.436 -10.656 1.00 95.69 437 ARG A O 1
ATOM 3471 N N . LEU A 1 438 ? 2.643 7.454 -11.140 1.00 97.12 438 LEU A N 1
ATOM 3472 C CA . LEU A 1 438 ? 3.718 6.690 -10.504 1.00 97.12 438 LEU A CA 1
ATOM 3473 C C . LEU A 1 438 ? 5.049 6.890 -11.246 1.00 97.12 438 LEU A C 1
ATOM 3475 O O . LEU A 1 438 ? 6.079 7.117 -10.611 1.00 97.12 438 LEU A O 1
ATOM 3479 N N . ALA A 1 439 ? 5.033 6.828 -12.578 1.00 96.19 439 ALA A N 1
ATOM 3480 C CA . ALA A 1 439 ? 6.203 7.055 -13.419 1.00 96.19 439 ALA A CA 1
ATOM 3481 C C . ALA A 1 439 ? 6.696 8.511 -13.371 1.00 96.19 439 ALA A C 1
ATOM 3483 O O . ALA A 1 439 ? 7.863 8.762 -13.648 1.00 96.19 439 ALA A O 1
ATOM 3484 N N . SER A 1 440 ? 5.887 9.479 -12.941 1.00 94.31 440 SER A N 1
ATOM 3485 C CA . SER A 1 440 ? 6.341 10.866 -12.785 1.00 94.31 440 SER A CA 1
ATOM 3486 C C . SER A 1 440 ? 7.119 11.124 -11.484 1.00 94.31 440 SER A C 1
ATOM 3488 O O . SER A 1 440 ? 7.617 12.229 -11.279 1.00 94.31 440 SER A O 1
ATOM 3490 N N . PHE A 1 441 ? 7.202 10.157 -10.562 1.00 95.50 441 PHE A N 1
ATOM 3491 C CA . PHE A 1 441 ? 7.900 10.369 -9.292 1.00 95.50 441 PHE A CA 1
ATOM 3492 C C . PHE A 1 441 ? 9.422 10.425 -9.475 1.00 95.50 441 PHE A C 1
ATOM 3494 O O . PHE A 1 441 ? 9.973 9.520 -10.113 1.00 95.50 441 PHE A O 1
ATOM 3501 N N . PRO A 1 442 ? 10.115 11.390 -8.838 1.00 93.81 442 PRO A N 1
ATOM 3502 C CA . PRO A 1 442 ? 11.576 11.464 -8.847 1.00 93.81 442 PRO A CA 1
ATOM 3503 C C . PRO A 1 442 ? 12.266 10.163 -8.418 1.00 93.81 442 PRO A C 1
ATOM 3505 O O . PRO A 1 442 ? 13.249 9.762 -9.034 1.00 93.81 442 PRO A O 1
ATOM 3508 N N . HIS A 1 443 ? 11.733 9.466 -7.406 1.00 95.44 443 HIS A N 1
ATOM 3509 C CA . HIS A 1 443 ? 12.327 8.221 -6.902 1.00 95.44 443 HIS A CA 1
ATOM 3510 C C . HIS A 1 443 ? 11.726 6.932 -7.486 1.00 95.44 443 HIS A C 1
ATOM 3512 O O . HIS A 1 443 ? 12.067 5.827 -7.042 1.00 95.44 443 HIS A O 1
ATOM 3518 N N . SER A 1 444 ? 10.839 7.026 -8.480 1.00 96.81 444 SER A N 1
ATOM 3519 C CA . SER A 1 444 ? 10.390 5.841 -9.218 1.00 96.81 444 SER A CA 1
ATOM 3520 C C . SER A 1 444 ? 11.517 5.296 -10.090 1.00 96.81 444 SER A C 1
ATOM 3522 O O . SER A 1 444 ? 12.186 6.060 -10.779 1.00 96.81 444 SER A O 1
ATOM 3524 N N . GLY A 1 445 ? 11.684 3.970 -10.087 1.00 96.75 445 GLY A N 1
ATOM 3525 C CA . GLY A 1 445 ? 12.663 3.267 -10.925 1.00 96.75 445 GLY A CA 1
ATOM 3526 C C . GLY A 1 445 ? 12.641 3.671 -12.394 1.00 96.75 445 GLY A C 1
ATOM 3527 O O . GLY A 1 445 ? 11.608 4.089 -12.911 1.00 96.75 445 GLY A O 1
ATOM 3528 N N . ASP A 1 446 ? 13.791 3.516 -13.044 1.00 96.50 446 ASP A N 1
ATOM 3529 C CA . ASP A 1 446 ? 13.997 3.728 -14.479 1.00 96.50 446 ASP A CA 1
ATOM 3530 C C . ASP A 1 446 ? 13.066 2.819 -15.306 1.00 96.50 446 ASP A C 1
ATOM 3532 O O . ASP A 1 446 ? 12.493 3.243 -16.304 1.00 96.50 446 ASP A O 1
ATOM 3536 N N . LEU A 1 447 ? 12.838 1.589 -14.823 1.00 97.50 447 LEU A N 1
ATOM 3537 C CA . LEU A 1 447 ? 11.729 0.733 -15.253 1.00 97.50 447 LEU A CA 1
ATOM 3538 C C . LEU A 1 447 ? 10.868 0.322 -14.061 1.00 97.50 447 LEU A C 1
ATOM 3540 O O . LEU A 1 447 ? 11.370 0.031 -12.972 1.00 97.50 447 LEU A O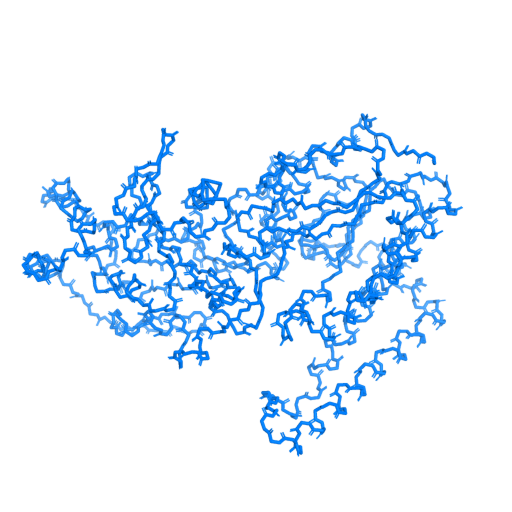 1
ATOM 3544 N N . ILE A 1 448 ? 9.567 0.207 -14.298 1.00 98.44 448 ILE A N 1
ATOM 3545 C CA . ILE A 1 448 ? 8.586 -0.292 -13.339 1.00 98.44 448 ILE A CA 1
ATOM 3546 C C . ILE A 1 448 ? 7.915 -1.520 -13.947 1.00 98.44 448 ILE A C 1
ATOM 3548 O O . ILE A 1 448 ? 7.286 -1.456 -15.001 1.00 98.44 448 ILE A O 1
ATOM 3552 N N . LEU A 1 449 ? 8.062 -2.662 -13.289 1.00 98.38 449 LEU A N 1
ATOM 3553 C CA . LEU A 1 449 ? 7.510 -3.932 -13.737 1.00 98.38 449 LEU A CA 1
ATOM 3554 C C . LEU A 1 449 ? 6.278 -4.297 -12.929 1.00 98.38 449 LEU A C 1
ATOM 3556 O O . LEU A 1 449 ? 6.286 -4.183 -11.703 1.00 98.38 449 LEU A O 1
ATOM 3560 N N . PHE A 1 450 ? 5.270 -4.838 -13.607 1.00 98.00 450 PHE A N 1
ATOM 3561 C CA . PHE A 1 450 ? 4.099 -5.443 -12.977 1.00 98.00 450 PHE A CA 1
ATOM 3562 C C . PHE A 1 450 ? 4.031 -6.922 -13.340 1.00 98.00 450 PHE A C 1
ATOM 3564 O O . PHE A 1 450 ? 4.199 -7.294 -14.504 1.00 98.00 450 PHE A O 1
ATOM 3571 N N . GLY A 1 451 ? 3.793 -7.781 -12.352 1.00 96.81 451 GLY A N 1
ATOM 3572 C CA . GLY A 1 451 ? 3.585 -9.208 -12.576 1.00 96.81 451 GLY A CA 1
ATOM 3573 C C . GLY A 1 451 ? 2.332 -9.475 -13.411 1.00 96.81 451 GLY A C 1
ATOM 3574 O O . GLY A 1 451 ? 1.371 -8.709 -13.376 1.00 96.81 451 GLY A O 1
ATOM 3575 N N . ALA A 1 452 ? 2.337 -10.559 -14.186 1.00 95.56 452 ALA A N 1
ATOM 3576 C CA . ALA A 1 452 ? 1.208 -10.883 -15.055 1.00 95.56 452 ALA A CA 1
ATOM 3577 C C . ALA A 1 452 ? -0.061 -11.251 -14.265 1.00 95.56 452 ALA A C 1
ATOM 3579 O O . ALA A 1 452 ? 0.011 -11.869 -13.200 1.00 95.56 452 ALA A O 1
ATOM 3580 N N . TRP A 1 453 ? -1.226 -10.922 -14.829 1.00 93.25 453 TRP A N 1
ATOM 3581 C CA . TRP A 1 453 ? -2.532 -11.348 -14.321 1.00 93.25 453 TRP A CA 1
ATOM 3582 C C . TRP A 1 453 ? -2.926 -12.713 -14.886 1.00 93.25 453 TRP A C 1
ATOM 3584 O O . TRP A 1 453 ? -2.717 -13.011 -16.064 1.00 93.25 453 TRP A O 1
ATOM 3594 N N . HIS A 1 454 ? -3.540 -13.537 -14.045 1.00 86.12 454 HIS A N 1
ATOM 3595 C CA . HIS A 1 454 ? -4.116 -14.821 -14.414 1.00 86.12 454 HIS A CA 1
ATOM 3596 C C . HIS A 1 454 ? -5.645 -14.731 -14.471 1.00 86.12 454 HIS A C 1
ATOM 3598 O O . HIS A 1 454 ? -6.278 -14.016 -13.695 1.00 86.12 454 HIS A O 1
ATOM 3604 N N . GLY A 1 455 ? -6.258 -15.506 -15.372 1.00 80.12 455 GLY A N 1
ATOM 3605 C CA . GLY A 1 455 ? -7.717 -15.535 -15.543 1.00 80.12 455 GLY A CA 1
ATOM 3606 C C . GLY A 1 455 ? -8.492 -16.072 -14.331 1.00 80.12 455 GLY A C 1
ATOM 3607 O O . GLY A 1 455 ? -9.697 -15.869 -14.243 1.00 80.12 455 GLY A O 1
ATOM 3608 N N . ASP A 1 456 ? -7.817 -16.723 -13.378 1.00 85.06 456 ASP A N 1
ATOM 3609 C CA . ASP A 1 456 ? -8.399 -17.178 -12.108 1.00 85.06 456 ASP A CA 1
ATOM 3610 C C . ASP A 1 456 ? -8.418 -16.085 -11.017 1.00 85.06 456 ASP A C 1
ATOM 3612 O O . ASP A 1 456 ? -8.745 -16.365 -9.861 1.00 85.06 456 ASP A O 1
ATOM 3616 N N . GLY A 1 457 ? -8.071 -14.842 -11.371 1.00 86.12 457 GLY A N 1
ATOM 3617 C CA . GLY A 1 457 ? -8.051 -13.691 -10.467 1.00 86.12 457 GLY A CA 1
ATOM 3618 C C . GLY A 1 457 ? -6.784 -13.583 -9.615 1.00 86.12 457 GLY A C 1
ATOM 3619 O O . GLY A 1 457 ? -6.724 -12.717 -8.738 1.00 86.12 457 GLY A O 1
ATOM 3620 N N . LYS A 1 458 ? -5.783 -14.444 -9.846 1.00 93.38 458 LYS A N 1
ATOM 3621 C CA . LYS A 1 458 ? -4.449 -14.297 -9.257 1.00 93.38 458 LYS A CA 1
ATOM 3622 C C . LYS A 1 458 ? -3.571 -13.390 -10.103 1.00 93.38 458 LYS A C 1
ATOM 3624 O O . LYS A 1 458 ? -3.811 -13.183 -11.288 1.00 93.38 458 LYS A O 1
ATOM 3629 N N . LEU A 1 459 ? -2.492 -12.922 -9.501 1.00 94.88 459 LEU A N 1
ATOM 3630 C CA . LEU A 1 459 ? -1.403 -12.259 -10.208 1.00 94.88 459 LEU A CA 1
ATOM 3631 C C . LEU A 1 459 ? -0.053 -12.857 -9.810 1.00 94.88 459 LEU A C 1
ATOM 3633 O O . LEU A 1 459 ? 0.045 -13.622 -8.844 1.00 94.88 459 LEU A O 1
ATOM 3637 N N . ILE A 1 460 ? 0.996 -12.506 -10.539 1.00 96.19 460 ILE A N 1
ATOM 3638 C CA . ILE A 1 460 ? 2.359 -12.910 -10.200 1.00 96.19 460 ILE A CA 1
ATOM 3639 C C . ILE A 1 460 ? 2.971 -11.890 -9.241 1.00 96.19 460 ILE A C 1
ATOM 3641 O O . ILE A 1 460 ? 2.995 -10.692 -9.508 1.00 96.19 460 ILE A O 1
ATOM 3645 N N . CYS A 1 461 ? 3.458 -12.378 -8.104 1.00 94.94 461 CYS A N 1
ATOM 3646 C CA . CYS A 1 461 ? 4.129 -11.577 -7.086 1.00 94.94 461 CYS A CA 1
ATOM 3647 C C . CYS A 1 461 ? 5.643 -11.748 -7.223 1.00 94.94 461 CYS A C 1
ATOM 3649 O O . CYS A 1 461 ? 6.119 -12.871 -7.368 1.00 94.94 461 CYS A O 1
ATOM 3651 N N . PHE A 1 462 ? 6.418 -10.668 -7.172 1.00 95.12 462 PHE A N 1
ATOM 3652 C CA . PHE A 1 462 ? 7.882 -10.754 -7.207 1.00 95.12 462 PHE A CA 1
ATOM 3653 C C . PHE A 1 462 ? 8.485 -11.073 -5.833 1.00 95.12 462 PHE A C 1
ATOM 3655 O O . PHE A 1 462 ? 9.635 -11.503 -5.751 1.00 95.12 462 PHE A O 1
ATOM 3662 N N . GLU A 1 463 ? 7.700 -10.915 -4.765 1.00 88.44 463 GLU A N 1
ATOM 3663 C CA . GLU A 1 463 ? 8.022 -11.403 -3.427 1.00 88.44 463 GLU A CA 1
ATOM 3664 C C . GLU A 1 463 ? 7.507 -12.832 -3.200 1.00 88.44 463 GLU A C 1
ATOM 3666 O O . GLU A 1 463 ? 6.624 -13.346 -3.889 1.00 88.44 463 GLU A O 1
ATOM 3671 N N . ASP A 1 464 ? 8.051 -13.478 -2.174 1.00 85.75 464 ASP A N 1
ATOM 3672 C CA . ASP A 1 464 ? 7.615 -14.795 -1.731 1.00 85.75 464 ASP A CA 1
ATOM 3673 C C . ASP A 1 464 ? 6.354 -14.705 -0.856 1.00 85.75 464 ASP A C 1
ATOM 3675 O O . ASP A 1 464 ? 6.380 -14.909 0.359 1.00 85.75 464 ASP A O 1
ATOM 3679 N N . GLN A 1 465 ? 5.245 -14.322 -1.484 1.00 86.44 465 GLN A N 1
ATOM 3680 C CA . GLN A 1 465 ? 3.944 -14.147 -0.843 1.00 86.44 465 GLN A CA 1
ATOM 3681 C C . GLN A 1 465 ? 2.846 -14.772 -1.709 1.00 86.44 465 GLN A C 1
ATOM 3683 O O . GLN A 1 465 ? 2.871 -14.656 -2.933 1.00 86.44 465 GLN A O 1
ATOM 3688 N N . VAL A 1 466 ? 1.872 -15.427 -1.072 1.00 89.06 466 VAL A N 1
ATOM 3689 C CA . VAL A 1 466 ? 0.728 -16.078 -1.754 1.00 89.06 466 VAL A CA 1
ATOM 3690 C C . VAL A 1 466 ? -0.498 -15.162 -1.870 1.00 89.06 466 VAL A C 1
ATOM 3692 O O . VAL A 1 466 ? -1.545 -15.536 -2.404 1.00 89.06 466 VAL A O 1
ATOM 3695 N N . ALA A 1 467 ? -0.382 -13.959 -1.322 1.00 92.12 467 ALA A N 1
ATOM 3696 C CA . ALA A 1 467 ? -1.247 -12.825 -1.572 1.00 92.12 467 ALA A CA 1
ATOM 3697 C C . ALA A 1 467 ? -0.393 -11.568 -1.506 1.00 92.12 467 ALA A C 1
ATOM 3699 O O . ALA A 1 467 ? 0.546 -11.502 -0.711 1.00 92.12 467 ALA A O 1
ATOM 3700 N N . SER A 1 468 ? -0.707 -10.581 -2.327 1.00 92.69 468 SER A N 1
ATOM 3701 C CA . SER A 1 468 ? 0.066 -9.350 -2.386 1.00 92.69 468 SER A CA 1
ATOM 3702 C C . SER A 1 468 ? -0.815 -8.145 -2.670 1.00 92.69 468 SER A C 1
ATOM 3704 O O . SER A 1 468 ? -1.936 -8.251 -3.175 1.00 92.69 468 SER A O 1
ATOM 3706 N N . HIS A 1 469 ? -0.250 -6.994 -2.352 1.00 95.12 469 HIS A N 1
ATOM 3707 C CA . HIS A 1 469 ? -0.742 -5.676 -2.702 1.00 95.12 469 HIS A CA 1
ATOM 3708 C C . HIS A 1 469 ? 0.466 -4.816 -3.124 1.00 95.12 469 HIS A C 1
ATOM 3710 O O . HIS A 1 469 ? 1.598 -5.309 -3.175 1.00 95.12 469 HIS A O 1
ATOM 3716 N N . GLY A 1 470 ? 0.246 -3.540 -3.420 1.00 92.31 470 GLY A N 1
ATOM 3717 C CA . GLY A 1 470 ? 1.277 -2.571 -3.783 1.00 92.31 470 GLY A CA 1
ATOM 3718 C C . GLY A 1 470 ? 1.434 -2.342 -5.280 1.00 92.31 470 GLY A C 1
ATOM 3719 O O . GLY A 1 470 ? 2.004 -1.323 -5.663 1.00 92.31 470 GLY A O 1
ATOM 3720 N N . GLY A 1 471 ? 0.901 -3.239 -6.109 1.00 93.75 471 GLY A N 1
ATOM 3721 C CA . GLY A 1 471 ? 0.852 -3.088 -7.556 1.00 93.75 471 GLY A CA 1
ATOM 3722 C C . GLY A 1 471 ? -0.546 -2.733 -8.053 1.00 93.75 471 GLY A C 1
ATOM 3723 O O . GLY A 1 471 ? -1.340 -2.116 -7.343 1.00 93.75 471 GLY A O 1
ATOM 3724 N N . LEU A 1 472 ? -0.818 -3.141 -9.291 1.00 93.94 472 LEU A N 1
ATOM 3725 C CA . LEU A 1 472 ? -2.031 -2.832 -10.038 1.00 93.94 472 LEU A CA 1
ATOM 3726 C C . LEU A 1 472 ? -2.856 -4.101 -10.305 1.00 93.94 472 LEU A C 1
ATOM 3728 O O . LEU A 1 472 ? -2.318 -5.147 -10.685 1.00 93.94 472 LEU A O 1
ATOM 3732 N N . GLY A 1 473 ? -4.173 -3.993 -10.170 1.00 92.06 473 GLY A N 1
ATOM 3733 C CA . GLY A 1 473 ? -5.148 -4.978 -10.614 1.00 92.06 473 GLY A CA 1
ATOM 3734 C C . GLY A 1 473 ? -5.618 -5.944 -9.526 1.00 92.06 473 GLY A C 1
ATOM 3735 O O . GLY A 1 473 ? -4.889 -6.350 -8.616 1.00 92.06 473 GLY A O 1
ATOM 3736 N N . GLY A 1 474 ? -6.864 -6.389 -9.672 1.00 92.38 474 GLY A N 1
ATOM 3737 C CA . GLY A 1 474 ? -7.519 -7.281 -8.719 1.00 92.38 474 GLY A CA 1
ATOM 3738 C C . GLY A 1 474 ? -7.993 -6.553 -7.454 1.00 92.38 474 GLY A C 1
ATOM 3739 O O . GLY A 1 474 ? -8.051 -5.326 -7.415 1.00 92.38 474 GLY A O 1
ATOM 3740 N N . PRO A 1 475 ? -8.372 -7.292 -6.397 1.00 94.56 475 PRO A N 1
ATOM 3741 C CA . PRO A 1 475 ? -8.930 -6.688 -5.191 1.00 94.56 475 PRO A CA 1
ATOM 3742 C C . PRO A 1 475 ? -8.004 -5.715 -4.446 1.00 94.56 475 PRO A C 1
ATOM 3744 O O . PRO A 1 475 ? -8.521 -4.955 -3.633 1.00 94.56 475 PRO A O 1
ATOM 3747 N N . GLN A 1 476 ? -6.683 -5.718 -4.685 1.00 94.81 476 GLN A N 1
ATOM 3748 C CA . GLN A 1 476 ? -5.733 -4.786 -4.053 1.00 94.81 476 GLN A CA 1
ATOM 3749 C C . GLN A 1 476 ? -6.072 -3.307 -4.289 1.00 94.81 476 GLN A C 1
ATOM 3751 O O . GLN A 1 476 ? -5.853 -2.494 -3.392 1.00 94.81 476 GLN A O 1
ATOM 3756 N N . ASP A 1 477 ? -6.685 -2.991 -5.431 1.00 94.38 477 ASP A N 1
ATOM 3757 C CA . ASP A 1 477 ? -7.030 -1.621 -5.830 1.00 94.38 477 ASP A CA 1
ATOM 3758 C C . ASP A 1 477 ? -8.273 -1.085 -5.098 1.00 94.38 477 ASP A C 1
ATOM 3760 O O . ASP A 1 477 ? -8.518 0.122 -5.084 1.00 94.38 477 ASP A O 1
ATOM 3764 N N . TYR A 1 478 ? -9.058 -1.982 -4.482 1.00 94.94 478 TYR A N 1
ATOM 3765 C CA . TYR A 1 478 ? -10.396 -1.707 -3.950 1.00 94.94 478 TYR A CA 1
ATOM 3766 C C . TYR A 1 478 ? -10.511 -2.014 -2.449 1.00 94.94 478 TYR A C 1
ATOM 3768 O O . TYR A 1 478 ? -11.209 -2.962 -2.056 1.00 94.94 478 TYR A O 1
ATOM 3776 N N . PRO A 1 479 ? -9.863 -1.229 -1.571 1.00 96.19 479 PRO A N 1
ATOM 3777 C CA . PRO A 1 479 ? -10.161 -1.262 -0.146 1.00 96.19 479 PRO A CA 1
ATOM 3778 C C . PRO A 1 479 ? -11.630 -0.929 0.162 1.00 96.19 479 PRO A C 1
ATOM 3780 O O . PRO A 1 479 ? -12.408 -0.452 -0.671 1.00 96.19 479 PRO A O 1
ATOM 3783 N N . PHE A 1 480 ? -12.011 -1.161 1.418 1.00 96.50 480 PHE A N 1
ATOM 3784 C CA . PHE A 1 480 ? -13.311 -0.761 1.943 1.00 96.50 480 PHE A CA 1
ATOM 3785 C C . PHE A 1 480 ? -13.177 0.330 3.004 1.00 96.50 480 PHE A C 1
ATOM 3787 O O . PHE A 1 480 ? -12.142 0.467 3.657 1.00 96.50 480 PHE A O 1
ATOM 3794 N N . ILE A 1 481 ? -14.272 1.049 3.221 1.00 97.88 481 ILE A N 1
ATOM 3795 C CA . ILE A 1 481 ? -14.484 1.903 4.385 1.00 97.88 481 ILE A CA 1
ATOM 3796 C C . ILE A 1 481 ? -15.919 1.741 4.882 1.00 97.88 481 ILE A C 1
ATOM 3798 O O . ILE A 1 481 ? -16.879 1.688 4.112 1.00 97.88 481 ILE A O 1
ATOM 3802 N N . MET A 1 482 ? -16.054 1.642 6.198 1.00 98.12 482 MET A N 1
ATOM 3803 C CA . MET A 1 482 ? -17.296 1.768 6.932 1.00 98.12 482 MET A CA 1
ATOM 3804 C C . MET A 1 482 ? -17.303 3.115 7.645 1.00 98.12 482 MET A C 1
ATOM 3806 O O . MET A 1 482 ? -16.369 3.429 8.384 1.00 98.12 482 MET A O 1
ATOM 3810 N N . TYR A 1 483 ? -18.353 3.897 7.438 1.00 97.12 483 TYR A N 1
ATOM 3811 C CA . TYR A 1 483 ? -18.466 5.267 7.943 1.00 97.12 483 TYR A CA 1
ATOM 3812 C C . TYR A 1 483 ? -19.877 5.533 8.480 1.00 97.12 483 TYR A C 1
ATOM 3814 O O . TYR A 1 483 ? -20.816 4.848 8.065 1.00 97.12 483 TYR A O 1
ATOM 3822 N N . PRO A 1 484 ? -20.072 6.503 9.395 1.00 96.62 484 PRO A N 1
ATOM 3823 C CA . PRO A 1 484 ? -21.402 6.851 9.888 1.00 96.62 484 PRO A CA 1
ATOM 3824 C C . PRO A 1 484 ? -22.344 7.191 8.735 1.00 96.62 484 PRO A C 1
ATOM 3826 O O . PRO A 1 484 ? -22.080 8.115 7.965 1.00 96.62 484 PRO A O 1
ATOM 3829 N N . ARG A 1 485 ? -23.465 6.466 8.622 1.00 94.44 485 ARG A N 1
ATOM 3830 C CA . ARG A 1 485 ? -24.351 6.531 7.443 1.00 94.44 485 ARG A CA 1
ATOM 3831 C C . ARG A 1 485 ? -24.829 7.951 7.124 1.00 94.44 485 ARG A C 1
ATOM 3833 O O . ARG A 1 485 ? -24.918 8.334 5.963 1.00 94.44 485 ARG A O 1
ATOM 3840 N N . ARG A 1 486 ? -25.063 8.752 8.164 1.00 93.44 486 ARG A N 1
ATOM 3841 C CA . ARG A 1 486 ? -25.460 10.167 8.080 1.00 93.44 486 ARG A CA 1
ATOM 3842 C C . ARG A 1 486 ? -24.465 11.079 7.347 1.00 93.44 486 ARG A C 1
ATOM 3844 O O . ARG A 1 486 ? -24.840 12.186 6.991 1.00 93.44 486 ARG A O 1
ATOM 3851 N N . LEU A 1 487 ? -23.208 10.663 7.166 1.00 92.62 487 LEU A N 1
ATOM 3852 C CA . LEU A 1 487 ? -22.206 11.460 6.452 1.00 92.62 487 LEU A CA 1
ATOM 3853 C C . LEU A 1 487 ? -22.375 11.399 4.932 1.00 92.62 487 LEU A C 1
ATOM 3855 O O . LEU A 1 487 ? -21.801 12.247 4.260 1.00 92.62 487 LEU A O 1
ATOM 3859 N N . ASN A 1 488 ? -23.125 10.414 4.418 1.00 90.00 488 ASN A N 1
ATOM 3860 C CA . ASN A 1 488 ? -23.436 10.231 2.998 1.00 90.00 488 ASN A CA 1
ATOM 3861 C C . ASN A 1 488 ? -22.242 10.504 2.062 1.00 90.00 488 ASN A C 1
ATOM 3863 O O . ASN A 1 488 ? -22.322 11.331 1.158 1.00 90.00 488 ASN A O 1
ATOM 3867 N N . LEU A 1 489 ? -21.104 9.859 2.342 1.00 91.69 489 LEU A N 1
ATOM 3868 C CA . LEU A 1 489 ? -19.878 10.076 1.581 1.00 91.69 489 LEU A CA 1
ATOM 3869 C C . LEU A 1 489 ? -20.018 9.550 0.156 1.00 91.69 489 LEU A C 1
ATOM 3871 O O . LEU A 1 489 ? -20.405 8.400 -0.042 1.00 91.69 489 LEU A O 1
ATOM 3875 N N . ASP A 1 490 ? -19.645 10.390 -0.803 1.00 91.56 490 ASP A N 1
ATOM 3876 C CA . ASP A 1 490 ? -19.546 10.044 -2.216 1.00 91.56 490 ASP A CA 1
ATOM 3877 C C . ASP A 1 490 ? -18.152 9.469 -2.498 1.00 91.56 490 ASP A C 1
ATOM 3879 O O . ASP A 1 490 ? -17.196 10.201 -2.754 1.00 91.56 490 ASP A O 1
ATOM 3883 N N . LEU A 1 491 ? -18.020 8.148 -2.360 1.00 93.12 491 LEU A N 1
ATOM 3884 C CA . LEU A 1 491 ? -16.739 7.457 -2.546 1.00 93.12 491 LEU A CA 1
ATOM 3885 C C . LEU A 1 491 ? -16.468 7.033 -3.987 1.00 93.12 491 LEU A C 1
ATOM 3887 O O . LEU A 1 491 ? -15.389 6.517 -4.272 1.00 93.12 491 LEU A O 1
ATOM 3891 N N . GLU A 1 492 ? -17.412 7.255 -4.900 1.00 88.31 492 GLU A N 1
ATOM 3892 C CA . GLU A 1 492 ? -17.190 6.996 -6.325 1.00 88.31 492 GLU A CA 1
ATOM 3893 C C . GLU A 1 492 ? -16.172 7.981 -6.910 1.00 88.31 492 GLU A C 1
ATOM 3895 O O . GLU A 1 492 ? -15.398 7.609 -7.787 1.00 88.31 492 GLU A O 1
ATOM 3900 N N . LYS A 1 493 ? -16.095 9.196 -6.350 1.00 90.56 493 LYS A N 1
ATOM 3901 C CA . LYS A 1 493 ? -15.098 10.219 -6.708 1.00 90.56 493 LYS A CA 1
ATOM 3902 C C . LYS A 1 493 ? -13.714 9.995 -6.102 1.00 90.56 493 LYS A C 1
ATOM 3904 O O . LYS A 1 493 ? -12.783 10.712 -6.452 1.00 90.56 493 LYS A O 1
ATOM 3909 N N . VAL A 1 494 ? -13.570 9.048 -5.175 1.00 95.44 494 VAL A N 1
ATOM 3910 C CA . VAL A 1 494 ? -12.285 8.773 -4.525 1.00 95.44 494 VAL A CA 1
ATOM 3911 C C . VAL A 1 494 ? -11.461 7.877 -5.439 1.00 95.44 494 VAL A C 1
ATOM 3913 O O . VAL A 1 494 ? -11.731 6.679 -5.568 1.00 95.44 494 VAL A O 1
ATOM 3916 N N . THR A 1 495 ? -10.446 8.478 -6.053 1.00 95.25 495 THR A N 1
ATOM 3917 C CA . THR A 1 495 ? -9.512 7.815 -6.975 1.00 95.25 495 THR A CA 1
ATOM 3918 C C . THR A 1 495 ? -8.167 7.516 -6.315 1.00 95.25 495 THR A C 1
ATOM 3920 O O . THR A 1 495 ? -7.424 6.649 -6.778 1.00 95.25 495 THR A O 1
ATOM 3923 N N . ASN A 1 496 ? -7.860 8.211 -5.218 1.00 96.25 496 ASN A N 1
ATOM 3924 C CA . ASN A 1 496 ? -6.642 8.048 -4.442 1.00 96.25 496 ASN A CA 1
ATOM 3925 C C . ASN A 1 496 ? -6.904 8.294 -2.943 1.00 96.25 496 ASN A C 1
ATOM 3927 O O . ASN A 1 496 ? -7.794 9.052 -2.558 1.00 96.25 496 ASN A O 1
ATOM 3931 N N . ALA A 1 497 ? -6.075 7.710 -2.075 1.00 96.81 497 ALA A N 1
ATOM 3932 C CA . ALA A 1 497 ? -6.113 7.922 -0.625 1.00 96.81 497 ALA A CA 1
ATOM 3933 C C . ALA A 1 497 ? -6.070 9.391 -0.181 1.00 96.81 497 ALA A C 1
ATOM 3935 O O . ALA A 1 497 ? -6.678 9.730 0.836 1.00 96.81 497 ALA A O 1
ATOM 3936 N N . LYS A 1 498 ? -5.412 10.272 -0.945 1.00 96.06 498 LYS A N 1
ATOM 3937 C CA . LYS A 1 498 ? -5.396 11.713 -0.653 1.00 96.06 498 LYS A CA 1
ATOM 3938 C C . LYS A 1 498 ? -6.780 12.365 -0.720 1.00 96.06 498 LYS A C 1
ATOM 3940 O O . LYS A 1 498 ? -7.028 13.324 0.005 1.00 96.06 498 LYS A O 1
ATOM 3945 N N . ASP A 1 499 ? -7.706 11.814 -1.505 1.00 96.56 499 ASP A N 1
ATOM 3946 C CA . ASP A 1 499 ? -9.055 12.372 -1.673 1.00 96.56 499 ASP A CA 1
ATOM 3947 C C . ASP A 1 499 ? -9.912 12.184 -0.403 1.00 96.56 499 ASP A C 1
ATOM 3949 O O . ASP A 1 499 ? -10.935 12.846 -0.225 1.00 96.56 499 ASP A O 1
ATOM 3953 N N . LEU A 1 500 ? -9.481 11.316 0.524 1.00 96.50 500 LEU A N 1
ATOM 3954 C CA . LEU A 1 500 ? -10.099 11.155 1.843 1.00 96.50 500 LEU A CA 1
ATOM 3955 C C . LEU A 1 500 ? -9.620 12.195 2.866 1.00 96.50 500 LEU A C 1
ATOM 3957 O O . LEU A 1 500 ? -10.292 12.395 3.880 1.00 96.50 500 LEU A O 1
ATOM 3961 N N . TYR A 1 501 ? -8.493 12.874 2.635 1.00 95.75 501 TYR A N 1
ATOM 3962 C CA . TYR A 1 501 ? -7.960 13.845 3.592 1.00 95.75 501 TYR A CA 1
ATOM 3963 C C . TYR A 1 501 ? -8.927 14.998 3.887 1.00 95.75 501 TYR A C 1
ATOM 3965 O O . TYR A 1 501 ? -9.185 15.227 5.069 1.00 95.75 501 TYR A O 1
ATOM 3973 N N . PRO A 1 502 ? -9.552 15.676 2.896 1.00 94.56 502 PRO A N 1
ATOM 3974 C CA . PRO A 1 502 ? -10.483 16.775 3.175 1.00 94.56 502 PRO A CA 1
ATOM 3975 C C . PRO A 1 502 ? -11.641 16.363 4.091 1.00 94.56 502 PRO A C 1
ATOM 3977 O O . PRO A 1 502 ? -12.085 17.137 4.938 1.00 94.56 502 PRO A O 1
ATOM 3980 N N . HIS A 1 503 ? -12.105 15.115 3.971 1.00 94.31 503 HIS A N 1
ATOM 3981 C CA . HIS A 1 503 ? -13.138 14.567 4.843 1.00 94.31 503 HIS A CA 1
ATOM 3982 C C . HIS A 1 503 ? -12.690 14.510 6.311 1.00 94.31 503 HIS A C 1
ATOM 3984 O O . HIS A 1 503 ? -13.459 14.880 7.201 1.00 94.31 503 HIS A O 1
ATOM 3990 N N . PHE A 1 504 ? -11.474 14.025 6.573 1.00 94.88 504 PHE A N 1
ATOM 3991 C CA . PHE A 1 504 ? -10.951 13.893 7.933 1.00 94.88 504 PHE A CA 1
ATOM 3992 C C . PHE A 1 504 ? -10.454 15.231 8.493 1.00 94.88 504 PHE A C 1
ATOM 3994 O O . PHE A 1 504 ? -10.699 15.524 9.663 1.00 94.88 504 PHE A O 1
ATOM 4001 N N . ALA A 1 505 ? -9.842 16.073 7.659 1.00 93.44 505 ALA A N 1
ATOM 4002 C CA . ALA A 1 505 ? -9.413 17.424 8.011 1.00 93.44 505 ALA A CA 1
ATOM 4003 C C . ALA A 1 505 ? -10.585 18.308 8.477 1.00 93.44 505 ALA A C 1
ATOM 4005 O O . ALA A 1 505 ? -10.421 19.083 9.416 1.00 93.44 505 ALA A O 1
ATOM 4006 N N . ALA A 1 506 ? -11.793 18.102 7.938 1.00 92.69 506 ALA A N 1
ATOM 4007 C CA . ALA A 1 506 ? -13.003 18.796 8.390 1.00 92.69 506 ALA A CA 1
ATOM 4008 C C . ALA A 1 506 ? -13.350 18.553 9.881 1.00 92.69 506 ALA A C 1
ATOM 4010 O O . ALA A 1 506 ? -14.087 19.324 10.495 1.00 92.69 506 ALA A O 1
ATOM 4011 N N . TYR A 1 507 ? -12.854 17.473 10.505 1.00 91.12 507 TYR A N 1
ATOM 4012 C CA . TYR A 1 507 ? -13.001 17.280 11.957 1.00 91.12 507 TYR A CA 1
ATOM 4013 C C . TYR A 1 507 ? -12.029 18.141 12.775 1.00 91.12 507 TYR A C 1
ATOM 4015 O O . TYR A 1 507 ? -12.309 18.422 13.944 1.00 91.12 507 TYR A O 1
ATOM 4023 N N . LEU A 1 508 ? -10.890 18.536 12.196 1.00 85.44 508 LEU A N 1
ATOM 4024 C CA . LEU A 1 508 ? -9.876 19.353 12.864 1.00 85.44 508 LEU A CA 1
ATOM 4025 C C . LEU A 1 508 ? -10.244 20.833 12.881 1.00 85.44 508 LEU A C 1
ATOM 4027 O O . LEU A 1 508 ? -10.126 21.473 13.926 1.00 85.44 508 LEU A O 1
ATOM 4031 N N . ASP A 1 509 ? -10.705 21.365 11.750 1.00 83.75 509 ASP A N 1
ATOM 4032 C CA . ASP A 1 509 ? -11.118 22.769 11.626 1.00 83.75 509 ASP A CA 1
ATOM 4033 C C . ASP A 1 509 ? -12.495 23.050 12.268 1.00 83.75 509 ASP A C 1
ATOM 4035 O O . ASP A 1 509 ? -12.904 24.201 12.425 1.00 83.75 509 ASP A O 1
ATOM 4039 N N . GLY A 1 510 ? -13.201 21.995 12.692 1.00 80.31 510 GLY A N 1
ATOM 4040 C CA . GLY A 1 510 ? -14.492 22.067 13.370 1.00 80.31 510 GLY A CA 1
ATOM 4041 C C . GLY A 1 510 ? -15.685 22.302 12.441 1.00 80.31 510 GLY A C 1
ATOM 4042 O O . GLY A 1 510 ? -16.807 22.445 12.945 1.00 80.31 510 GLY A O 1
ATOM 4043 N N . THR A 1 511 ? -15.472 22.306 11.120 1.00 81.50 511 THR A N 1
ATOM 4044 C CA . THR A 1 511 ? -16.540 22.368 10.105 1.00 81.50 511 THR A CA 1
ATOM 4045 C C . THR A 1 511 ? -17.398 21.105 10.113 1.00 81.50 511 THR A C 1
ATOM 4047 O O . THR A 1 511 ? -18.587 21.148 9.787 1.00 81.50 511 THR A O 1
ATOM 4050 N N . ARG A 1 512 ? -16.834 19.984 10.573 1.00 84.19 512 ARG A N 1
ATOM 4051 C CA . ARG A 1 512 ? -17.535 18.730 10.838 1.00 84.19 512 ARG A CA 1
ATOM 4052 C C . ARG A 1 512 ? -17.514 18.401 12.321 1.00 84.19 512 ARG A C 1
ATOM 4054 O O . ARG A 1 512 ? -16.469 18.370 12.968 1.00 84.19 512 ARG A O 1
ATOM 4061 N N . ARG A 1 513 ? -18.693 18.085 12.857 1.00 80.38 513 ARG A N 1
ATOM 4062 C CA . ARG A 1 513 ? -18.857 17.635 14.241 1.00 80.38 513 ARG A CA 1
ATOM 4063 C C . ARG A 1 513 ? -19.405 16.207 14.284 1.00 80.38 513 ARG A C 1
ATOM 4065 O O . ARG A 1 513 ? -20.256 15.864 13.457 1.00 80.38 513 ARG A O 1
ATOM 4072 N N . PRO A 1 514 ? -18.933 15.376 15.226 1.00 76.44 514 PRO A N 1
ATOM 4073 C CA . PRO A 1 514 ? -19.594 14.121 15.558 1.00 76.44 514 PRO A CA 1
ATOM 4074 C C . PRO A 1 514 ? -21.055 14.366 15.950 1.00 76.44 514 PRO A C 1
ATOM 4076 O O . PRO A 1 514 ? -21.387 15.449 16.431 1.00 76.44 514 PRO A O 1
ATOM 4079 N N . ALA A 1 515 ? -21.916 13.375 15.727 1.00 69.56 515 ALA A N 1
ATOM 4080 C CA . ALA A 1 515 ? -23.329 13.448 16.099 1.00 69.56 515 ALA A CA 1
ATOM 4081 C C . ALA A 1 515 ? -23.655 12.476 17.242 1.00 69.56 515 ALA A C 1
ATOM 4083 O O . ALA A 1 515 ? -22.983 11.449 17.385 1.00 69.56 515 ALA A O 1
ATOM 4084 N N . HIS A 1 516 ? -24.710 12.814 17.990 1.00 55.56 516 HIS A N 1
ATOM 4085 C CA . HIS A 1 516 ? -25.215 12.105 19.169 1.00 55.56 516 HIS A CA 1
ATOM 4086 C C . HIS A 1 516 ? -25.598 10.638 18.925 1.00 55.56 516 HIS A C 1
ATOM 4088 O O . HIS A 1 516 ? -26.337 10.374 17.949 1.00 55.56 516 HIS A O 1
#

Solvent-accessible surface area (backbone atoms only — not comparable to full-atom values): 27525 Å² total; per-residue (Å²): 137,79,45,43,59,52,61,50,49,37,43,77,70,57,56,30,40,79,47,63,35,27,27,34,63,26,16,26,63,67,31,15,50,32,2,41,26,36,50,29,43,78,71,43,60,51,59,28,42,53,34,62,84,77,70,42,78,45,43,74,81,42,25,70,55,29,27,54,52,47,57,63,44,30,69,85,45,74,25,55,17,58,70,9,31,20,24,47,27,58,60,42,28,58,26,70,42,61,47,77,15,35,30,54,51,82,53,90,47,72,75,68,33,71,62,50,51,49,49,54,49,55,51,67,73,31,59,72,58,49,51,50,45,53,51,50,32,52,49,54,43,52,52,52,52,49,53,46,59,50,29,77,76,39,92,89,46,80,65,97,59,80,82,63,66,62,69,56,45,52,50,48,37,48,56,52,44,49,54,53,52,47,48,51,50,54,49,54,38,50,74,70,44,52,78,31,78,49,76,53,79,61,60,33,58,60,32,12,27,73,62,16,66,86,26,73,63,11,41,50,32,41,32,53,49,30,53,48,52,48,52,46,51,55,46,56,73,70,44,70,85,41,77,73,74,69,71,50,69,46,57,34,31,57,17,42,26,43,25,40,36,77,77,68,76,40,44,63,55,58,51,55,29,69,60,71,48,87,57,48,53,52,90,72,87,81,89,83,91,83,89,70,85,77,57,70,67,59,57,56,56,56,52,66,64,43,75,82,71,65,57,91,85,46,57,68,61,55,49,41,41,50,53,50,56,67,75,62,76,59,100,78,70,83,69,83,56,46,64,85,30,65,33,41,35,44,62,30,58,28,26,24,21,30,30,31,36,59,58,25,32,65,60,86,49,35,46,38,58,46,43,71,78,37,55,65,43,57,55,49,52,46,67,33,83,63,37,40,36,42,32,29,32,48,99,86,28,26,36,40,36,27,80,63,17,28,35,43,34,59,95,89,50,74,50,71,46,76,45,65,64,44,68,88,45,98,52,38,68,62,51,51,52,36,49,42,57,39,63,66,22,88,48,34,40,35,35,38,38,31,33,17,76,43,97,89,61,33,32,26,12,56,36,97,28,39,16,35,35,27,35,84,66,62,48,13,44,50,13,42,38,32,35,47,39,92,67,68,76,75,40,87,78,30,62,31,23,31,67,49,12,67,68,50,39,30,53,73,79,58,82,40,73,61,76,136

pLDDT: mean 80.73, std 18.89, range [25.89, 98.44]

Radius of gyration: 25.08 Å; Cα contacts (8 Å, |Δi|>4): 917; chains: 1; bounding box: 65×59×76 Å

Mean predicted aligned error: 10.22 Å

Foldseek 3Di:
DCLQVLVVVCVVVLQWDKDKFFAFFQLDQLQLQLQQFQLFRFQPLFQWFAQLLVRDTAHLQAQCRLQVSSCVSNVVGQTLQCQFEDACGSDTSNHPHYYVHSPCPPDPPCPPPPVNVVLVVVCVVPVVLVVVLVVQLVVVLVVVLVVLVVLVVDPPRDDVCSPPSPPVSVVSSCLSVSLSSQLSVLLVRLLVQGLDYDYDRCQLVVQCQAANNPDPRSSNSSSVVSVSLVSNVVSQVVRVPDHDWDKDWDSFFKFFADAPCVVPVDFPQVVLCVQLDDAADEPPDDDDDDDDDDDLVVLVVVVVVCVVPDDPQCVVLVVLLVVVCVVPPDPDDDDQFDLRQQNHWYWAFAWQKIFIARSRHSFQDAPNRCCSSRVRSVVCLQVPLFWLWKWAHHPLWIWIDHRFWIWTDDPVGIDIDGDLSQVPAPCSRLLVVSSSSSNNHRRGHRMMIGTHADPVRYTYTSDPTSMGGRDDGGRRRIMMMMTRSVVVDDSVPRSHSNVNNVVSVCSVVVVDGRDD

Sequence (516 aa):
RGYAPYMKRLLDRGELALARWRCGLPSTTPAAQAGIMYGENFDIPAFRWYEKDSGTSVVCKVPKLARAVQERVSAGREGILKGGSSYANMMDGDARLSLFTLSALGRQRFFESVRGVGFFLLFLLSPLRVARVVLLSLWEYLVEMAKRAIALFVPGRRYRRPFDVLSPFLGILINVVLREIQTFGVIVDIYRGMPAIYVNYYSYDEAAHHFGPTSVEAFKALRGIDKQIKQIDRIRTRYRRREYDLHILSDHGMTPSVPFQQLYGCTLGQYIARQVGEGVFTDERWGKEGRETIEAQFLMEELKGLEGRLSKRGGALVRLMGRFLEERVGPEEEMPWDLSRRGDIVVRSSGSMAHIYFNVSPSPLDLSEIAVLYPSLLRQLIEHPGIGLVVGREGGETVIVGKRGTITLDEEGAEIQGENPLASLPEPELAAEQLRRLASFPHSGDLILFGAWHGDGKLICFEDQVASHGGLGGPQDYPFIMYPRRLNLDLEKVTNAKDLYPHFAAYLDGTRRPAH

Secondary structure (DSSP, 8-state):
--S-HHHHHHHHTTSEEEEE----SS-SHHHHHHH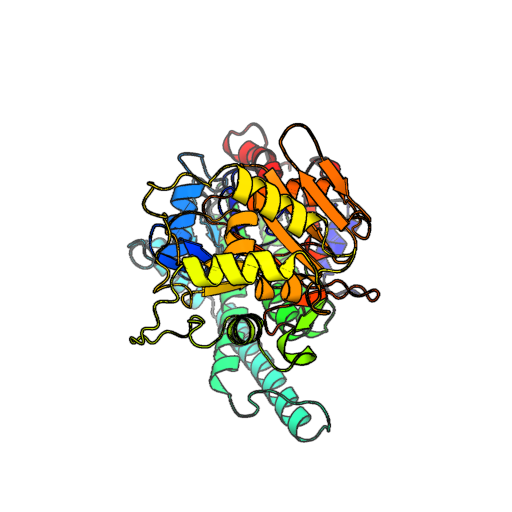HHHS--TT--SSEEEETTTTEEEETTSHHHHHHHHHHHHTTPPPTTBTSEEES-SS-TTBSEEES-GGGBTBTTTTT-HHHHHHHHHHHT-HHHHHHHHHHHHHHHHHHHHHHHHHHHSTT---S-TT--HHHHHHHHHHHHHHHHHHHHHHHHHHHT-S-EEE--THHHHHHHHH-TTSHHHHHHHHHHHHHHHHHHHHHHH--SS-----EE-SS--EEEEEHHHHHSS-HHHHHHHHH-S----SS-----------HHHHHHHHHHHTTT--TT-HHHHHHHHHHHHHS--TTS--S--GGGTT-EEEEEETTEEEEEETTSSSPPPHHHHHHH-HHHHHHHHH-TTEEEEEEEETTEEEEE-SSEEEEE-SS-EEEEES-TTTTSSSHHHHHHHHHHHHTSTTS-SEEEEEPB-TTS-EEESSS-SEE-SSSSGGGG--EEEEEGGG----TT--SGGGGHHHHHTTTSSSS----

Nearest PDB structures (foldseek):
  7n1s-assembly2_B  TM=5.939E-01  e=9.159E-05  Xanthomonas citri
  7mw8-assembly4_A  TM=6.238E-01  e=5.705E-04  Xanthomonas citri
  2rh6-assembly1_A  TM=5.795E-01  e=4.600E-04  Xanthomonas citri pv. citri str. 306